Protein AF-A0A2E6ZHX0-F1 (afdb_monomer)

Sequence (742 aa):
MTKSHMSKFYKLSITDRIIELERLGWLSPKDAENIKSGNHIITNEVADKMAENTLGIFGLPLSVAPNFIINDRECIVPLVVEEPSVVAGLSQAAFMARATNGFKACLSESYLTGQIHIINVKNIESTIIDLKKECSNLIFKANKIHPRLNARGGGVRNIDFKILNLQDKTSVISVHILVDTCDAMGANLVNTICEAMAPTLEKISGGKAILKILSNFLDHSICSASVIYNTDSLGKSFISGEEVRDRIILANQIASSDIHRAVTSNKGVMNGIDAVAIATGNDWRAIEASVHAYAARNGRYSTLTKWSLTSNGDLEGEINIPIKPGIVGGSLLLNPAANLGLELCGVETAKQLAEMMASVGLAQNFAALRALVTDGIQKGHMRLHARSVASLVKTPKYFFDDVVKKLVKSDDIKAWKATEILNDLENERVLSLVDSEFSAGKIILLGEHAAVYGKHALAVPVLNAVGAKASLSKNKTKININEWNLIKSIEREDYSGISGIINTIFDSLEINDLNLTINVSTILPRGMGLGSSAAISVAIIRAVSKLIEANISSEKINDIAFSCEKLAHGSPSGIDNTLSCFGRSILFQKNKSPNYEIIELDELPPLLIGFSRRSSHTIQQVGDVNSRYNKNMSQYDAIFNQIDDISCKGAKALKTNDYDALGGLMNICHGLLNAIEVSTPDLENMINIARENGAIGAKLTGSGGGGSIVALCPDSIDKVQQSLHQSGYETLRPFVSRGLKN

Nearest PDB structures (foldseek):
  4i4b-assembly1_A  TM=9.568E-01  e=9.747E-43  Pseudomonas sp. 'mevalonii'
  1qax-assembly1_A  TM=9.384E-01  e=6.803E-43  Pseudomonas sp. 'mevalonii'
  6p7k-assembly1_A  TM=9.796E-01  e=1.169E-39  Burkholderia cenocepacia
  8sz6-assembly1_B  TM=9.740E-01  e=1.592E-39  Pseudomonas sp. 'mevalonii'
  6dio-assembly2_C  TM=8.413E-01  e=3.207E-41  Delftia acidovorans

Radius of gyration: 35.85 Å; Cα contacts (8 Å, |Δi|>4): 1445; chains: 1; bounding box: 83×66×101 Å

Foldseek 3Di:
DQLQDDPPLVVDDPLVNLVSCCVSVLDPPVRSVCVVVVVLFFFQVLVCVVDPPRPGDDDFDWDWQGQAAEPNDGAIFIFGDPAPPLSVLLNVLSNQLVVVRHKYKDWPFFWWKKKWKWFPFPDVVVLQVQCVVCFVVLQVVLCVLCVVQVVVVWGWDGKDWDWDQDPVRGIIIIIITITGNWQALQFVVQLSSQVVSQVVSCVSRVTHTDDTGIDLQQPRGKMKMKTWGDLCVLDDPVGGSLLLQVQLQVLQVVQQVDVVSQVVLQVLLLSQLVRSCVQQVHDSVSQVVNFQVVCCVVVRRGHQKHWDADPVRIIMMMGIGRDFTHNDDDRSVSRSSNPSSSSSRVDPTSRSSVRVSNSRSRSSSSSQSSCCSPVHPCLSSLLVLLLVLLVVLVQDPLCSVVLSVVCSVVVPSHNVSSVVSSVVVVVVVVVVQPPWQFWWWKWWLFQPLLQLVFFKTWMATLGRFKTKAKDFDPDAAWEAESSVRDIDGADLPDLPDVNVLVNLLCVLVVPDPTHMYMYMYGPDDPQQQGLPQLLVSLRVSVNVCVRVVPPDDLVSSLVSSVVSCCSVQVRDSSPSNVCGSPNFIWTAGRPDVVRIDTQDDPWDFFKKKWFFPDRDPLNVLSVLLVVVCVVVVVVVVVLSVLSRVLNVVLSVCRSVVVQLSSQVSQAVSQVSCVVSVQEDPRQVVLQCLQVVQAFSHKHRTGRGPGHMMMTGHRPRSVSSCVSSVVVPIHMDTSDTPPDPPD

Mean predicted aligned error: 15.82 Å

pLDDT: mean 88.64, std 10.72, range [24.34, 98.75]

Secondary structure (DSSP, 8-state):
--SS--TTGGGS-HHHHHHHHHHTTSS-HHHHHHHHHSTTSPPHHHHHHHSTT--------EEEEEEEEETTEEEEEEEE--STTHHHHHHHHHHHHGGGT-EEEEE---EEEEEEEEE--S-HHHHHHHHHHTHHHHHHHHHTTSHHHHHTT-EEEEEEEEEEE-TTS-EEEEEEEEEE-TTB--HHHHHHHHHHHHHHHHHHHSSEEEEEEEES--TT-EEEEEEEE-HHHH-BTTB-HHHHHHHHHHHHHHHHH-HHHHHHHHHHHHHHHHHHHHHTT--HHHHHHHHHHHHTTTSS---SEEEEE-TTS-EEEEEEEE----SB-HHHHH-HHHHHHHHHHT-SSHHHHHHHHHHHHHHHHHHHHHHHHTT-THHHHHHHHHHHHHHHTT--HHHHHHHHHHHHHHS---HHHHHHHHHHHHHHHHHHTTTPEEEEEEEEEE-TTGGGGT-EEEEEEEEEEEEEEEEE-SSS-EEEEGGGTEEEE--TT--SHHHHHHHHHHHHTT--S--EEEEEEESSPTTSSS-HHHHHHHHHHHHHHHHTT----HHHHHHHHHHHHHHHHSS--SHHHHHHHH-S-EEEETTSSSSEEE---SS---EEEEE-SS---HHHHHHHHHHHHHHSHHHHHHHHHHHHHHHHHHHHHHHTT-HHHHHHHHHHHHHHHHHTT---HHHHHHHHHHHHTT-SEEEEESSSSSSEEEEE-TTTHHHHHHHHHHTT-EEE----------

Solvent-accessible surface area (backbone atoms only — not comparable to full-atom values): 38074 Å² total; per-residue (Å²): 132,70,72,30,60,66,86,69,56,88,75,48,53,74,69,55,46,45,52,50,35,34,75,58,66,54,31,53,72,70,54,42,46,26,57,77,73,53,68,34,56,70,51,62,76,52,47,50,76,74,41,84,91,61,87,69,87,87,86,71,51,79,48,71,26,41,28,33,26,49,68,82,37,72,27,38,44,38,30,34,55,82,66,76,60,53,57,59,34,33,25,50,37,25,46,55,17,47,83,57,61,16,26,45,49,46,58,89,51,64,32,45,36,18,32,38,34,32,33,78,47,90,55,59,70,65,37,50,54,53,51,60,73,43,38,70,60,50,40,56,54,52,32,60,75,46,51,70,46,33,73,73,71,36,26,56,78,48,74,48,82,46,84,43,73,44,95,86,66,52,64,31,43,39,37,37,36,34,26,32,46,69,38,27,54,38,61,70,60,36,26,51,46,31,59,69,45,41,66,59,51,23,67,74,45,67,26,46,69,78,45,55,36,56,48,57,62,27,88,51,8,48,24,34,20,36,40,43,38,61,32,86,75,60,37,56,101,87,44,54,17,63,59,45,44,53,46,41,30,49,54,45,54,50,18,48,72,36,55,74,46,8,54,54,49,41,51,39,19,43,64,36,30,40,12,33,23,52,22,35,52,35,68,41,66,50,40,50,55,11,35,59,51,58,26,28,69,84,82,51,57,28,43,52,57,51,54,46,76,43,99,88,67,27,36,32,40,39,33,61,42,29,48,71,47,34,77,50,52,76,72,33,73,68,29,52,45,18,47,52,24,42,55,37,41,69,54,91,45,19,62,54,48,33,29,47,38,41,40,39,16,48,29,22,34,49,32,53,43,54,31,57,71,68,79,38,62,61,68,66,46,45,54,56,50,18,46,53,37,34,53,73,64,64,51,54,79,90,48,36,66,59,40,27,51,52,27,55,72,64,75,53,74,42,52,69,49,42,49,49,50,46,51,49,54,52,47,52,53,55,61,72,47,76,81,37,29,60,9,6,20,38,42,52,69,32,20,70,75,27,26,73,76,50,24,34,22,24,34,40,43,23,60,72,27,19,33,11,40,48,41,87,40,96,59,74,28,33,41,35,32,66,83,72,75,40,77,45,77,51,53,91,85,43,67,58,73,72,33,20,42,53,42,52,48,29,63,77,67,70,57,82,90,77,26,34,39,36,44,36,47,56,78,60,64,82,52,30,51,36,31,49,68,26,9,48,43,32,5,44,51,48,16,45,31,60,67,71,69,51,90,72,52,70,68,58,50,28,53,52,20,43,51,41,40,32,75,77,62,66,74,62,66,60,60,46,21,47,25,7,56,70,50,48,30,31,44,32,27,40,99,45,89,74,40,54,44,80,51,79,66,97,63,64,77,53,45,40,33,38,42,49,99,40,64,24,59,48,69,59,42,53,49,52,42,50,56,52,32,75,76,41,47,73,61,45,50,54,51,36,52,50,36,25,53,45,14,56,51,36,52,52,23,59,66,67,69,36,58,68,62,31,13,50,47,27,40,53,47,34,54,56,42,44,74,64,68,30,62,42,76,66,57,50,49,53,36,49,53,30,41,78,42,51,25,67,11,35,24,72,26,42,55,26,67,37,11,25,33,42,29,36,17,88,90,22,50,69,54,25,50,49,54,42,44,74,74,72,34,52,74,46,68,56,72,59,78,76,70,88,78,128

Structure (mmCIF, N/CA/C/O backbone):
data_AF-A0A2E6ZHX0-F1
#
_entry.id   AF-A0A2E6ZHX0-F1
#
loop_
_atom_site.group_PDB
_atom_site.id
_atom_site.type_symbol
_atom_site.label_atom_id
_atom_site.label_alt_id
_atom_site.label_comp_id
_atom_site.label_asym_id
_atom_site.label_entity_id
_atom_site.label_seq_id
_atom_site.pdbx_PDB_ins_code
_atom_site.Cartn_x
_atom_site.Cartn_y
_atom_site.Cartn_z
_atom_site.occupancy
_atom_site.B_iso_or_equiv
_atom_site.auth_seq_id
_atom_site.auth_comp_id
_atom_site.auth_asym_id
_atom_site.auth_atom_id
_atom_site.pdbx_PDB_model_num
ATOM 1 N N . MET A 1 1 ? 22.844 -4.807 12.453 1.00 46.06 1 MET A N 1
ATOM 2 C CA . MET A 1 1 ? 22.047 -4.063 11.453 1.00 46.06 1 MET A CA 1
ATOM 3 C C . MET A 1 1 ? 20.629 -3.969 11.975 1.00 46.06 1 MET A C 1
ATOM 5 O O . MET A 1 1 ? 20.110 -4.982 12.426 1.00 46.06 1 MET A O 1
ATOM 9 N N . THR A 1 2 ? 20.046 -2.776 11.971 1.00 59.56 2 THR A N 1
ATOM 10 C CA . THR A 1 2 ? 18.645 -2.531 12.336 1.00 59.56 2 THR A CA 1
ATOM 11 C C . THR A 1 2 ? 17.738 -3.153 11.270 1.00 59.56 2 THR A C 1
ATOM 13 O O . THR A 1 2 ? 17.886 -2.848 10.089 1.00 59.56 2 THR A O 1
ATOM 16 N N . LYS A 1 3 ? 16.848 -4.076 11.654 1.00 76.31 3 LYS A N 1
ATOM 17 C CA . LYS A 1 3 ? 15.980 -4.814 10.720 1.00 76.31 3 LYS A CA 1
ATOM 18 C C . LYS A 1 3 ? 14.886 -3.925 10.130 1.00 76.31 3 LYS A C 1
ATOM 20 O O . LYS A 1 3 ? 14.449 -4.165 9.012 1.00 76.31 3 LYS A O 1
ATOM 25 N N . SER A 1 4 ? 14.426 -2.916 10.866 1.00 78.56 4 SER A N 1
ATOM 26 C CA . SER A 1 4 ? 13.327 -2.028 10.441 1.00 78.56 4 SER A CA 1
ATOM 27 C C . SER A 1 4 ? 13.767 -0.837 9.582 1.00 78.56 4 SER A C 1
ATOM 29 O O . SER A 1 4 ? 12.917 -0.188 8.972 1.00 78.56 4 SER A O 1
ATOM 31 N N . HIS A 1 5 ? 15.063 -0.506 9.531 1.00 85.12 5 HIS A N 1
ATOM 32 C CA . HIS A 1 5 ? 15.550 0.641 8.763 1.00 85.12 5 HIS A CA 1
ATOM 33 C C . HIS A 1 5 ? 15.806 0.265 7.302 1.00 85.12 5 HIS A C 1
ATOM 35 O O . HIS A 1 5 ? 16.649 -0.582 7.016 1.00 85.12 5 HIS A O 1
ATOM 41 N N . MET A 1 6 ? 15.123 0.939 6.372 1.00 82.88 6 MET A N 1
ATOM 42 C CA . MET A 1 6 ? 15.233 0.644 4.940 1.00 82.88 6 MET A CA 1
ATOM 43 C C . MET A 1 6 ? 15.540 1.900 4.133 1.00 82.88 6 MET A C 1
ATOM 45 O O . MET A 1 6 ? 14.686 2.765 3.914 1.00 82.88 6 MET A O 1
ATOM 49 N N . SER A 1 7 ? 16.777 1.992 3.651 1.00 78.38 7 SER A N 1
ATOM 50 C CA . SER A 1 7 ? 17.204 3.101 2.803 1.00 78.38 7 SER A CA 1
ATOM 51 C C . SER A 1 7 ? 16.588 2.984 1.409 1.00 78.38 7 SER A C 1
ATOM 53 O O . SER A 1 7 ? 16.683 1.949 0.758 1.00 78.38 7 SER A O 1
ATOM 55 N N . LYS A 1 8 ? 15.968 4.069 0.928 1.00 82.50 8 LYS A N 1
ATOM 56 C CA . LYS A 1 8 ? 15.408 4.187 -0.435 1.00 82.50 8 LYS A CA 1
ATOM 57 C C . LYS A 1 8 ? 14.365 3.111 -0.806 1.00 82.50 8 LYS A C 1
ATOM 59 O O . LYS A 1 8 ? 14.119 2.910 -1.992 1.00 82.50 8 LYS A O 1
ATOM 64 N N . PHE A 1 9 ? 13.680 2.509 0.170 1.00 87.19 9 PHE A N 1
ATOM 65 C CA . PHE A 1 9 ? 12.643 1.484 -0.050 1.00 87.19 9 PHE A CA 1
ATOM 66 C C . PHE A 1 9 ? 11.546 1.913 -1.044 1.00 87.19 9 PHE A C 1
ATOM 68 O O . PHE A 1 9 ? 11.114 1.145 -1.901 1.00 87.19 9 PHE A O 1
ATOM 75 N N . TYR A 1 10 ? 11.152 3.189 -1.009 1.00 83.12 10 TYR A N 1
ATOM 76 C CA . TYR A 1 10 ? 10.157 3.756 -1.926 1.00 83.12 10 TYR A CA 1
ATOM 77 C C . TYR A 1 10 ? 10.585 3.744 -3.407 1.00 83.12 10 TYR A C 1
ATOM 79 O O . TYR A 1 10 ? 9.726 3.843 -4.281 1.00 83.12 10 TYR A O 1
ATOM 87 N N . LYS A 1 11 ? 11.889 3.625 -3.706 1.00 80.06 11 LYS A N 1
ATOM 88 C CA . LYS A 1 11 ? 12.417 3.539 -5.080 1.00 80.06 11 LYS A CA 1
ATOM 89 C C . LYS A 1 11 ? 12.407 2.119 -5.644 1.00 80.06 11 LYS A C 1
ATOM 91 O O . LYS A 1 11 ? 12.537 1.966 -6.853 1.00 80.06 11 LYS A O 1
ATOM 96 N N . LEU A 1 12 ? 12.284 1.108 -4.786 1.00 84.31 12 LEU A N 1
ATOM 97 C CA . LEU A 1 12 ? 12.264 -0.294 -5.189 1.00 84.31 12 LEU A CA 1
ATOM 98 C C . LEU A 1 12 ? 10.961 -0.637 -5.920 1.00 84.31 12 LEU A C 1
ATOM 100 O O . LEU A 1 12 ? 9.910 -0.047 -5.633 1.00 84.31 12 LEU A O 1
ATOM 104 N N . SER A 1 13 ? 11.033 -1.604 -6.839 1.00 84.75 13 SER A N 1
ATOM 105 C CA . SER A 1 13 ? 9.846 -2.221 -7.439 1.00 84.75 13 SER A CA 1
ATOM 106 C C . SER A 1 13 ? 9.058 -3.012 -6.384 1.00 84.75 13 SER A C 1
ATOM 108 O O . SER A 1 13 ? 9.574 -3.299 -5.306 1.00 84.75 13 SER A O 1
ATOM 110 N N . ILE A 1 14 ? 7.805 -3.383 -6.669 1.00 87.88 14 ILE A N 1
ATOM 111 C CA . ILE A 1 14 ? 7.005 -4.203 -5.738 1.00 87.88 14 ILE A CA 1
ATOM 112 C C . ILE A 1 14 ? 7.722 -5.528 -5.435 1.00 87.88 14 ILE A C 1
ATOM 114 O O . ILE A 1 14 ? 7.844 -5.904 -4.273 1.00 87.88 14 ILE A O 1
ATOM 118 N N . THR A 1 15 ? 8.259 -6.193 -6.460 1.00 86.81 15 THR A N 1
ATOM 119 C CA . THR A 1 15 ? 8.997 -7.452 -6.307 1.00 86.81 15 THR A CA 1
ATOM 120 C C . THR A 1 15 ? 10.232 -7.282 -5.424 1.00 86.81 15 THR A C 1
ATOM 122 O O . THR A 1 15 ? 10.427 -8.068 -4.500 1.00 86.81 15 THR A O 1
ATOM 125 N N . ASP A 1 16 ? 11.017 -6.225 -5.643 1.00 89.06 16 ASP A N 1
ATOM 126 C CA . ASP A 1 16 ? 12.223 -5.960 -4.849 1.00 89.06 16 ASP A CA 1
ATOM 127 C C . ASP A 1 16 ? 11.891 -5.604 -3.395 1.00 89.06 16 ASP A C 1
ATOM 129 O O . ASP A 1 16 ? 12.625 -5.980 -2.486 1.00 89.06 16 ASP A O 1
ATOM 133 N N . ARG A 1 17 ? 10.763 -4.920 -3.146 1.00 93.00 17 ARG A N 1
ATOM 134 C CA . ARG A 1 17 ? 10.280 -4.654 -1.780 1.00 93.00 17 ARG A CA 1
ATOM 135 C C . ARG A 1 17 ? 9.958 -5.945 -1.039 1.00 93.00 17 ARG A C 1
ATOM 137 O O . ARG A 1 17 ? 10.339 -6.074 0.118 1.00 93.00 17 ARG A O 1
ATOM 144 N N . ILE A 1 18 ? 9.284 -6.891 -1.696 1.00 92.69 18 ILE A N 1
ATOM 145 C CA . ILE A 1 18 ? 8.949 -8.191 -1.095 1.00 92.69 18 ILE A CA 1
ATOM 146 C C . ILE A 1 18 ? 10.229 -8.973 -0.786 1.00 92.69 18 ILE A C 1
ATOM 148 O O . ILE A 1 18 ? 10.370 -9.483 0.320 1.00 92.69 18 ILE A O 1
ATOM 152 N N . ILE A 1 19 ? 11.178 -9.017 -1.730 1.00 90.06 19 ILE A N 1
ATOM 153 C CA . ILE A 1 19 ? 12.478 -9.680 -1.536 1.00 90.06 19 ILE A CA 1
ATOM 154 C C . ILE A 1 19 ? 13.237 -9.058 -0.360 1.00 90.06 19 ILE A C 1
ATOM 156 O O . ILE A 1 19 ? 13.817 -9.779 0.446 1.00 90.06 19 ILE A O 1
ATOM 160 N N . GLU A 1 20 ? 13.225 -7.732 -0.229 1.00 91.31 20 GLU A N 1
ATOM 161 C CA . GLU A 1 20 ? 13.916 -7.056 0.868 1.00 91.31 20 GLU A CA 1
ATOM 162 C C . GLU A 1 20 ? 13.262 -7.334 2.231 1.00 91.31 20 GLU A C 1
ATOM 164 O O . GLU A 1 20 ? 13.966 -7.578 3.211 1.00 91.31 20 GLU A O 1
ATOM 169 N N . LEU A 1 21 ? 11.926 -7.359 2.300 1.00 92.44 21 LEU A N 1
ATOM 170 C CA . LEU A 1 21 ? 11.192 -7.732 3.516 1.00 92.44 21 LEU A CA 1
ATOM 171 C C . LEU A 1 21 ? 11.458 -9.186 3.928 1.00 92.44 21 LEU A C 1
ATOM 173 O O . LEU A 1 21 ? 11.671 -9.458 5.110 1.00 92.44 21 LEU A O 1
ATOM 177 N N . GLU A 1 22 ? 11.499 -10.098 2.957 1.00 92.25 22 GLU A N 1
ATOM 178 C CA . GLU A 1 22 ? 11.860 -11.506 3.146 1.00 92.25 22 GLU A CA 1
ATOM 179 C C . GLU A 1 22 ? 13.306 -11.635 3.659 1.00 92.25 22 GLU A C 1
ATOM 181 O O . GLU A 1 22 ? 13.558 -12.257 4.690 1.00 92.25 22 GLU A O 1
ATOM 186 N N . ARG A 1 23 ? 14.260 -10.947 3.016 1.00 91.81 23 ARG A N 1
ATOM 187 C CA . ARG A 1 23 ? 15.685 -10.938 3.396 1.00 91.81 23 ARG A CA 1
ATOM 188 C C . ARG A 1 23 ? 15.919 -10.423 4.818 1.00 91.81 23 ARG A C 1
ATOM 190 O O . ARG A 1 23 ? 16.816 -10.902 5.510 1.00 91.81 23 ARG A O 1
ATOM 197 N N . LEU A 1 24 ? 15.148 -9.425 5.247 1.00 89.69 24 LEU A N 1
ATOM 198 C CA . LEU A 1 24 ? 15.232 -8.843 6.590 1.00 89.69 24 LEU A CA 1
ATOM 199 C C . LEU A 1 24 ? 14.479 -9.666 7.653 1.00 89.69 24 LEU A C 1
ATOM 201 O O . LEU A 1 24 ? 14.632 -9.398 8.850 1.00 89.69 24 LEU A O 1
ATOM 205 N N . GLY A 1 25 ? 13.728 -10.688 7.232 1.00 89.44 25 GLY A N 1
ATOM 206 C CA . GLY A 1 25 ? 12.977 -11.592 8.101 1.00 89.44 25 GLY A CA 1
ATOM 207 C C . GLY A 1 25 ? 11.652 -11.020 8.602 1.00 89.44 25 GLY A C 1
ATOM 208 O O . GLY A 1 25 ? 11.178 -11.455 9.645 1.00 89.44 25 GLY A O 1
ATOM 209 N N . TRP A 1 26 ? 11.085 -10.035 7.899 1.00 90.62 26 TRP A N 1
ATOM 210 C CA . TRP A 1 26 ? 9.750 -9.488 8.182 1.00 90.62 26 TRP A CA 1
ATOM 211 C C . TRP A 1 26 ? 8.635 -10.221 7.442 1.00 90.62 26 TRP A C 1
ATOM 213 O O . TRP A 1 26 ? 7.481 -10.137 7.841 1.00 90.62 26 TRP A O 1
ATOM 223 N N . LEU A 1 27 ? 8.978 -10.931 6.370 1.00 91.69 27 LEU A N 1
ATOM 224 C CA . LEU A 1 27 ? 8.088 -11.857 5.680 1.00 91.69 27 LEU A CA 1
ATOM 225 C C . LEU A 1 27 ? 8.693 -13.254 5.725 1.00 91.69 27 LEU A C 1
ATOM 227 O O . LEU A 1 27 ? 9.890 -13.416 5.477 1.00 91.69 27 LEU A O 1
ATOM 231 N N . SER A 1 28 ? 7.866 -14.264 5.994 1.00 91.00 28 SER A N 1
ATOM 232 C CA . SER A 1 28 ? 8.282 -15.647 5.777 1.00 91.00 28 SER A CA 1
ATOM 233 C C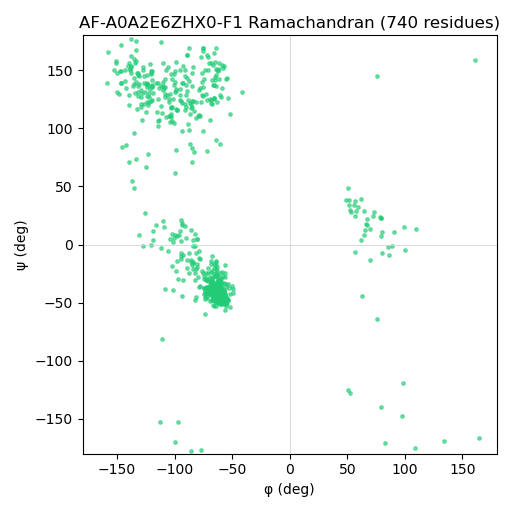 . SER A 1 28 ? 8.387 -15.929 4.266 1.00 91.00 28 SER A C 1
ATOM 235 O O . SER A 1 28 ? 7.703 -15.272 3.473 1.00 91.00 28 SER A O 1
ATOM 237 N N . PRO A 1 29 ? 9.190 -16.918 3.829 1.00 91.25 29 PRO A N 1
ATOM 238 C CA . PRO A 1 29 ? 9.246 -17.306 2.416 1.00 91.25 29 PRO A CA 1
ATOM 239 C C . PRO A 1 29 ? 7.868 -17.673 1.847 1.00 91.25 29 PRO A C 1
ATOM 241 O O . PRO A 1 29 ? 7.544 -17.320 0.714 1.00 91.25 29 PRO A O 1
ATOM 244 N N . LYS A 1 30 ? 7.027 -18.317 2.669 1.00 90.38 30 LYS A N 1
ATOM 245 C CA . LYS A 1 30 ? 5.651 -18.683 2.319 1.00 90.38 30 LYS A CA 1
ATOM 246 C C . LYS A 1 30 ? 4.793 -17.443 2.067 1.00 90.38 30 LYS A C 1
ATOM 248 O O . LYS A 1 30 ? 4.063 -17.388 1.082 1.00 90.38 30 LYS A O 1
ATOM 253 N N . ASP A 1 31 ? 4.899 -16.430 2.918 1.00 90.06 31 ASP A N 1
ATOM 254 C CA . ASP A 1 31 ? 4.100 -15.209 2.782 1.00 90.06 31 ASP A CA 1
ATOM 255 C C . ASP A 1 31 ? 4.591 -14.330 1.639 1.00 90.06 31 ASP A C 1
ATOM 257 O O . ASP A 1 31 ? 3.789 -13.780 0.886 1.00 90.06 31 ASP A O 1
ATOM 261 N N . ALA A 1 32 ? 5.906 -14.265 1.433 1.00 90.81 32 ALA A N 1
ATOM 262 C CA . ALA A 1 32 ? 6.485 -13.623 0.263 1.00 90.81 32 ALA A CA 1
ATOM 263 C C . ALA A 1 32 ? 5.973 -14.267 -1.038 1.00 90.81 32 ALA A C 1
ATOM 265 O O . ALA A 1 32 ? 5.635 -13.554 -1.985 1.00 90.81 32 ALA A O 1
ATOM 266 N N . GLU A 1 33 ? 5.873 -15.597 -1.090 1.00 89.00 33 GLU A N 1
ATOM 267 C CA . GLU A 1 33 ? 5.279 -16.323 -2.215 1.00 89.00 33 GLU A CA 1
ATOM 268 C C . GLU A 1 33 ? 3.772 -16.055 -2.354 1.00 89.00 33 GLU A C 1
ATOM 270 O O . GLU A 1 33 ? 3.305 -15.787 -3.463 1.00 89.00 33 GLU A O 1
ATOM 275 N N . ASN A 1 34 ? 3.014 -16.027 -1.252 1.00 87.12 34 ASN A N 1
ATOM 276 C CA . ASN A 1 34 ? 1.584 -15.690 -1.257 1.00 87.12 34 ASN A CA 1
ATOM 277 C C . ASN A 1 34 ? 1.313 -14.273 -1.790 1.00 87.12 34 ASN A C 1
ATOM 279 O O . ASN A 1 34 ? 0.335 -14.044 -2.509 1.00 87.12 34 ASN A O 1
ATOM 283 N N . ILE A 1 35 ? 2.186 -13.309 -1.483 1.00 89.94 35 ILE A N 1
ATOM 284 C CA . ILE A 1 35 ? 2.094 -11.958 -2.049 1.00 89.94 35 ILE A CA 1
ATOM 285 C C . ILE A 1 35 ? 2.427 -11.985 -3.545 1.00 89.94 35 ILE A C 1
ATOM 287 O O . ILE A 1 35 ? 1.653 -11.461 -4.345 1.00 89.94 35 ILE A O 1
ATOM 291 N N . LYS A 1 36 ? 3.539 -12.626 -3.939 1.00 85.06 36 LYS A N 1
ATOM 292 C CA . LYS A 1 36 ? 3.996 -12.704 -5.343 1.00 85.06 36 LYS A CA 1
ATOM 293 C C . LYS A 1 36 ? 2.979 -13.399 -6.262 1.00 85.06 36 LYS A C 1
ATOM 295 O O . LYS A 1 36 ? 2.854 -13.010 -7.419 1.00 85.06 36 LYS A O 1
ATOM 300 N N . SER A 1 37 ? 2.271 -14.407 -5.755 1.00 84.25 37 SER A N 1
ATOM 301 C CA . SER A 1 37 ? 1.274 -15.200 -6.493 1.00 84.25 37 SER A CA 1
ATOM 302 C C . SER A 1 37 ? -0.150 -14.634 -6.440 1.00 84.25 37 SER A C 1
ATOM 304 O O . SER A 1 37 ? -0.994 -15.064 -7.218 1.00 84.25 37 SER A O 1
ATOM 306 N N . GLY A 1 38 ? -0.431 -13.680 -5.544 1.00 85.19 38 GLY A N 1
ATOM 307 C CA . GLY A 1 38 ? -1.785 -13.158 -5.320 1.00 85.19 38 GLY A CA 1
ATOM 308 C C . GLY A 1 38 ? -2.639 -13.975 -4.339 1.00 85.19 38 GLY A C 1
ATOM 309 O O . GLY A 1 38 ? -3.738 -13.546 -4.004 1.00 85.19 38 GLY A O 1
ATOM 310 N N . ASN A 1 39 ? -2.127 -15.087 -3.802 1.00 84.06 39 ASN A N 1
ATOM 311 C CA . ASN A 1 39 ? -2.845 -15.977 -2.874 1.00 84.06 39 ASN A CA 1
ATOM 312 C C . ASN A 1 39 ? -3.151 -15.362 -1.494 1.00 84.06 39 ASN A C 1
ATOM 314 O O . ASN A 1 39 ? -3.876 -15.952 -0.698 1.00 84.06 39 ASN A O 1
ATOM 318 N N . HIS A 1 40 ? -2.587 -14.195 -1.183 1.00 87.31 40 HIS A N 1
ATOM 319 C CA . HIS A 1 40 ? -2.922 -13.426 0.019 1.00 87.31 40 HIS A CA 1
ATOM 320 C C . HIS A 1 40 ? -4.323 -12.788 -0.043 1.00 87.31 40 HIS A C 1
ATOM 322 O O . HIS A 1 40 ? -4.871 -12.425 0.996 1.00 87.31 40 HIS A O 1
ATOM 328 N N . ILE A 1 41 ? -4.902 -12.631 -1.238 1.00 89.38 41 ILE A N 1
ATOM 329 C CA . ILE A 1 41 ? -6.249 -12.083 -1.425 1.00 89.38 41 ILE A CA 1
ATOM 330 C C . ILE A 1 41 ? -7.273 -13.156 -1.022 1.00 89.38 41 ILE A C 1
ATOM 332 O O . ILE A 1 41 ? -7.130 -14.323 -1.385 1.00 89.38 41 ILE A O 1
ATOM 336 N N . ILE A 1 42 ? -8.309 -12.772 -0.266 1.00 88.94 42 ILE A N 1
ATOM 337 C CA . ILE A 1 42 ? -9.420 -13.678 0.077 1.00 88.94 42 ILE A CA 1
ATOM 338 C C . ILE A 1 42 ? -10.081 -14.234 -1.189 1.00 88.94 42 ILE A C 1
ATOM 340 O O . ILE A 1 42 ? -10.067 -13.584 -2.227 1.00 88.94 42 ILE A O 1
ATOM 344 N N . THR A 1 43 ? -10.695 -15.413 -1.113 1.00 89.06 43 THR A N 1
ATOM 345 C CA . THR A 1 43 ? -11.493 -15.945 -2.228 1.00 89.06 43 THR A CA 1
ATOM 346 C C . THR A 1 43 ? -12.949 -15.490 -2.127 1.00 89.06 43 THR A C 1
ATOM 348 O O . THR A 1 43 ? -13.404 -15.071 -1.058 1.00 89.06 43 THR A O 1
ATOM 351 N N . ASN A 1 44 ? -13.707 -15.596 -3.222 1.00 90.25 44 ASN A N 1
ATOM 352 C CA . ASN A 1 44 ? -15.134 -15.256 -3.219 1.00 90.25 44 ASN A CA 1
ATOM 353 C C . ASN A 1 44 ? -15.929 -16.140 -2.242 1.00 90.25 44 ASN A C 1
ATOM 355 O O . ASN A 1 44 ? -16.830 -15.647 -1.575 1.00 90.25 44 ASN A O 1
ATOM 359 N N . GLU A 1 45 ? -15.563 -17.418 -2.086 1.00 89.44 45 GLU A N 1
ATOM 360 C CA . GLU A 1 45 ? -16.221 -18.338 -1.146 1.00 89.44 45 GLU A CA 1
ATOM 361 C C . GLU A 1 45 ? -15.972 -17.960 0.317 1.00 89.44 45 GLU A C 1
ATOM 363 O O . GLU A 1 45 ? -16.804 -18.229 1.185 1.00 89.44 45 GLU A O 1
ATOM 368 N N . VAL A 1 46 ? -14.806 -17.382 0.614 1.00 87.94 46 VAL A N 1
ATOM 369 C CA . VAL A 1 46 ? -14.511 -16.842 1.944 1.00 87.94 46 VAL A CA 1
ATOM 370 C C . VAL A 1 46 ? -15.283 -15.544 2.155 1.00 87.94 46 VAL A C 1
ATOM 372 O O . VAL A 1 46 ? -15.909 -15.386 3.199 1.00 87.94 46 VAL A O 1
ATOM 375 N N . ALA A 1 47 ? -15.289 -14.649 1.164 1.00 90.56 47 ALA A N 1
ATOM 376 C CA . ALA A 1 47 ? -16.000 -13.376 1.232 1.00 90.56 47 ALA A CA 1
ATOM 377 C C . ALA A 1 47 ? -17.514 -13.564 1.464 1.00 90.56 47 ALA A C 1
ATOM 379 O O . ALA A 1 47 ? -18.076 -12.914 2.342 1.00 90.56 47 ALA A O 1
ATOM 380 N N . ASP A 1 48 ? -18.146 -14.519 0.774 1.00 91.12 48 ASP A N 1
ATOM 381 C CA . ASP A 1 48 ? -19.574 -14.849 0.921 1.00 91.12 48 ASP A CA 1
ATOM 382 C C . ASP A 1 48 ? -19.942 -15.362 2.327 1.00 91.12 48 ASP A C 1
ATOM 384 O O . ASP A 1 48 ? -21.054 -15.173 2.809 1.00 91.12 48 ASP A O 1
ATOM 388 N N . LYS A 1 49 ? -18.979 -15.954 3.046 1.00 89.50 49 LYS A N 1
ATOM 389 C CA . LYS A 1 49 ? -19.153 -16.356 4.454 1.00 89.50 49 LYS A CA 1
ATOM 390 C C . LYS A 1 49 ? -18.911 -15.219 5.444 1.00 89.50 49 LYS A C 1
ATOM 392 O O . LYS A 1 49 ? -19.228 -15.373 6.622 1.00 89.50 49 LYS A O 1
ATOM 397 N N . MET A 1 50 ? -18.289 -14.126 5.005 1.00 87.81 50 MET A N 1
ATOM 398 C CA . MET A 1 50 ? -17.959 -12.978 5.851 1.00 87.81 50 MET A CA 1
ATOM 399 C C . MET A 1 50 ? -19.040 -11.895 5.824 1.00 87.81 50 MET A C 1
ATOM 401 O O . MET A 1 50 ? -19.177 -11.187 6.821 1.00 87.81 50 MET A O 1
ATOM 405 N N . ALA A 1 51 ? -19.770 -11.747 4.714 1.00 89.56 51 ALA A N 1
ATOM 406 C CA . ALA A 1 51 ? -20.800 -10.725 4.544 1.00 89.56 51 ALA A CA 1
ATOM 407 C C . ALA A 1 51 ? -21.954 -11.202 3.649 1.00 89.56 51 ALA A C 1
ATOM 409 O O . ALA A 1 51 ? -21.756 -11.970 2.707 1.00 89.56 51 ALA A O 1
ATOM 410 N N . GLU A 1 52 ? -23.160 -10.699 3.914 1.00 93.50 52 GLU A N 1
ATOM 411 C CA . GLU A 1 52 ? -24.351 -11.003 3.125 1.00 93.50 52 GLU A CA 1
ATOM 412 C C . GLU A 1 52 ? -24.342 -10.286 1.763 1.00 93.50 52 GLU A C 1
ATOM 414 O O . GLU A 1 52 ? -23.848 -9.166 1.631 1.00 93.50 52 GLU A O 1
ATOM 419 N N . ASN A 1 53 ? -24.970 -10.902 0.752 1.00 95.00 53 ASN A N 1
ATOM 420 C CA . ASN A 1 53 ? -25.104 -10.353 -0.608 1.00 95.00 53 ASN A CA 1
ATOM 421 C C . ASN A 1 53 ? -23.756 -10.012 -1.274 1.00 95.00 53 ASN A C 1
ATOM 423 O O . ASN A 1 53 ? -23.632 -9.016 -1.993 1.00 95.00 53 ASN A O 1
ATOM 427 N N . THR A 1 54 ? -22.740 -10.843 -1.037 1.00 94.31 54 THR A N 1
ATOM 428 C CA . THR A 1 54 ? -21.396 -10.645 -1.583 1.00 94.31 54 THR A CA 1
ATOM 429 C C . THR A 1 54 ? -21.372 -10.866 -3.101 1.00 94.31 54 THR A C 1
ATOM 431 O O . THR A 1 54 ? -21.749 -11.924 -3.595 1.00 94.31 54 THR A O 1
ATOM 434 N N . LEU A 1 55 ? -20.891 -9.869 -3.857 1.00 93.88 55 LEU A N 1
ATOM 435 C CA . LEU A 1 55 ? -20.725 -9.945 -5.322 1.00 93.88 55 LEU A CA 1
ATOM 436 C C . LEU A 1 55 ? -19.288 -10.264 -5.759 1.00 93.88 55 LEU A C 1
ATOM 438 O O . LEU A 1 55 ? -19.060 -10.715 -6.879 1.00 93.88 55 LEU A O 1
ATOM 442 N N . GLY A 1 56 ? -18.313 -9.974 -4.901 1.00 92.88 56 GLY A N 1
ATOM 443 C CA . GLY A 1 56 ? -16.894 -10.091 -5.205 1.00 92.88 56 GLY A CA 1
ATOM 444 C C . GLY A 1 56 ? -16.040 -9.346 -4.185 1.00 92.88 56 GLY A C 1
ATOM 445 O O . GLY A 1 56 ? -16.521 -8.944 -3.125 1.00 92.88 56 GLY A O 1
ATOM 446 N N . ILE A 1 57 ? -14.766 -9.153 -4.519 1.00 91.88 57 ILE A N 1
ATOM 447 C CA . ILE A 1 57 ? -13.752 -8.610 -3.609 1.00 91.88 57 ILE A CA 1
ATOM 448 C C . ILE A 1 57 ? -13.344 -7.208 -4.056 1.00 91.88 57 ILE A C 1
ATOM 450 O O . ILE A 1 57 ? -13.031 -6.982 -5.225 1.00 91.88 57 ILE A O 1
ATOM 454 N N . PHE A 1 58 ? -13.302 -6.271 -3.110 1.00 91.44 58 PHE A N 1
ATOM 455 C CA . PHE A 1 58 ? -12.816 -4.912 -3.330 1.00 91.44 58 PHE A CA 1
ATOM 456 C C . PHE A 1 58 ? -11.397 -4.761 -2.766 1.00 91.44 58 PHE A C 1
ATOM 458 O O . PHE A 1 58 ? -11.178 -4.937 -1.568 1.00 91.44 58 PHE A O 1
ATOM 465 N N . GLY A 1 59 ? -10.428 -4.455 -3.631 1.00 90.25 59 GLY A N 1
ATOM 466 C CA . GLY A 1 59 ? -9.020 -4.321 -3.253 1.00 90.25 59 GLY A CA 1
ATOM 467 C C . GLY A 1 59 ? -8.615 -2.881 -2.930 1.00 90.25 59 GLY A C 1
ATOM 468 O O . GLY A 1 59 ? -8.969 -1.954 -3.655 1.00 90.25 59 GLY A O 1
ATOM 469 N N . LEU A 1 60 ? -7.804 -2.713 -1.884 1.00 94.44 60 LEU A N 1
ATOM 470 C CA . LEU A 1 60 ? -7.108 -1.468 -1.542 1.00 94.44 60 LEU A CA 1
ATOM 471 C C . LEU A 1 60 ? -5.586 -1.700 -1.508 1.00 94.44 60 LEU A C 1
ATOM 473 O O . LEU A 1 60 ? -5.152 -2.833 -1.283 1.00 94.44 60 LEU A O 1
ATOM 477 N N . PRO A 1 61 ? -4.751 -0.664 -1.720 1.00 93.19 61 PRO A N 1
ATOM 478 C CA . PRO A 1 61 ? -3.299 -0.827 -1.719 1.00 93.19 61 PRO A CA 1
ATOM 479 C C . PRO A 1 61 ? -2.759 -1.278 -0.354 1.00 93.19 61 PRO A C 1
ATOM 481 O O . PRO A 1 61 ? -2.911 -0.564 0.634 1.00 93.19 61 PRO A O 1
ATOM 484 N N . LEU A 1 62 ? -2.055 -2.414 -0.318 1.00 94.62 62 LEU A N 1
ATOM 485 C CA . LEU A 1 62 ? -1.271 -2.860 0.838 1.00 94.62 62 LEU A CA 1
ATOM 486 C C . LEU A 1 62 ? 0.153 -2.294 0.758 1.00 94.62 62 LEU A C 1
ATOM 488 O O . LEU A 1 62 ? 0.867 -2.489 -0.227 1.00 94.62 62 LEU A O 1
ATOM 492 N N . SER A 1 63 ? 0.571 -1.585 1.801 1.00 95.50 63 SER A N 1
ATOM 493 C CA . SER A 1 63 ? 1.880 -0.943 1.924 1.00 95.50 63 SER A CA 1
ATOM 494 C C . SER A 1 63 ? 2.510 -1.224 3.286 1.00 95.50 63 SER A C 1
ATOM 496 O O . SER A 1 63 ? 1.844 -1.673 4.213 1.00 95.50 63 SER A O 1
ATOM 498 N N . VAL A 1 64 ? 3.800 -0.915 3.424 1.00 95.81 64 VAL A N 1
ATOM 499 C CA . VAL A 1 64 ? 4.509 -0.953 4.709 1.00 95.81 64 VAL A CA 1
ATOM 500 C C . VAL A 1 64 ? 5.204 0.379 4.978 1.00 95.81 64 VAL A C 1
ATOM 502 O O . VAL A 1 64 ? 5.798 0.966 4.070 1.00 95.81 64 VAL A O 1
ATOM 505 N N . ALA A 1 65 ? 5.148 0.848 6.224 1.00 96.06 65 ALA A N 1
ATOM 506 C CA . ALA A 1 65 ? 5.945 1.961 6.723 1.00 96.06 65 ALA A CA 1
ATOM 507 C C . ALA A 1 65 ? 7.092 1.424 7.606 1.00 96.06 65 ALA A C 1
ATOM 509 O O . ALA A 1 65 ? 6.839 0.897 8.695 1.00 96.06 65 ALA A O 1
ATOM 510 N N . PRO A 1 66 ? 8.355 1.519 7.145 1.00 93.88 66 PRO A N 1
ATOM 511 C CA . PRO A 1 66 ? 9.521 1.103 7.920 1.00 93.88 66 PRO A CA 1
ATOM 512 C C . PRO A 1 66 ? 9.895 2.132 9.003 1.00 93.88 66 PRO A C 1
ATOM 514 O O . PRO A 1 66 ? 9.271 3.185 9.135 1.00 93.88 66 PRO A O 1
ATOM 517 N N . ASN A 1 67 ? 10.996 1.857 9.708 1.00 94.50 67 ASN A N 1
ATOM 518 C CA . ASN A 1 67 ? 11.703 2.724 10.662 1.00 94.50 67 ASN A CA 1
ATOM 519 C C . ASN A 1 67 ? 11.129 2.842 12.081 1.00 94.50 67 ASN A C 1
ATOM 521 O O . ASN A 1 67 ? 11.812 3.432 12.921 1.00 94.50 67 ASN A O 1
ATOM 525 N N . PHE A 1 68 ? 9.954 2.285 12.374 1.00 96.56 68 PHE A N 1
ATOM 526 C CA . PHE A 1 68 ? 9.356 2.389 13.705 1.00 96.56 68 PHE A CA 1
ATOM 527 C C . PHE A 1 68 ? 10.196 1.682 14.777 1.00 96.56 68 PHE A C 1
ATOM 529 O O . PHE A 1 68 ? 10.674 0.564 14.587 1.00 96.56 68 PHE A O 1
ATOM 536 N N . ILE A 1 69 ? 10.338 2.354 15.919 1.00 96.94 69 ILE A N 1
ATOM 537 C CA . ILE A 1 69 ? 10.809 1.789 17.185 1.00 96.94 69 ILE A CA 1
ATOM 538 C C . ILE A 1 69 ? 9.741 2.156 18.211 1.00 96.94 69 ILE A C 1
ATOM 540 O O . ILE A 1 69 ? 9.440 3.340 18.351 1.00 96.94 69 ILE A O 1
ATOM 544 N N . ILE A 1 70 ? 9.133 1.171 18.866 1.00 97.81 70 ILE A N 1
ATOM 545 C CA . ILE A 1 70 ? 8.094 1.373 19.882 1.00 97.81 70 ILE A CA 1
ATOM 546 C C . ILE A 1 70 ? 8.495 0.563 21.109 1.00 97.81 70 ILE A C 1
ATOM 548 O O . ILE A 1 70 ? 8.649 -0.652 20.995 1.00 97.81 70 ILE A O 1
ATOM 552 N N . ASN A 1 71 ? 8.670 1.214 22.261 1.00 96.88 71 ASN A N 1
ATOM 553 C CA . ASN A 1 71 ? 9.136 0.568 23.497 1.00 96.88 71 ASN A CA 1
ATOM 554 C C . ASN A 1 71 ? 10.418 -0.256 23.270 1.00 96.88 71 ASN A C 1
ATOM 556 O O . ASN A 1 71 ? 10.475 -1.438 23.599 1.00 96.88 71 ASN A O 1
ATOM 560 N N . ASP A 1 72 ? 11.408 0.356 22.610 1.00 94.31 72 ASP A N 1
ATOM 561 C CA . ASP A 1 72 ? 12.692 -0.253 22.224 1.00 94.31 72 ASP A CA 1
ATOM 562 C C . ASP A 1 72 ? 12.596 -1.449 21.247 1.00 94.31 72 ASP A C 1
ATOM 564 O O . ASP A 1 72 ? 13.613 -2.032 20.863 1.00 94.31 72 ASP A O 1
ATOM 568 N N . ARG A 1 73 ? 11.391 -1.787 20.761 1.00 93.56 73 ARG A N 1
ATOM 569 C CA . ARG A 1 73 ? 11.159 -2.825 19.748 1.00 93.56 73 ARG A CA 1
ATOM 570 C C . ARG A 1 73 ? 11.101 -2.220 18.352 1.00 93.56 73 ARG A C 1
ATOM 572 O O . ARG A 1 73 ? 10.259 -1.372 18.053 1.00 93.56 73 ARG A O 1
ATOM 579 N N . GLU A 1 74 ? 11.957 -2.702 17.459 1.00 92.50 74 GLU A N 1
ATOM 580 C CA . GLU A 1 74 ? 11.855 -2.382 16.036 1.00 92.50 74 GLU A CA 1
ATOM 581 C C . GLU A 1 74 ? 10.593 -2.990 15.424 1.00 92.50 74 GLU A C 1
ATOM 583 O O . GLU A 1 74 ? 10.276 -4.146 15.689 1.00 92.50 74 GLU A O 1
ATOM 588 N N . CYS A 1 75 ? 9.891 -2.222 14.591 1.00 92.12 75 CYS A N 1
ATOM 589 C CA . CYS A 1 75 ? 8.623 -2.631 13.992 1.00 92.12 75 CYS A CA 1
ATOM 590 C C . CYS A 1 75 ? 8.542 -2.229 12.515 1.00 92.12 75 CYS A C 1
ATOM 592 O O . CYS A 1 75 ? 9.104 -1.209 12.098 1.00 92.12 75 CYS A O 1
ATOM 594 N N . ILE A 1 76 ? 7.760 -2.986 11.747 1.00 93.19 76 ILE A N 1
ATOM 595 C CA . ILE A 1 76 ? 7.199 -2.543 10.470 1.00 93.19 76 ILE A CA 1
ATOM 596 C C . ILE A 1 76 ? 5.700 -2.364 10.649 1.00 93.19 76 ILE A C 1
ATOM 598 O O . ILE A 1 76 ? 5.036 -3.188 11.271 1.00 93.19 76 ILE A O 1
ATOM 602 N N . VAL A 1 77 ? 5.173 -1.269 10.107 1.00 97.19 77 VAL A N 1
ATOM 603 C CA . VAL A 1 77 ? 3.747 -0.962 10.184 1.00 97.19 77 VAL A CA 1
ATOM 604 C C . VAL A 1 77 ? 3.100 -1.277 8.832 1.00 97.19 77 VAL A C 1
ATOM 606 O O . VAL A 1 77 ? 3.375 -0.561 7.865 1.00 97.19 77 VAL A O 1
ATOM 609 N N . PRO A 1 78 ? 2.268 -2.327 8.717 1.00 96.94 78 PRO A N 1
ATOM 610 C CA . PRO A 1 78 ? 1.463 -2.572 7.528 1.00 96.94 78 PRO A CA 1
ATOM 611 C C . PRO A 1 78 ? 0.294 -1.583 7.470 1.00 96.94 78 PRO A C 1
ATOM 613 O O . PRO A 1 78 ? -0.287 -1.215 8.490 1.00 96.94 78 PRO A O 1
ATOM 616 N N . LEU A 1 79 ? -0.031 -1.126 6.266 1.00 97.94 79 LEU A N 1
ATOM 617 C CA . LEU A 1 79 ? -1.012 -0.073 6.020 1.00 97.94 79 LEU A CA 1
ATOM 618 C C . LEU A 1 79 ? -1.843 -0.435 4.791 1.00 97.94 79 LEU A C 1
ATOM 620 O O . LEU A 1 79 ? -1.277 -0.696 3.728 1.00 97.94 79 LEU A O 1
ATOM 624 N N . VAL A 1 80 ? -3.167 -0.392 4.921 1.00 97.50 80 VAL A N 1
ATOM 625 C CA . VAL A 1 80 ? -4.099 -0.463 3.791 1.00 97.50 80 VAL A CA 1
ATOM 626 C C . VAL A 1 80 ? -4.811 0.877 3.671 1.00 97.50 80 VAL A C 1
ATOM 628 O O . VAL A 1 80 ? -5.632 1.219 4.515 1.00 97.50 80 VAL A O 1
ATOM 631 N N . VAL A 1 81 ? -4.450 1.660 2.653 1.00 96.12 81 VAL A N 1
ATOM 632 C CA . VAL A 1 81 ? -4.968 3.023 2.452 1.00 96.12 81 VAL A CA 1
ATOM 633 C C . VAL A 1 81 ? -4.810 3.452 0.994 1.00 96.12 81 VAL A C 1
ATOM 635 O O . VAL A 1 81 ? -3.790 3.181 0.358 1.00 96.12 81 VAL A O 1
ATOM 638 N N . GLU A 1 82 ? -5.819 4.122 0.453 1.00 92.31 82 GLU A N 1
ATOM 639 C CA . GLU A 1 82 ? -5.829 4.692 -0.897 1.00 92.31 82 GLU A CA 1
ATOM 640 C C . GLU A 1 82 ? -5.246 6.107 -0.951 1.00 92.31 82 GLU A C 1
ATOM 642 O O . GLU A 1 82 ? -4.764 6.543 -1.999 1.00 92.31 82 GLU A O 1
ATOM 647 N N . GLU A 1 83 ? -5.277 6.826 0.175 1.00 87.94 83 GLU A N 1
ATOM 648 C CA . GLU A 1 83 ? -4.843 8.215 0.252 1.00 87.94 83 GLU A CA 1
ATOM 649 C C . GLU A 1 83 ? -3.321 8.351 0.032 1.00 87.94 83 GLU A C 1
ATOM 651 O O . GLU A 1 83 ? -2.505 7.812 0.797 1.00 87.94 83 GLU A O 1
ATOM 656 N N . PRO A 1 84 ? -2.892 9.118 -0.990 1.00 82.31 84 PRO A N 1
ATOM 657 C CA . PRO A 1 84 ? -1.483 9.369 -1.242 1.00 82.31 84 PRO A CA 1
ATOM 658 C C . PRO A 1 84 ? -0.780 10.038 -0.056 1.00 82.31 84 PRO A C 1
ATOM 660 O O . PRO A 1 84 ? -1.357 10.812 0.699 1.00 82.31 84 PRO A O 1
ATOM 663 N N . SER A 1 85 ? 0.534 9.844 0.041 1.00 86.31 85 SER A N 1
ATOM 664 C CA . SER A 1 85 ? 1.413 10.479 1.042 1.00 86.31 85 SER A CA 1
ATOM 665 C C . SER A 1 85 ? 1.245 10.015 2.492 1.00 86.31 85 SER A C 1
ATOM 667 O O . SER A 1 85 ? 2.163 10.265 3.269 1.00 86.31 85 SER A O 1
ATOM 669 N N . VAL A 1 86 ? 0.181 9.286 2.858 1.00 92.56 86 VAL A N 1
ATOM 670 C CA . VAL A 1 86 ? 0.011 8.726 4.216 1.00 92.56 86 VAL A CA 1
ATOM 671 C C . VAL A 1 86 ? 1.207 7.850 4.602 1.00 92.56 86 VAL A C 1
ATOM 673 O O . VAL A 1 86 ? 1.927 8.154 5.550 1.00 92.56 86 VAL A O 1
ATOM 676 N N . VAL A 1 87 ? 1.502 6.828 3.794 1.00 94.50 87 VAL A N 1
ATOM 677 C CA . VAL A 1 87 ? 2.613 5.888 4.032 1.00 94.50 87 VAL A CA 1
ATOM 678 C C . VAL A 1 87 ? 3.972 6.599 4.048 1.00 94.50 87 VAL A C 1
ATOM 680 O O . VAL A 1 87 ? 4.834 6.303 4.878 1.00 94.50 87 VAL A O 1
ATOM 683 N N . ALA A 1 88 ? 4.179 7.558 3.141 1.00 90.94 88 ALA A N 1
ATOM 684 C CA . ALA A 1 88 ? 5.438 8.295 3.034 1.00 90.94 88 ALA A CA 1
ATOM 685 C C . ALA A 1 88 ? 5.662 9.227 4.237 1.00 90.94 88 ALA A C 1
ATOM 687 O O . ALA A 1 88 ? 6.771 9.277 4.771 1.00 90.94 88 ALA A O 1
ATOM 688 N N . GLY A 1 89 ? 4.608 9.924 4.677 1.00 92.25 89 GLY A N 1
ATOM 689 C CA . GLY A 1 89 ? 4.613 10.774 5.864 1.00 92.25 89 GLY A CA 1
ATOM 690 C C . GLY A 1 89 ? 4.945 9.979 7.122 1.00 92.25 89 GLY A C 1
ATOM 691 O O . GLY A 1 89 ? 5.891 10.339 7.823 1.00 92.25 89 GLY A O 1
ATOM 692 N N . LEU A 1 90 ? 4.260 8.850 7.335 1.00 95.44 90 LEU A N 1
ATOM 693 C CA . LEU A 1 90 ? 4.542 7.916 8.431 1.00 95.44 90 LEU A CA 1
ATOM 694 C C . LEU A 1 90 ? 5.992 7.432 8.423 1.00 95.44 90 LEU A C 1
ATOM 696 O O . LEU A 1 90 ? 6.681 7.521 9.436 1.00 95.44 90 LEU A O 1
ATOM 700 N N . SER A 1 91 ? 6.478 6.963 7.273 1.00 95.25 91 SER A N 1
ATOM 701 C CA . SER A 1 91 ? 7.836 6.416 7.147 1.00 95.25 91 SER A CA 1
ATOM 702 C C . SER A 1 91 ? 8.913 7.449 7.493 1.00 95.25 91 SER A C 1
ATOM 704 O O . SER A 1 91 ? 9.922 7.110 8.114 1.00 95.25 91 SER A O 1
ATOM 706 N N . GLN A 1 92 ? 8.704 8.709 7.095 1.00 93.75 92 GLN A N 1
ATOM 707 C CA . GLN A 1 92 ? 9.612 9.816 7.391 1.00 93.75 92 GLN A CA 1
ATOM 708 C C . GLN A 1 92 ? 9.520 10.251 8.859 1.00 93.75 92 GLN A C 1
ATOM 710 O O . GLN A 1 92 ? 10.553 10.480 9.486 1.00 93.75 92 GLN A O 1
ATOM 715 N N . ALA A 1 93 ? 8.307 10.342 9.411 1.00 96.31 93 ALA A N 1
ATOM 716 C CA . ALA A 1 93 ? 8.078 10.649 10.820 1.00 96.31 93 ALA A CA 1
ATOM 717 C C . ALA A 1 93 ? 8.732 9.603 11.731 1.00 96.31 93 ALA A C 1
ATOM 719 O O . ALA A 1 93 ? 9.426 9.958 12.679 1.00 96.31 93 ALA A O 1
ATOM 720 N N . ALA A 1 94 ? 8.583 8.318 11.411 1.00 96.69 94 ALA A N 1
ATOM 721 C CA . ALA A 1 94 ? 9.232 7.240 12.144 1.00 96.69 94 ALA A CA 1
ATOM 722 C C . ALA A 1 94 ? 10.756 7.288 12.002 1.00 96.69 94 ALA A C 1
ATOM 724 O O . ALA A 1 94 ? 11.463 7.148 12.994 1.00 96.69 94 ALA A O 1
ATOM 725 N N . PHE A 1 95 ? 11.277 7.551 10.797 1.00 95.56 95 PHE A N 1
ATOM 726 C CA . PHE A 1 95 ? 12.718 7.698 10.575 1.00 95.56 95 PHE A CA 1
ATOM 727 C C . PHE A 1 95 ? 13.337 8.805 11.435 1.00 95.56 95 PHE A C 1
ATOM 729 O O . PHE A 1 95 ? 14.372 8.577 12.056 1.00 95.56 95 PHE A O 1
ATOM 736 N N . MET A 1 96 ? 12.694 9.974 11.510 1.00 95.31 96 MET A N 1
ATOM 737 C CA . MET A 1 96 ? 13.169 11.095 12.330 1.00 95.31 96 MET A CA 1
ATOM 738 C C . MET A 1 96 ? 13.149 10.763 13.827 1.00 95.31 96 MET A C 1
ATOM 740 O O . MET A 1 96 ? 14.085 11.114 14.539 1.00 95.31 96 MET A O 1
ATOM 744 N N . ALA A 1 97 ? 12.131 10.030 14.288 1.00 96.69 97 ALA A N 1
ATOM 745 C CA . ALA A 1 97 ? 11.994 9.637 15.690 1.00 96.69 97 ALA A CA 1
ATOM 746 C C . ALA A 1 97 ? 13.101 8.670 16.145 1.00 96.69 97 ALA A C 1
ATOM 748 O O . ALA A 1 97 ? 13.379 8.551 17.331 1.00 96.69 97 ALA A O 1
ATOM 749 N N . ARG A 1 98 ? 13.789 7.980 15.226 1.00 94.62 98 ARG A N 1
ATOM 750 C CA . ARG A 1 98 ? 14.878 7.060 15.599 1.00 94.62 98 ARG A CA 1
ATOM 751 C C . ARG A 1 98 ? 16.042 7.757 16.302 1.00 94.62 98 ARG A C 1
ATOM 753 O O . ARG A 1 98 ? 16.730 7.107 17.080 1.00 94.62 98 ARG A O 1
ATOM 760 N N . ALA A 1 99 ? 16.265 9.047 16.035 1.00 93.31 99 ALA A N 1
ATOM 761 C CA . ALA A 1 99 ? 17.334 9.823 16.667 1.00 93.31 99 ALA A CA 1
ATOM 762 C C . ALA A 1 99 ? 17.154 9.973 18.192 1.00 93.31 99 ALA A C 1
ATOM 764 O O . ALA A 1 99 ? 18.108 10.289 18.895 1.00 93.31 99 ALA A O 1
ATOM 765 N N . THR A 1 100 ? 15.943 9.721 18.688 1.00 94.12 100 THR A N 1
ATOM 766 C CA . THR A 1 100 ? 15.502 9.894 20.078 1.00 94.12 100 THR A CA 1
ATOM 767 C C . THR A 1 100 ? 14.893 8.603 20.643 1.00 94.12 100 THR A C 1
ATOM 769 O O . THR A 1 100 ? 14.069 8.642 21.553 1.00 94.12 100 THR A O 1
ATOM 772 N N . ASN A 1 101 ? 15.312 7.445 20.114 1.00 94.00 101 ASN A N 1
ATOM 773 C CA . ASN A 1 101 ? 14.841 6.096 20.474 1.00 94.00 101 ASN A CA 1
ATOM 774 C C . ASN A 1 101 ? 13.375 5.781 20.113 1.00 94.00 101 ASN A C 1
ATOM 776 O O . ASN A 1 101 ? 12.826 4.778 20.562 1.00 94.00 101 ASN A O 1
ATOM 780 N N . GLY A 1 102 ? 12.755 6.571 19.237 1.00 96.81 102 GLY A N 1
ATOM 781 C CA . GLY A 1 102 ? 11.424 6.297 18.707 1.00 96.81 102 GLY A CA 1
ATOM 782 C C . GLY A 1 102 ? 10.298 6.665 19.666 1.00 96.81 102 GLY A C 1
ATOM 783 O O . GLY A 1 102 ? 10.311 7.721 20.294 1.00 96.81 102 GLY A O 1
ATOM 784 N N . PHE A 1 103 ? 9.284 5.807 19.716 1.00 98.56 103 PHE A N 1
ATOM 785 C CA . PHE A 1 103 ? 8.040 6.031 20.439 1.00 98.56 103 PHE A CA 1
ATOM 786 C C . PHE A 1 103 ? 8.030 5.245 21.748 1.00 98.56 103 PHE A C 1
ATOM 788 O O . PHE A 1 103 ? 8.459 4.089 21.804 1.00 98.56 103 PHE A O 1
ATOM 795 N N . LYS A 1 104 ? 7.472 5.849 22.793 1.00 98.56 104 LYS A N 1
ATOM 796 C CA . LYS A 1 104 ? 7.117 5.161 24.036 1.00 98.56 104 LYS A CA 1
ATOM 797 C C . LYS A 1 104 ? 5.609 5.070 24.102 1.00 98.56 104 LYS A C 1
ATOM 799 O O . LYS A 1 104 ? 4.945 6.081 23.923 1.00 98.56 104 LYS A O 1
ATOM 804 N N . ALA A 1 105 ? 5.066 3.889 24.345 1.00 98.25 105 ALA A N 1
ATOM 805 C CA . ALA A 1 105 ? 3.629 3.676 24.380 1.00 98.25 105 ALA A CA 1
ATOM 806 C C . ALA A 1 105 ? 3.240 2.762 25.539 1.00 98.25 105 ALA A C 1
ATOM 808 O O . ALA A 1 105 ? 4.006 1.890 25.939 1.00 98.25 105 ALA A O 1
ATOM 809 N N . CYS A 1 106 ? 2.058 2.973 26.103 1.00 97.75 106 CYS A N 1
ATOM 810 C CA . CYS A 1 106 ? 1.582 2.178 27.222 1.00 97.75 106 CYS A CA 1
ATOM 811 C C . CYS A 1 106 ? 0.061 2.050 27.192 1.00 97.75 106 CYS A C 1
ATOM 813 O O . CYS A 1 106 ? -0.663 3.044 27.135 1.00 97.75 106 CYS A O 1
ATOM 815 N N . LEU A 1 107 ? -0.415 0.813 27.306 1.00 96.38 107 LEU A N 1
ATOM 816 C CA . LEU A 1 107 ? -1.802 0.496 27.640 1.00 96.38 107 LEU A CA 1
ATOM 817 C C . LEU A 1 107 ? -1.839 -0.202 29.006 1.00 96.38 107 LEU A C 1
ATOM 819 O O . LEU A 1 107 ? -1.421 -1.356 29.130 1.00 96.38 107 LEU A O 1
ATOM 823 N N . SER A 1 108 ? -2.287 0.493 30.052 1.00 84.94 108 SER A N 1
ATOM 824 C CA . SER A 1 108 ? -2.308 -0.052 31.420 1.00 84.94 108 SER A CA 1
ATOM 825 C C . SER A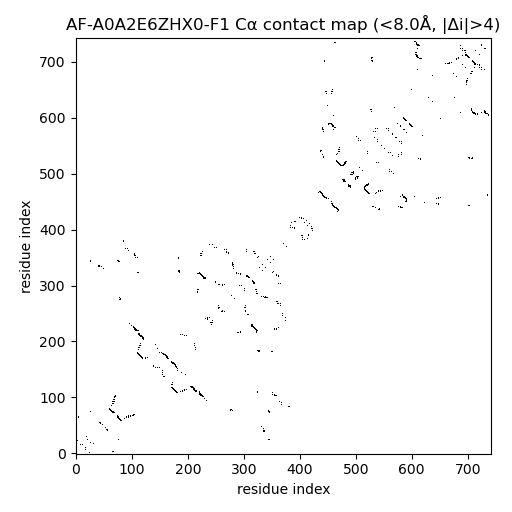 1 108 ? -3.414 -1.087 31.618 1.00 84.94 108 SER A C 1
ATOM 827 O O . SER A 1 108 ? -3.156 -2.170 32.137 1.00 84.94 108 SER A O 1
ATOM 829 N N . GLU A 1 109 ? -4.623 -0.765 31.168 1.00 89.69 109 GLU A N 1
ATOM 830 C CA . GLU A 1 109 ? -5.813 -1.609 31.255 1.00 89.69 109 GLU A CA 1
ATOM 831 C C . GLU A 1 109 ? -6.451 -1.744 29.872 1.00 89.69 109 GLU A C 1
ATOM 833 O O . GLU A 1 109 ? -6.326 -0.851 29.035 1.00 89.69 109 GLU A O 1
ATOM 838 N N . SER A 1 110 ? -7.119 -2.871 29.616 1.00 92.69 110 SER A N 1
ATOM 839 C CA . SER A 1 110 ? -7.797 -3.113 28.340 1.00 92.69 110 SER A CA 1
ATOM 840 C C . SER A 1 110 ? -9.141 -3.802 28.550 1.00 92.69 110 SER A C 1
ATOM 842 O O . SER A 1 110 ? -9.317 -4.984 28.230 1.00 92.69 110 SER A O 1
ATOM 844 N N . TYR A 1 111 ? -10.106 -3.068 29.099 1.00 94.56 111 TYR A N 1
ATOM 845 C CA . TYR A 1 111 ? -11.461 -3.576 29.303 1.00 94.56 111 TYR A CA 1
ATOM 846 C C . TYR A 1 111 ? -12.425 -3.110 28.213 1.00 94.56 111 TYR A C 1
ATOM 848 O O . TYR A 1 111 ? -12.407 -1.954 27.786 1.00 94.56 111 TYR A O 1
ATOM 856 N N . LEU A 1 112 ? -13.293 -4.030 27.791 1.00 95.44 112 LEU A N 1
ATOM 857 C CA . LEU A 1 112 ? -14.474 -3.736 26.990 1.00 95.44 112 LEU A CA 1
ATOM 858 C C . LEU A 1 112 ? -15.696 -3.681 27.911 1.00 95.44 112 LEU A C 1
ATOM 860 O O . LEU A 1 112 ? -15.892 -4.567 28.745 1.00 95.44 112 LEU A O 1
ATOM 864 N N . THR A 1 113 ? -16.523 -2.653 27.752 1.00 96.69 113 THR A N 1
ATOM 865 C CA . THR A 1 113 ? -17.700 -2.441 28.599 1.00 96.69 113 THR A CA 1
ATOM 866 C C . THR A 1 113 ? -18.933 -3.069 27.958 1.00 96.69 113 THR A C 1
ATOM 868 O O . THR A 1 113 ? -19.311 -2.703 26.850 1.00 96.69 113 THR A O 1
ATOM 871 N N . GLY A 1 114 ? -19.592 -3.989 28.657 1.00 97.44 114 GLY A N 1
ATOM 872 C CA . GLY A 1 114 ? -20.945 -4.454 28.353 1.00 97.44 114 GLY A CA 1
ATOM 873 C C . GLY A 1 114 ? -21.992 -3.600 29.057 1.00 97.44 114 GLY A C 1
ATOM 874 O O . GLY A 1 114 ? -21.772 -3.184 30.189 1.00 97.44 114 GLY A O 1
ATOM 875 N N . GLN A 1 115 ? -23.130 -3.341 28.422 1.00 97.44 115 GLN A N 1
ATOM 876 C CA . GLN A 1 115 ? -24.207 -2.533 28.987 1.00 97.44 115 GLN A CA 1
ATOM 877 C C . GLN A 1 115 ? -25.514 -3.318 29.041 1.00 97.44 115 GLN A C 1
ATOM 879 O O . GLN A 1 115 ? -25.957 -3.893 28.043 1.00 97.44 115 GLN A O 1
ATOM 884 N N . ILE A 1 116 ? -26.156 -3.298 30.210 1.00 98.00 116 ILE A N 1
ATOM 885 C CA . ILE A 1 116 ? -27.521 -3.787 30.399 1.00 98.00 116 ILE A CA 1
ATOM 886 C C . ILE A 1 116 ? -28.364 -2.663 30.989 1.00 98.00 116 ILE A C 1
ATOM 888 O O . ILE A 1 116 ? -28.060 -2.149 32.062 1.00 98.00 116 ILE A O 1
ATOM 892 N N . HIS A 1 117 ? -29.439 -2.297 30.298 1.00 97.50 117 HIS A N 1
ATOM 893 C CA . HIS A 1 117 ? -30.355 -1.248 30.745 1.00 97.50 117 HIS A CA 1
ATOM 894 C C . HIS A 1 117 ? -31.638 -1.875 31.277 1.00 97.50 117 HIS A C 1
ATOM 896 O O . HIS A 1 117 ? -32.302 -2.609 30.546 1.00 97.50 117 HIS A O 1
ATOM 902 N N . ILE A 1 118 ? -31.982 -1.593 32.532 1.00 97.00 118 ILE A N 1
ATOM 903 C CA . ILE A 1 118 ? -33.126 -2.182 33.231 1.00 97.00 118 ILE A CA 1
ATOM 904 C C . ILE A 1 118 ? -34.155 -1.096 33.536 1.00 97.00 118 ILE A C 1
ATOM 906 O O . ILE A 1 118 ? -33.845 -0.090 34.178 1.00 97.00 118 ILE A O 1
ATOM 910 N N . ILE A 1 119 ? -35.386 -1.329 33.087 1.00 94.88 119 ILE A N 1
ATOM 911 C CA . ILE A 1 119 ? -36.540 -0.440 33.261 1.00 94.88 119 ILE A CA 1
ATOM 912 C C . ILE A 1 119 ? -37.590 -1.060 34.191 1.00 94.88 119 ILE A C 1
ATOM 914 O O . ILE A 1 119 ? -37.486 -2.228 34.570 1.00 94.88 119 ILE A O 1
ATOM 918 N N . ASN A 1 120 ? -38.634 -0.291 34.515 1.00 92.56 120 ASN A N 1
ATOM 919 C CA . ASN A 1 120 ? -39.773 -0.713 35.344 1.00 92.56 120 ASN A CA 1
ATOM 920 C C . ASN A 1 120 ? -39.376 -1.170 36.760 1.00 92.56 120 ASN A C 1
ATOM 922 O O . ASN A 1 120 ? -40.011 -2.044 37.348 1.00 92.56 120 ASN A O 1
ATOM 926 N N . VAL A 1 121 ? -38.325 -0.566 37.316 1.00 92.19 121 VAL A N 1
ATOM 927 C CA . VAL A 1 121 ? -37.852 -0.837 38.676 1.00 92.19 121 VAL A CA 1
ATOM 928 C C . VAL A 1 121 ? -38.622 0.043 39.661 1.00 92.19 121 VAL A C 1
ATOM 930 O O . VAL A 1 121 ? -38.592 1.265 39.553 1.00 92.19 121 VAL A O 1
ATOM 933 N N . LYS A 1 122 ? -39.306 -0.567 40.639 1.00 87.62 122 LYS A N 1
ATOM 934 C CA . LYS A 1 122 ? -40.163 0.161 41.599 1.00 87.62 122 LYS A CA 1
ATOM 935 C C . LYS A 1 122 ? -39.386 1.121 42.505 1.00 87.62 122 LYS A C 1
ATOM 937 O O . LYS A 1 122 ? -39.840 2.235 42.735 1.00 87.62 122 LYS A O 1
ATOM 942 N N . ASN A 1 123 ? -38.250 0.681 43.050 1.00 90.81 123 ASN A N 1
ATOM 943 C CA . ASN A 1 123 ? -37.399 1.487 43.927 1.00 90.81 123 ASN A CA 1
ATOM 944 C C . ASN A 1 123 ? -35.929 1.311 43.524 1.00 90.81 123 ASN A C 1
ATOM 946 O O . ASN A 1 123 ? -35.265 0.354 43.926 1.00 90.81 123 ASN A O 1
ATOM 950 N N . ILE A 1 124 ? -35.435 2.238 42.705 1.00 92.06 124 ILE A N 1
ATOM 951 C CA . ILE A 1 124 ? -34.106 2.157 42.087 1.00 92.06 124 ILE A CA 1
ATOM 952 C C . ILE A 1 124 ? -32.977 2.238 43.109 1.00 92.06 124 ILE A C 1
ATOM 954 O O . ILE A 1 124 ? -32.019 1.476 43.001 1.00 92.06 124 ILE A O 1
ATOM 958 N N . GLU A 1 125 ? -33.081 3.118 44.103 1.00 90.69 125 GLU A N 1
ATOM 959 C CA . GLU A 1 125 ? -32.015 3.303 45.091 1.00 90.69 125 GLU A CA 1
ATOM 960 C C . GLU A 1 125 ? -31.792 2.030 45.911 1.00 90.69 125 GLU A C 1
ATOM 962 O O . GLU A 1 125 ? -30.665 1.536 45.988 1.00 90.69 125 GLU A O 1
ATOM 967 N N . SER A 1 126 ? -32.871 1.440 46.442 1.00 92.88 126 SER A N 1
ATOM 968 C CA . SER A 1 126 ? -32.790 0.157 47.156 1.00 92.88 126 SER A CA 1
ATOM 969 C C . SER A 1 126 ? -32.276 -0.971 46.256 1.00 92.88 126 SER A C 1
ATOM 971 O O . SER A 1 126 ? -31.392 -1.727 46.653 1.00 92.88 126 SER A O 1
ATOM 973 N N . THR A 1 127 ? -32.730 -1.011 45.001 1.00 94.50 127 THR A N 1
ATOM 974 C CA . THR A 1 127 ? -32.308 -2.024 44.027 1.00 94.50 127 THR A CA 1
ATOM 975 C C . THR A 1 127 ? -30.813 -1.937 43.720 1.00 94.50 127 THR A C 1
ATOM 977 O O . THR A 1 127 ? -30.142 -2.961 43.622 1.00 94.50 127 THR A O 1
ATOM 980 N N . ILE A 1 128 ? -30.254 -0.730 43.590 1.00 94.12 128 ILE A N 1
ATOM 981 C CA . ILE A 1 128 ? -28.811 -0.550 43.380 1.00 94.12 128 ILE A CA 1
ATOM 982 C C . ILE A 1 128 ? -28.014 -1.030 44.590 1.00 94.12 128 ILE A C 1
ATOM 984 O O . ILE A 1 128 ? -26.950 -1.622 44.415 1.00 94.12 128 ILE A O 1
ATOM 988 N N . ILE A 1 129 ? -28.503 -0.794 45.809 1.00 94.12 129 ILE A N 1
ATOM 989 C CA . ILE A 1 129 ? -27.854 -1.301 47.024 1.00 94.12 129 ILE A CA 1
ATOM 990 C C . ILE A 1 129 ? -27.822 -2.834 47.002 1.00 94.12 129 ILE A C 1
ATOM 992 O O . ILE A 1 129 ? -26.774 -3.423 47.270 1.00 94.12 129 ILE A O 1
ATOM 996 N N . ASP A 1 130 ? -28.930 -3.477 46.639 1.00 93.62 130 ASP A N 1
ATOM 997 C CA . ASP A 1 130 ? -29.014 -4.938 46.577 1.00 93.62 130 ASP A CA 1
ATOM 998 C C . ASP A 1 130 ? -28.131 -5.524 45.464 1.00 93.62 130 ASP A C 1
ATOM 1000 O O . ASP A 1 130 ? -27.390 -6.481 45.696 1.00 93.62 130 ASP A O 1
ATOM 1004 N N . LEU A 1 131 ? -28.100 -4.891 44.289 1.00 94.31 131 LEU A N 1
ATOM 1005 C CA . LEU A 1 131 ? -27.190 -5.255 43.198 1.00 94.31 131 LEU A CA 1
ATOM 1006 C C . LEU A 1 131 ? -25.713 -5.111 43.596 1.00 94.31 131 LEU A C 1
ATOM 1008 O O . LEU A 1 131 ? -24.903 -5.983 43.280 1.00 94.31 131 LEU A O 1
ATOM 1012 N N . LYS A 1 132 ? -25.357 -4.048 44.328 1.00 94.81 132 LYS A N 1
ATOM 1013 C CA . LYS A 1 132 ? -23.996 -3.846 44.845 1.00 94.81 132 LYS A CA 1
ATOM 1014 C C . LYS A 1 132 ? -23.604 -4.913 45.869 1.00 94.81 132 LYS A C 1
ATOM 1016 O O . LYS A 1 132 ? -22.471 -5.384 45.822 1.00 94.81 132 LYS A O 1
ATOM 1021 N N . LYS A 1 133 ? -24.520 -5.333 46.752 1.00 94.69 133 LYS A N 1
ATOM 1022 C CA . LYS A 1 133 ? -24.274 -6.435 47.706 1.00 94.69 133 LYS A CA 1
ATOM 1023 C C . LYS A 1 133 ? -24.012 -7.766 46.994 1.00 94.69 133 LYS A C 1
ATOM 1025 O O . LYS A 1 133 ? -23.145 -8.521 47.417 1.00 94.69 133 LYS A O 1
ATOM 1030 N N . GLU A 1 134 ? -24.715 -8.028 45.893 1.00 94.94 134 GLU A N 1
ATOM 1031 C CA . GLU A 1 134 ? -24.548 -9.242 45.082 1.00 94.94 134 GLU A CA 1
ATOM 1032 C C . GLU A 1 134 ? -23.405 -9.154 44.053 1.00 94.94 134 GLU A C 1
ATOM 1034 O O . GLU A 1 134 ? -23.151 -10.129 43.344 1.00 94.94 134 GLU A O 1
ATOM 1039 N N . CYS A 1 135 ? -22.687 -8.028 43.954 1.00 94.50 135 CYS A N 1
ATOM 1040 C CA . CYS A 1 135 ? -21.733 -7.771 42.869 1.00 94.50 135 CYS A CA 1
ATOM 1041 C C . CYS A 1 135 ? -20.660 -8.868 42.731 1.00 94.50 135 CYS A C 1
ATOM 1043 O O . CYS A 1 135 ? -20.461 -9.402 41.640 1.00 94.50 135 CYS A O 1
ATOM 1045 N N . SER A 1 136 ? -20.048 -9.310 43.835 1.00 95.25 136 SER A N 1
ATOM 1046 C CA . SER A 1 136 ? -19.049 -10.393 43.812 1.00 95.25 136 SER A CA 1
ATOM 1047 C C . SER A 1 136 ? -19.618 -11.715 43.279 1.00 95.25 136 SER A C 1
ATOM 1049 O O . SER A 1 136 ? -18.957 -12.429 42.523 1.00 95.25 136 SER A O 1
ATOM 1051 N N . ASN A 1 137 ? -20.867 -12.037 43.628 1.00 95.88 137 ASN A N 1
ATOM 1052 C CA . ASN A 1 137 ? -21.565 -13.227 43.137 1.00 95.88 137 ASN A CA 1
ATOM 1053 C C . ASN A 1 137 ? -21.937 -13.087 41.652 1.00 95.88 137 ASN A C 1
ATOM 1055 O O . ASN A 1 137 ? -21.824 -14.047 40.889 1.00 95.88 137 ASN A O 1
ATOM 1059 N N . LEU A 1 138 ? -22.344 -11.889 41.222 1.00 96.62 138 LEU A N 1
ATOM 1060 C CA . LEU A 1 138 ? -22.621 -11.579 39.819 1.00 96.62 138 LEU A CA 1
ATOM 1061 C C . LEU A 1 138 ? -21.362 -11.726 38.959 1.00 96.62 138 LEU A C 1
ATOM 1063 O O . LEU A 1 138 ? -21.425 -12.387 37.925 1.00 96.62 138 LEU A O 1
ATOM 1067 N N . ILE A 1 139 ? -20.216 -11.206 39.407 1.00 96.94 139 ILE A N 1
ATOM 1068 C CA . ILE A 1 139 ? -18.921 -11.375 38.730 1.00 96.94 139 ILE A CA 1
ATOM 1069 C C . ILE A 1 139 ? -18.550 -12.861 38.643 1.00 96.94 139 ILE A C 1
ATOM 1071 O O . ILE A 1 139 ? -18.189 -13.354 37.572 1.00 96.94 139 ILE A O 1
ATOM 1075 N N . PHE A 1 140 ? -18.692 -13.610 39.742 1.00 95.31 140 PHE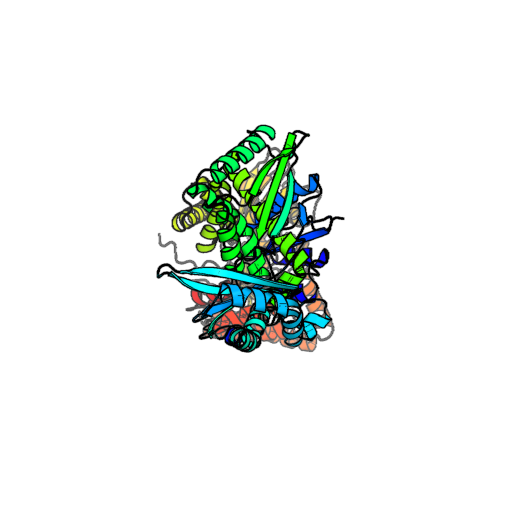 A N 1
ATOM 1076 C CA . PHE A 1 140 ? -18.424 -15.050 39.757 1.00 95.31 140 PHE A CA 1
ATOM 1077 C C . PHE A 1 140 ? -19.305 -15.821 38.764 1.00 95.31 140 PHE A C 1
ATOM 1079 O O . PHE A 1 140 ? -18.807 -16.671 38.024 1.00 95.31 140 PHE A O 1
ATOM 1086 N N . LYS A 1 141 ? -20.607 -15.516 38.708 1.00 94.75 141 LYS A N 1
ATOM 1087 C CA . LYS A 1 141 ? -21.536 -16.112 37.736 1.00 94.75 141 LYS A CA 1
ATOM 1088 C C . LYS A 1 141 ? -21.179 -15.726 36.306 1.00 94.75 141 LYS A C 1
ATOM 1090 O O . LYS A 1 141 ? -21.143 -16.604 35.447 1.00 94.75 141 LYS A O 1
ATOM 1095 N N . ALA A 1 142 ? -20.863 -14.458 36.060 1.00 95.44 142 ALA A N 1
ATOM 1096 C CA . ALA A 1 142 ? -20.512 -13.978 34.732 1.00 95.44 142 ALA A CA 1
ATOM 1097 C C . ALA A 1 142 ? -19.258 -14.681 34.188 1.00 95.44 142 ALA A C 1
ATOM 1099 O O . ALA A 1 142 ? -19.233 -15.133 33.045 1.00 95.44 142 ALA A O 1
ATOM 1100 N N . ASN A 1 143 ? -18.249 -14.893 35.036 1.00 96.44 143 ASN A N 1
ATOM 1101 C CA . ASN A 1 143 ? -17.021 -15.600 34.663 1.00 96.44 143 ASN A CA 1
ATOM 1102 C C . ASN A 1 143 ? -17.206 -17.100 34.380 1.00 96.44 143 ASN A C 1
ATOM 1104 O O . ASN A 1 143 ? -16.337 -17.715 33.759 1.00 96.44 143 ASN A O 1
ATOM 1108 N N . LYS A 1 144 ? -18.345 -17.698 34.757 1.00 95.50 144 LYS A N 1
ATOM 1109 C CA . LYS A 1 144 ? -18.701 -19.070 34.356 1.00 95.50 144 LYS A CA 1
ATOM 1110 C C . LYS A 1 144 ? -19.277 -19.166 32.943 1.00 95.50 144 LYS A C 1
ATOM 1112 O O . LYS A 1 144 ? -19.292 -20.265 32.398 1.00 95.50 144 LYS A O 1
ATOM 1117 N N . ILE A 1 145 ? -19.719 -18.056 32.344 1.00 94.56 145 ILE A N 1
ATOM 1118 C CA . ILE A 1 145 ? -20.288 -18.030 30.983 1.00 94.56 145 ILE A CA 1
ATOM 1119 C C . ILE A 1 145 ? -19.208 -18.381 29.948 1.00 94.56 145 ILE A C 1
ATOM 1121 O O . ILE A 1 145 ? -19.446 -19.158 29.025 1.00 94.56 145 ILE A O 1
ATOM 1125 N N . HIS A 1 146 ? -17.987 -17.870 30.140 1.00 92.06 146 HIS A N 1
ATOM 1126 C CA . HIS A 1 146 ? -16.833 -18.148 29.282 1.00 92.06 146 HIS A CA 1
ATOM 1127 C C . HIS A 1 146 ? -15.655 -18.723 30.087 1.00 92.06 146 HIS A C 1
ATOM 1129 O O . HIS A 1 146 ? -14.671 -18.023 30.342 1.00 92.06 146 HIS A O 1
ATOM 1135 N N . PRO A 1 147 ? -15.684 -20.023 30.442 1.00 90.81 147 PRO A N 1
ATOM 1136 C CA . PRO A 1 147 ? -14.669 -20.622 31.311 1.00 90.81 147 PRO A CA 1
ATOM 1137 C C . PRO A 1 147 ? -13.267 -20.599 30.688 1.00 90.81 147 PRO A C 1
ATOM 1139 O O . PRO A 1 147 ? -12.282 -20.435 31.400 1.00 90.81 147 PRO A O 1
ATOM 1142 N N . ARG A 1 148 ? -13.160 -20.699 29.354 1.00 91.62 148 ARG A N 1
ATOM 1143 C CA . ARG A 1 148 ? -11.874 -20.618 28.638 1.00 91.62 148 ARG A CA 1
ATOM 1144 C C . ARG A 1 148 ? -11.250 -19.221 28.683 1.00 91.62 148 ARG A C 1
ATOM 1146 O O . ARG A 1 148 ? -10.031 -19.125 28.740 1.00 91.62 148 ARG A O 1
ATOM 1153 N N . LEU A 1 149 ? -12.064 -18.162 28.655 1.00 92.44 149 LEU A N 1
ATOM 1154 C CA . LEU A 1 149 ? -11.576 -16.785 28.780 1.00 92.44 149 LEU A CA 1
ATOM 1155 C C . LEU A 1 149 ? -11.026 -16.556 30.191 1.00 92.44 149 LEU A C 1
ATOM 1157 O O . LEU A 1 149 ? -9.898 -16.100 30.345 1.00 92.44 149 LEU A O 1
ATOM 1161 N N . ASN A 1 150 ? -11.783 -16.968 31.211 1.00 91.12 150 ASN A N 1
ATOM 1162 C CA . ASN A 1 150 ? -11.352 -16.870 32.603 1.00 91.12 150 ASN A CA 1
ATOM 1163 C C . ASN A 1 150 ? -10.085 -17.708 32.879 1.00 91.12 150 ASN A C 1
ATOM 1165 O O . ASN A 1 150 ? -9.168 -17.247 33.546 1.00 91.12 150 ASN A O 1
ATOM 1169 N N . ALA A 1 151 ? -9.980 -18.912 32.300 1.00 91.06 151 ALA A N 1
ATOM 1170 C CA . ALA A 1 151 ? -8.795 -19.767 32.430 1.00 91.06 151 ALA A CA 1
ATOM 1171 C C . ALA A 1 151 ? -7.526 -19.168 31.797 1.00 91.06 151 ALA A C 1
ATOM 1173 O O . ALA A 1 151 ? -6.424 -19.464 32.246 1.00 91.06 151 ALA A O 1
ATOM 1174 N N . ARG A 1 152 ? -7.669 -18.313 30.776 1.00 91.50 152 ARG A N 1
ATOM 1175 C CA . ARG A 1 152 ? -6.561 -17.538 30.185 1.00 91.50 152 ARG A CA 1
ATOM 1176 C C . ARG A 1 152 ? -6.217 -16.286 30.989 1.00 91.50 152 ARG A C 1
ATOM 1178 O O . ARG A 1 152 ? -5.379 -15.501 30.567 1.00 91.50 152 ARG A O 1
ATOM 1185 N N . GLY A 1 153 ? -6.871 -16.103 32.132 1.00 91.38 153 GLY A N 1
ATOM 1186 C CA . GLY A 1 153 ? -6.693 -14.944 32.976 1.00 91.38 153 GLY A CA 1
ATOM 1187 C C . GLY A 1 153 ? -7.438 -13.719 32.477 1.00 91.38 153 GLY A C 1
ATOM 1188 O O . GLY A 1 153 ? -7.020 -12.649 32.870 1.00 91.38 153 GLY A O 1
ATOM 1189 N N . GLY A 1 154 ? -8.496 -13.844 31.661 1.00 95.00 154 GLY A N 1
ATOM 1190 C CA . GLY A 1 154 ? -9.430 -12.763 31.303 1.00 95.00 154 GLY A CA 1
ATOM 1191 C C . GLY A 1 154 ? -10.706 -12.771 32.157 1.00 95.00 154 GLY A C 1
ATOM 1192 O O . GLY A 1 154 ? -10.707 -13.279 33.279 1.00 95.00 154 GLY A O 1
ATOM 1193 N N . GLY A 1 155 ? -11.810 -12.252 31.611 1.00 96.25 155 GLY A N 1
ATOM 1194 C CA . GLY A 1 155 ? -13.155 -12.319 32.196 1.00 96.25 155 GLY A CA 1
ATOM 1195 C C . GLY A 1 155 ? -13.690 -10.990 32.740 1.00 96.25 155 GLY A C 1
ATOM 1196 O O . GLY A 1 155 ? -13.081 -9.935 32.593 1.00 96.25 155 GLY A O 1
ATOM 1197 N N . VAL A 1 156 ? -14.865 -11.031 33.366 1.00 97.25 156 VAL A N 1
ATOM 1198 C CA . VAL A 1 156 ? -15.481 -9.891 34.053 1.00 97.25 156 VAL A CA 1
ATOM 1199 C C . VAL A 1 156 ? -14.637 -9.494 35.261 1.00 97.25 156 VAL A C 1
ATOM 1201 O O . VAL A 1 156 ? -14.366 -10.321 36.137 1.00 97.25 156 VAL A O 1
ATOM 1204 N N . ARG A 1 157 ? -14.243 -8.219 35.301 1.00 95.94 157 ARG A N 1
ATOM 1205 C CA . ARG A 1 157 ? -13.424 -7.612 36.360 1.00 95.94 157 ARG A CA 1
ATOM 1206 C C . ARG A 1 157 ? -14.231 -6.796 37.342 1.00 95.94 157 ARG A C 1
ATOM 1208 O O . ARG A 1 157 ? -13.950 -6.833 38.533 1.00 95.94 157 ARG A O 1
ATOM 1215 N N . ASN A 1 158 ? -15.222 -6.075 36.838 1.00 96.25 158 ASN A N 1
ATOM 1216 C CA . ASN A 1 158 ? -16.051 -5.207 37.651 1.00 96.25 158 ASN A CA 1
ATOM 1217 C C . ASN A 1 158 ? -17.456 -5.089 37.052 1.00 96.25 158 ASN A C 1
ATOM 1219 O O . ASN A 1 158 ? -17.652 -5.321 35.856 1.00 96.25 158 ASN A O 1
ATOM 1223 N N . ILE A 1 159 ? -18.425 -4.726 37.891 1.00 97.50 159 ILE A N 1
ATOM 1224 C CA . ILE A 1 159 ? -19.776 -4.362 37.477 1.00 97.50 159 ILE A CA 1
ATOM 1225 C C . ILE A 1 159 ? -20.161 -3.066 38.188 1.00 97.50 159 ILE A C 1
ATOM 1227 O O . ILE A 1 159 ? -20.300 -3.034 39.411 1.00 97.50 159 ILE A O 1
ATOM 1231 N N . ASP A 1 160 ? -20.375 -2.015 37.405 1.00 95.81 160 ASP A N 1
ATOM 1232 C CA . ASP A 1 160 ? -20.797 -0.707 37.884 1.00 95.81 160 ASP A CA 1
ATOM 1233 C C . ASP A 1 160 ? -22.285 -0.480 37.612 1.00 95.81 160 ASP A C 1
ATOM 1235 O O . ASP A 1 160 ? -22.842 -0.917 36.605 1.00 95.81 160 ASP A O 1
ATOM 1239 N N . PHE A 1 161 ? -22.939 0.248 38.515 1.00 95.88 161 PHE A N 1
ATOM 1240 C CA . PHE A 1 161 ? -24.368 0.545 38.441 1.00 95.88 161 PHE A CA 1
ATOM 1241 C C . PHE A 1 161 ? -24.574 2.057 38.432 1.00 95.88 161 PHE A C 1
ATOM 1243 O O . PHE A 1 161 ? -24.149 2.749 39.361 1.00 95.88 161 PHE A O 1
ATOM 1250 N N . LYS A 1 162 ? -25.241 2.568 37.396 1.00 94.12 162 LYS A N 1
ATOM 1251 C CA . LYS A 1 162 ? -25.566 3.988 37.219 1.00 94.12 162 LYS A CA 1
ATOM 1252 C C . LYS A 1 162 ? -27.077 4.177 37.127 1.00 94.12 162 LYS A C 1
ATOM 1254 O O . LYS A 1 162 ? -27.785 3.327 36.592 1.00 94.12 162 LYS A O 1
ATOM 1259 N N . ILE A 1 163 ? -27.561 5.312 37.623 1.00 94.50 163 ILE A N 1
ATOM 1260 C CA . ILE A 1 163 ? -28.942 5.755 37.413 1.00 94.50 163 ILE A CA 1
ATOM 1261 C C . ILE A 1 163 ? -28.936 6.705 36.221 1.00 94.50 163 ILE A C 1
ATOM 1263 O O . ILE A 1 163 ? -28.208 7.696 36.228 1.00 94.50 163 ILE A O 1
ATOM 1267 N N . LEU A 1 164 ? -29.749 6.408 35.213 1.00 93.31 164 LEU A N 1
ATOM 1268 C CA . LEU A 1 164 ? -30.019 7.314 34.104 1.00 93.31 164 LEU A CA 1
ATOM 1269 C C . LEU A 1 164 ? -31.425 7.878 34.270 1.00 93.31 164 LEU A C 1
ATOM 1271 O O . LEU A 1 164 ? -32.380 7.122 34.438 1.00 93.31 164 LEU A O 1
ATOM 1275 N N . ASN A 1 165 ? -31.547 9.199 34.199 1.00 90.81 165 ASN A N 1
ATOM 1276 C CA . ASN A 1 165 ? -32.836 9.878 34.185 1.00 90.81 165 ASN A CA 1
ATOM 1277 C C . ASN A 1 165 ? -33.131 10.308 32.751 1.00 90.81 165 ASN A C 1
ATOM 1279 O O . ASN A 1 165 ? -32.417 11.140 32.190 1.00 90.81 165 ASN A O 1
ATOM 1283 N N . LEU A 1 166 ? -34.150 9.694 32.154 1.00 90.81 166 LEU A N 1
ATOM 1284 C CA . LEU A 1 166 ? -34.592 10.011 30.802 1.00 90.81 166 LEU A CA 1
ATOM 1285 C C . LEU A 1 166 ? -35.375 11.334 30.783 1.00 90.81 166 LEU A C 1
ATOM 1287 O O . LEU A 1 166 ? -35.769 11.866 31.823 1.00 90.81 166 LEU A O 1
ATOM 1291 N N . GLN A 1 167 ? -35.597 11.881 29.585 1.00 89.38 167 GLN A N 1
ATOM 1292 C CA . GLN A 1 167 ? -36.264 13.180 29.402 1.00 89.38 167 GLN A CA 1
ATOM 1293 C C . GLN A 1 167 ? -37.695 13.208 29.960 1.00 89.38 167 GLN A C 1
ATOM 1295 O O . GLN A 1 167 ? -38.144 14.232 30.470 1.00 89.38 167 GLN A O 1
ATOM 1300 N N . ASP A 1 168 ? -38.393 12.076 29.913 1.00 87.88 168 ASP A N 1
ATOM 1301 C CA . ASP A 1 168 ? -39.738 11.873 30.461 1.00 87.88 168 ASP A CA 1
ATOM 1302 C C . ASP A 1 168 ? -39.740 11.582 31.976 1.00 87.88 168 ASP A C 1
ATOM 1304 O O . ASP A 1 168 ? -40.780 11.251 32.542 1.00 87.88 168 ASP A O 1
ATOM 1308 N N . LYS A 1 169 ? -38.585 11.725 32.643 1.00 79.94 169 LYS A N 1
ATOM 1309 C CA . LYS A 1 169 ? -38.339 11.379 34.053 1.00 79.94 169 LYS A CA 1
ATOM 1310 C C . LYS A 1 169 ? -38.439 9.883 34.363 1.00 79.94 169 LYS A C 1
ATOM 1312 O O . LYS A 1 169 ? -38.428 9.515 35.537 1.00 79.94 169 LYS A O 1
ATOM 1317 N N . THR A 1 170 ? -38.479 9.016 33.352 1.00 86.31 170 THR A N 1
ATOM 1318 C CA . THR A 1 170 ? -38.302 7.581 33.565 1.00 86.31 170 THR A CA 1
ATOM 1319 C C . THR A 1 170 ? -36.875 7.330 34.041 1.00 86.31 170 THR A C 1
ATOM 1321 O O . THR A 1 170 ? -35.904 7.741 33.401 1.00 86.31 170 THR A O 1
ATOM 1324 N N . SER A 1 171 ? -36.733 6.651 35.175 1.00 88.94 171 SER A N 1
ATOM 1325 C CA . SER A 1 171 ? -35.426 6.280 35.705 1.00 88.94 171 SER A CA 1
ATOM 1326 C C . SER A 1 171 ? -35.056 4.858 35.275 1.00 88.94 171 SER A C 1
ATOM 1328 O O . SER A 1 171 ? -35.861 3.929 35.354 1.00 88.94 171 SER A O 1
ATOM 1330 N N . VAL A 1 172 ? -33.818 4.693 34.817 1.00 94.69 172 VAL A N 1
ATOM 1331 C CA . VAL A 1 172 ? -33.273 3.446 34.268 1.00 94.69 172 VAL A CA 1
ATOM 1332 C C . VAL A 1 172 ? -32.018 3.075 35.045 1.00 94.69 172 VAL A C 1
ATOM 1334 O O . VAL A 1 172 ? -31.162 3.926 35.289 1.00 94.69 172 VAL A O 1
ATOM 1337 N N . ILE A 1 173 ? -31.878 1.800 35.407 1.00 96.44 173 ILE A N 1
ATOM 1338 C CA . ILE A 1 173 ? -30.611 1.283 35.933 1.00 96.44 173 ILE A CA 1
ATOM 1339 C C . ILE A 1 173 ? -29.751 0.872 34.742 1.00 96.44 173 ILE A C 1
ATOM 1341 O O . ILE A 1 173 ? -30.119 -0.030 33.992 1.00 96.44 173 ILE A O 1
ATOM 1345 N N . SER A 1 174 ? -28.607 1.527 34.574 1.00 96.94 174 SER A N 1
ATOM 1346 C CA . SER A 1 174 ? -27.582 1.131 33.613 1.00 96.94 174 SER A CA 1
ATOM 1347 C C . SER A 1 174 ? -26.498 0.331 34.328 1.00 96.94 174 SER A C 1
ATOM 1349 O O . SER A 1 174 ? -25.828 0.831 35.234 1.00 96.94 174 SER A O 1
ATOM 1351 N N . VAL A 1 175 ? -26.370 -0.936 33.949 1.00 97.81 175 VAL A N 1
ATOM 1352 C CA . VAL A 1 175 ? -25.371 -1.874 34.458 1.00 97.81 175 VAL A CA 1
ATOM 1353 C C . VAL A 1 175 ? -24.226 -1.932 33.457 1.00 97.81 175 VAL A C 1
ATOM 1355 O O . VAL A 1 175 ? -24.423 -2.352 32.319 1.00 97.81 175 VAL A O 1
ATOM 1358 N N . HIS A 1 176 ? -23.038 -1.515 33.877 1.00 97.69 176 HIS A N 1
ATOM 1359 C CA . HIS A 1 176 ? -21.814 -1.557 33.086 1.00 97.69 176 HIS A CA 1
ATOM 1360 C C . HIS A 1 176 ? -20.953 -2.728 33.563 1.00 97.69 176 HIS A C 1
ATOM 1362 O O . HIS A 1 176 ? -20.535 -2.761 34.712 1.00 97.69 176 HIS A O 1
ATOM 1368 N N . ILE A 1 177 ? -20.684 -3.695 32.693 1.00 97.50 177 ILE A N 1
ATOM 1369 C CA . ILE A 1 177 ? -19.886 -4.888 32.987 1.00 97.50 177 ILE A CA 1
ATOM 1370 C C . ILE A 1 177 ? -18.518 -4.705 32.330 1.00 97.50 177 ILE A C 1
ATOM 1372 O O . ILE A 1 177 ? -18.427 -4.724 31.105 1.00 97.50 177 ILE A O 1
ATOM 1376 N N . LEU A 1 178 ? -17.458 -4.529 33.118 1.00 97.00 178 LEU A N 1
ATOM 1377 C CA . LEU A 1 178 ? -16.096 -4.375 32.602 1.00 97.00 178 LEU A CA 1
ATOM 1378 C C . LEU A 1 178 ? -15.481 -5.754 32.359 1.00 97.00 178 LEU A C 1
ATOM 1380 O O . LEU A 1 178 ? -15.324 -6.541 33.297 1.00 97.00 178 LEU A O 1
ATOM 1384 N N . VAL A 1 179 ? -15.141 -6.052 31.104 1.00 97.12 179 VAL A N 1
ATOM 1385 C CA . VAL A 1 179 ? -14.659 -7.371 30.678 1.00 97.12 179 VAL A CA 1
ATOM 1386 C C . VAL A 1 179 ? -13.257 -7.276 30.091 1.00 97.12 179 VAL A C 1
ATOM 1388 O O . VAL A 1 179 ? -13.017 -6.567 29.116 1.00 97.12 179 VAL A O 1
ATOM 1391 N N . ASP A 1 180 ? -12.339 -8.054 30.650 1.00 96.25 180 ASP A N 1
ATOM 1392 C CA . ASP A 1 180 ? -11.035 -8.339 30.067 1.00 96.25 180 ASP A CA 1
ATOM 1393 C C . ASP A 1 180 ? -11.174 -9.453 29.023 1.00 96.25 180 ASP A C 1
ATOM 1395 O O . ASP A 1 180 ? -11.439 -10.617 29.340 1.00 96.25 180 ASP A O 1
ATOM 1399 N N . THR A 1 181 ? -11.039 -9.084 27.755 1.00 94.56 181 THR A N 1
ATOM 1400 C CA . THR A 1 181 ? -11.181 -10.000 26.615 1.00 94.56 181 THR A CA 1
ATOM 1401 C C . THR A 1 181 ? -9.836 -10.539 26.122 1.00 94.56 181 THR A C 1
ATOM 1403 O O . THR A 1 181 ? -9.797 -11.201 25.080 1.00 94.56 181 THR A O 1
ATOM 1406 N N . CYS A 1 182 ? -8.748 -10.275 26.857 1.00 94.38 182 CYS A N 1
ATOM 1407 C CA . CYS A 1 182 ? -7.376 -10.588 26.466 1.00 94.38 182 CYS A CA 1
ATOM 1408 C C . CYS A 1 182 ? -7.082 -10.073 25.041 1.00 94.38 182 CYS A C 1
ATOM 1410 O O . CYS A 1 182 ? -7.319 -8.903 24.740 1.00 94.38 182 CYS A O 1
ATOM 1412 N N . ASP A 1 183 ? -6.623 -10.955 24.152 1.00 94.25 183 ASP A N 1
ATOM 1413 C CA . ASP A 1 183 ? -6.207 -10.636 22.784 1.00 94.25 183 ASP A CA 1
ATOM 1414 C C . ASP A 1 183 ? -7.342 -10.542 21.753 1.00 94.25 183 ASP A C 1
ATOM 1416 O O . ASP A 1 183 ? -7.095 -10.296 20.570 1.00 94.25 183 ASP A O 1
ATOM 1420 N N . ALA A 1 184 ? -8.591 -10.769 22.163 1.00 93.00 184 ALA A N 1
ATOM 1421 C CA . ALA A 1 184 ? -9.749 -10.605 21.292 1.00 93.00 184 ALA A CA 1
ATOM 1422 C C . ALA A 1 184 ? -10.302 -9.179 21.394 1.00 93.00 184 ALA A C 1
ATOM 1424 O O . ALA A 1 184 ? -10.396 -8.632 22.494 1.00 93.00 184 ALA A O 1
ATOM 1425 N N . MET A 1 185 ? -10.812 -8.634 20.283 1.00 89.94 185 MET A N 1
ATOM 1426 C CA . MET A 1 185 ? -11.613 -7.398 20.314 1.00 89.94 185 MET A CA 1
ATOM 1427 C C . MET A 1 185 ? -12.814 -7.566 21.263 1.00 89.94 185 MET A C 1
ATOM 1429 O O . MET A 1 185 ? -13.059 -6.733 22.128 1.00 89.94 185 MET A O 1
ATOM 1433 N N . GLY A 1 186 ? -13.507 -8.708 21.158 1.00 91.31 186 GLY A N 1
ATOM 1434 C CA . GLY A 1 186 ? -14.385 -9.219 22.213 1.00 91.31 186 GLY A CA 1
ATOM 1435 C C . GLY A 1 186 ? -15.853 -8.791 22.176 1.00 91.31 186 GLY A C 1
ATOM 1436 O O . GLY A 1 186 ? -16.576 -9.113 23.114 1.00 91.31 186 GLY A O 1
ATOM 1437 N N . ALA A 1 187 ? -16.330 -8.163 21.096 1.00 91.06 187 ALA A N 1
ATOM 1438 C CA . ALA A 1 187 ? -17.734 -7.756 20.950 1.00 91.06 187 ALA A CA 1
ATOM 1439 C C . ALA A 1 187 ? -18.730 -8.908 21.215 1.00 91.06 187 ALA A C 1
ATOM 1441 O O . ALA A 1 187 ? -19.580 -8.809 22.098 1.00 91.06 187 ALA A O 1
ATOM 1442 N N . ASN A 1 188 ? -18.568 -10.046 20.529 1.00 90.88 188 ASN A N 1
ATOM 1443 C CA . ASN A 1 188 ? -19.447 -11.213 20.703 1.00 90.88 188 ASN A CA 1
ATOM 1444 C C . ASN A 1 188 ? -19.349 -11.834 22.107 1.00 90.88 188 ASN A C 1
ATOM 1446 O O . ASN A 1 188 ? -20.354 -12.299 22.643 1.00 90.88 188 ASN A O 1
ATOM 1450 N N . LEU A 1 189 ? -18.155 -11.825 22.713 1.00 93.19 189 LEU A N 1
ATOM 1451 C CA . LEU A 1 189 ? -17.941 -12.325 24.077 1.00 93.19 189 LEU A CA 1
ATOM 1452 C C . LEU A 1 189 ? -18.727 -11.481 25.085 1.00 93.19 189 LEU A C 1
ATOM 1454 O O . LEU A 1 189 ? -19.460 -12.015 25.913 1.00 93.19 189 LEU A O 1
ATOM 1458 N N . VAL A 1 190 ? -18.612 -10.156 24.990 1.00 95.44 190 VAL A N 1
ATOM 1459 C CA . VAL A 1 190 ? -19.301 -9.231 25.895 1.00 95.44 190 VAL A CA 1
ATOM 1460 C C . VAL A 1 190 ? -20.813 -9.273 25.693 1.00 95.44 190 VAL A C 1
ATOM 1462 O O . VAL A 1 190 ? -21.540 -9.349 26.680 1.00 95.44 190 VAL A O 1
ATOM 1465 N N . ASN A 1 191 ? -21.298 -9.326 24.449 1.00 96.38 191 ASN A N 1
ATOM 1466 C CA . ASN A 1 191 ? -22.732 -9.463 24.174 1.00 96.38 191 ASN A CA 1
ATOM 1467 C C . ASN A 1 191 ? -23.303 -10.756 24.771 1.00 96.38 191 ASN A C 1
ATOM 1469 O O . ASN A 1 191 ? -24.333 -10.716 25.438 1.00 96.38 191 ASN A O 1
ATOM 1473 N N . THR A 1 192 ? -22.588 -11.876 24.629 1.00 96.56 192 THR A N 1
ATOM 1474 C CA . THR A 1 192 ? -22.988 -13.160 25.230 1.00 96.56 192 THR A CA 1
ATOM 1475 C C . THR A 1 192 ? -23.053 -13.068 26.758 1.00 96.56 192 THR A C 1
ATOM 1477 O O . THR A 1 192 ? -24.007 -13.552 27.369 1.00 96.56 192 THR A O 1
ATOM 1480 N N . ILE A 1 193 ? -22.074 -12.405 27.392 1.00 96.88 193 ILE A N 1
ATOM 1481 C CA . ILE A 1 193 ? -22.099 -12.144 28.839 1.00 96.88 193 ILE A CA 1
ATOM 1482 C C . ILE A 1 193 ? -23.325 -11.305 29.210 1.00 96.88 193 ILE A C 1
ATOM 1484 O O . ILE A 1 193 ? -24.036 -11.653 30.153 1.00 96.88 193 ILE A O 1
ATOM 1488 N N . CYS A 1 194 ? -23.606 -10.228 28.472 1.00 97.69 194 CYS A N 1
ATOM 1489 C CA . CYS A 1 194 ? -24.756 -9.368 28.733 1.00 97.69 194 CYS A CA 1
ATOM 1490 C C . CYS A 1 194 ? -26.085 -10.128 28.615 1.00 97.69 194 CYS A C 1
ATOM 1492 O O . CYS A 1 194 ? -26.958 -9.994 29.475 1.00 97.69 194 CYS A O 1
ATOM 1494 N N . GLU A 1 195 ? -26.231 -10.956 27.582 1.00 97.44 195 GLU A N 1
ATOM 1495 C CA . GLU A 1 195 ? -27.423 -11.771 27.357 1.00 97.44 195 GLU A CA 1
ATOM 1496 C C . GLU A 1 195 ? -27.657 -12.793 28.465 1.00 97.44 195 GLU A C 1
ATOM 1498 O O . GLU A 1 195 ? -28.770 -12.891 28.982 1.00 97.44 195 GLU A O 1
ATOM 1503 N N . ALA A 1 196 ? -26.611 -13.508 28.874 1.00 97.25 196 ALA A N 1
ATOM 1504 C CA . ALA A 1 196 ? -26.711 -14.523 29.915 1.00 97.25 196 ALA A CA 1
ATOM 1505 C C . ALA A 1 196 ? -26.853 -13.929 31.331 1.00 97.25 196 ALA A C 1
ATOM 1507 O O . ALA A 1 196 ? -27.463 -14.554 32.201 1.00 97.25 196 ALA A O 1
ATOM 1508 N N . MET A 1 197 ? -26.340 -12.718 31.579 1.00 97.12 197 MET A N 1
ATOM 1509 C CA . MET A 1 197 ? -26.488 -12.036 32.872 1.00 97.12 197 MET A CA 1
ATOM 1510 C C . MET A 1 197 ? -27.855 -11.371 33.056 1.00 97.12 197 MET A C 1
ATOM 1512 O O . MET A 1 197 ? -28.322 -11.260 34.195 1.00 97.12 197 MET A O 1
ATOM 1516 N N . ALA A 1 198 ? -28.518 -10.962 31.970 1.00 97.25 198 ALA A N 1
ATOM 1517 C CA . ALA A 1 198 ? -29.773 -10.215 32.031 1.00 97.25 198 ALA A CA 1
ATOM 1518 C C . ALA A 1 198 ? -30.870 -10.888 32.888 1.00 97.25 198 ALA A C 1
ATOM 1520 O O . ALA A 1 198 ? -31.372 -10.211 33.785 1.00 97.25 198 ALA A O 1
ATOM 1521 N N . PRO A 1 199 ? -31.180 -12.199 32.760 1.00 97.44 199 PRO A N 1
ATOM 1522 C CA . PRO A 1 199 ? -32.217 -12.836 33.581 1.00 97.44 199 PRO A CA 1
ATOM 1523 C C . PRO A 1 199 ? -31.929 -12.787 35.089 1.00 97.44 199 PRO A C 1
ATOM 1525 O O . PRO A 1 199 ? -32.840 -12.679 35.910 1.00 97.44 199 PRO A O 1
ATOM 1528 N N . THR A 1 200 ? -30.651 -12.854 35.479 1.00 96.12 200 THR A N 1
ATOM 1529 C CA . THR A 1 200 ? -30.256 -12.764 36.894 1.00 96.12 200 THR A CA 1
ATOM 1530 C C . THR A 1 200 ? -30.473 -11.349 37.426 1.00 96.12 200 THR A C 1
ATOM 1532 O O . THR A 1 200 ? -30.975 -11.180 38.536 1.00 96.12 200 THR A O 1
ATOM 1535 N N . LEU A 1 201 ? -30.131 -10.334 36.631 1.00 96.56 201 LEU A N 1
ATOM 1536 C CA . LEU A 1 201 ? -30.304 -8.930 37.001 1.00 96.56 201 LEU A CA 1
ATOM 1537 C C . LEU A 1 201 ? -31.783 -8.519 37.035 1.00 96.56 201 LEU A C 1
ATOM 1539 O O . LEU A 1 201 ? -32.190 -7.800 37.946 1.00 96.56 201 LEU A O 1
ATOM 1543 N N . GLU A 1 202 ? -32.604 -9.010 36.106 1.00 96.56 202 GLU A N 1
ATOM 1544 C CA . GLU A 1 202 ? -34.066 -8.838 36.126 1.00 96.56 202 GLU A CA 1
ATOM 1545 C C . GLU A 1 202 ? -34.674 -9.434 37.399 1.00 96.56 202 GLU A C 1
ATOM 1547 O O . GLU A 1 202 ? -35.466 -8.780 38.074 1.00 96.56 202 GLU A O 1
ATOM 1552 N N . LYS A 1 203 ? -34.239 -10.638 37.796 1.00 95.75 203 LYS A N 1
ATOM 1553 C CA . LYS A 1 203 ? -34.715 -11.287 39.023 1.00 95.75 203 LYS A CA 1
ATOM 1554 C C . LYS A 1 203 ? -34.387 -10.488 40.288 1.00 95.75 203 LYS A C 1
ATOM 1556 O O . LYS A 1 203 ? -35.229 -10.417 41.177 1.00 95.75 203 LYS A O 1
ATOM 1561 N N . ILE A 1 204 ? -33.182 -9.922 40.386 1.00 94.00 204 ILE A N 1
ATOM 1562 C CA . ILE A 1 204 ? -32.767 -9.123 41.555 1.00 94.00 204 ILE A CA 1
ATOM 1563 C C . ILE A 1 204 ? -33.494 -7.774 41.572 1.00 94.00 204 ILE A C 1
ATOM 1565 O O . ILE A 1 204 ? -33.945 -7.330 42.621 1.00 94.00 204 ILE A O 1
ATOM 1569 N N . SER A 1 205 ? -33.625 -7.130 40.412 1.00 94.50 205 SER A N 1
ATOM 1570 C CA . SER A 1 205 ? -34.208 -5.787 40.308 1.00 94.50 205 SER A CA 1
ATOM 1571 C C . SER A 1 205 ? -35.736 -5.748 40.291 1.00 94.50 205 SER A C 1
ATOM 1573 O O . SER A 1 205 ? -36.326 -4.694 40.524 1.00 94.50 205 SER A O 1
ATOM 1575 N N . GLY A 1 206 ? -36.389 -6.861 39.947 1.00 94.50 206 GLY A N 1
ATOM 1576 C CA . GLY A 1 206 ? -37.820 -6.895 39.637 1.00 94.50 206 GLY A CA 1
ATOM 1577 C C . GLY A 1 206 ? -38.201 -6.095 38.383 1.00 94.50 206 GLY A C 1
ATOM 1578 O O . GLY A 1 206 ? -39.390 -5.895 38.137 1.00 94.50 206 GLY A O 1
ATOM 1579 N N . GLY A 1 207 ? -37.211 -5.613 37.622 1.00 95.06 207 GLY A N 1
ATOM 1580 C CA . GLY A 1 207 ? -37.381 -4.860 36.384 1.00 95.06 207 GLY A CA 1
ATOM 1581 C C . GLY A 1 207 ? -37.193 -5.724 35.136 1.00 95.06 207 GLY A C 1
ATOM 1582 O O . GLY A 1 207 ? -37.096 -6.948 35.210 1.00 95.06 207 GLY A O 1
ATOM 1583 N N . LYS A 1 208 ? -37.125 -5.070 33.973 1.00 96.75 208 LYS A N 1
ATOM 1584 C CA . LYS A 1 208 ? -36.937 -5.724 32.669 1.00 96.75 208 LYS A CA 1
ATOM 1585 C C . LYS A 1 208 ? -35.748 -5.132 31.919 1.00 96.75 208 LYS A C 1
ATOM 1587 O O . LYS A 1 208 ? -35.654 -3.912 31.789 1.00 96.75 208 LYS A O 1
ATOM 1592 N N . ALA A 1 209 ? -34.864 -5.982 31.410 1.00 97.06 209 ALA A N 1
ATOM 1593 C CA . ALA A 1 209 ? -33.740 -5.589 30.578 1.00 97.06 209 ALA A CA 1
ATOM 1594 C C . ALA A 1 209 ? -34.222 -5.254 29.156 1.00 97.06 209 ALA A C 1
ATOM 1596 O O . ALA A 1 209 ? -34.921 -6.049 28.526 1.00 97.06 209 ALA A O 1
ATOM 1597 N N . ILE A 1 210 ? -33.840 -4.083 28.640 1.00 95.81 210 ILE A N 1
ATOM 1598 C CA . ILE A 1 210 ? -34.249 -3.608 27.306 1.00 95.81 210 ILE A CA 1
ATOM 1599 C C . ILE A 1 210 ? -33.109 -3.635 26.283 1.00 95.81 210 ILE A C 1
ATOM 1601 O O . ILE A 1 210 ? -33.321 -4.021 25.138 1.00 95.81 210 ILE A O 1
ATOM 1605 N N . LEU A 1 211 ? -31.891 -3.291 26.701 1.00 95.81 211 LEU A N 1
ATOM 1606 C CA . LEU A 1 211 ? -30.685 -3.332 25.873 1.00 95.81 211 LEU A CA 1
ATOM 1607 C C . LEU A 1 211 ? -29.637 -4.201 26.562 1.00 95.81 211 LEU A C 1
ATOM 1609 O O . LEU A 1 211 ? -29.496 -4.118 27.781 1.00 95.81 211 LEU A O 1
ATOM 1613 N N . LYS A 1 212 ? -28.936 -5.026 25.777 1.00 97.31 212 LYS A N 1
ATOM 1614 C CA . LYS A 1 212 ? -27.892 -5.969 26.210 1.00 97.31 212 LYS A CA 1
ATOM 1615 C C . LYS A 1 212 ? -26.804 -5.967 25.140 1.00 97.31 212 LYS A C 1
ATOM 1617 O O . LYS A 1 212 ? -26.887 -6.722 24.178 1.00 97.31 212 LYS A O 1
ATOM 1622 N N . ILE A 1 213 ? -25.871 -5.032 25.233 1.00 97.50 213 ILE A N 1
ATOM 1623 C CA . ILE A 1 213 ? -24.955 -4.736 24.127 1.00 97.50 213 ILE A CA 1
ATOM 1624 C C . ILE A 1 213 ? -23.644 -4.172 24.661 1.00 97.50 213 ILE A C 1
ATOM 1626 O O . ILE A 1 213 ? -23.633 -3.523 25.705 1.00 97.50 213 ILE A O 1
ATOM 1630 N N . LEU A 1 214 ? -22.536 -4.401 23.961 1.00 96.44 214 LEU A N 1
ATOM 1631 C CA . LEU A 1 214 ? -21.290 -3.696 24.245 1.00 96.44 214 LEU A CA 1
ATOM 1632 C C . LEU A 1 214 ? -21.416 -2.172 24.053 1.00 96.44 214 LEU A C 1
ATOM 1634 O O . LEU A 1 214 ? -22.223 -1.679 23.265 1.00 96.44 214 LEU A O 1
ATOM 1638 N N . SER A 1 215 ? -20.545 -1.435 24.733 1.00 96.00 215 SER A N 1
ATOM 1639 C CA . SER A 1 215 ? -20.224 -0.040 24.453 1.00 96.00 215 SER A CA 1
ATOM 1640 C C . SER A 1 215 ? -18.982 0.023 23.574 1.00 96.00 215 SER A C 1
ATOM 1642 O O . SER A 1 215 ? -17.946 -0.537 23.931 1.00 96.00 215 SER A O 1
ATOM 1644 N N . ASN A 1 216 ? -19.057 0.765 22.469 1.00 95.94 216 ASN A N 1
ATOM 1645 C CA . ASN A 1 216 ? -17.870 1.107 21.681 1.00 95.94 216 ASN A CA 1
ATOM 1646 C C . ASN A 1 216 ? -17.051 2.239 22.310 1.00 95.94 216 ASN A C 1
ATOM 1648 O O . ASN A 1 216 ? -15.929 2.462 21.888 1.00 95.94 216 ASN A O 1
ATOM 1652 N N . PHE A 1 217 ? -17.572 2.960 23.306 1.00 95.81 217 PHE A N 1
ATOM 1653 C CA . PHE A 1 217 ? -16.773 3.939 24.038 1.00 95.81 217 PHE A CA 1
ATOM 1654 C C . PHE A 1 217 ? -15.880 3.216 25.054 1.00 95.81 217 PHE A C 1
ATOM 1656 O O . PHE A 1 217 ? -16.395 2.634 26.011 1.00 95.81 217 PHE A O 1
ATOM 1663 N N . LEU A 1 218 ? -14.563 3.224 24.810 1.00 92.56 218 LEU A N 1
ATOM 1664 C CA . LEU A 1 218 ? -13.559 2.453 25.558 1.00 92.56 218 LEU A CA 1
ATOM 1665 C C . LEU A 1 218 ? -12.823 3.309 26.605 1.00 92.56 218 LEU A C 1
ATOM 1667 O O . LEU A 1 218 ? -11.602 3.468 26.563 1.00 92.56 218 LEU A O 1
ATOM 1671 N N . ASP A 1 219 ? -13.557 3.853 27.570 1.00 88.25 219 ASP A N 1
ATOM 1672 C CA . ASP A 1 219 ? -13.016 4.678 28.663 1.00 88.25 219 ASP A CA 1
ATOM 1673 C C . ASP A 1 219 ? -12.065 3.934 29.623 1.00 88.25 219 ASP A C 1
ATOM 1675 O O . ASP A 1 219 ? -11.286 4.575 30.325 1.00 88.25 219 ASP A O 1
ATOM 1679 N N . HIS A 1 220 ? -12.054 2.598 29.580 1.00 92.38 220 HIS A N 1
ATOM 1680 C CA . HIS A 1 220 ? -11.145 1.718 30.329 1.00 92.38 220 HIS A CA 1
ATOM 1681 C C . HIS A 1 220 ? -10.099 0.998 29.449 1.00 92.38 220 HIS A C 1
ATOM 1683 O O . HIS A 1 220 ? -9.559 -0.040 29.835 1.00 92.38 220 HIS A O 1
ATOM 1689 N N . SER A 1 221 ? -9.832 1.510 28.241 1.00 95.25 221 SER A N 1
ATOM 1690 C CA . SER A 1 221 ? -8.755 1.028 27.356 1.00 95.25 221 SER A CA 1
ATOM 1691 C C . SER A 1 221 ? -8.005 2.196 26.710 1.00 95.25 221 SER A C 1
ATOM 1693 O O . SER A 1 221 ? -7.934 2.307 25.487 1.00 95.25 221 SER A O 1
ATOM 1695 N N . ILE A 1 222 ? -7.488 3.116 27.527 1.00 96.88 222 ILE A N 1
ATOM 1696 C CA . ILE A 1 222 ? -6.778 4.303 27.036 1.00 96.88 222 ILE A CA 1
ATOM 1697 C C . ILE A 1 222 ? -5.305 3.953 26.817 1.00 96.88 222 ILE A C 1
ATOM 1699 O O . ILE A 1 222 ? -4.566 3.718 27.772 1.00 96.88 222 ILE A O 1
ATOM 1703 N N . CYS A 1 223 ? -4.879 3.947 25.557 1.00 98.19 223 CYS A N 1
ATOM 1704 C CA . CYS A 1 223 ? -3.477 3.825 25.188 1.00 98.19 223 CYS A CA 1
ATOM 1705 C C . CYS A 1 223 ? -2.847 5.216 25.098 1.00 98.19 223 CYS A C 1
ATOM 1707 O O . CYS A 1 223 ? -3.357 6.091 24.388 1.00 98.19 223 CYS A O 1
ATOM 1709 N N . SER A 1 224 ? -1.720 5.403 25.780 1.00 98.19 224 SER A N 1
ATOM 1710 C CA . SER A 1 224 ? -0.879 6.587 25.640 1.00 98.19 224 SER A CA 1
ATOM 1711 C C . SER A 1 224 ? 0.318 6.292 24.739 1.00 98.19 224 SER A C 1
ATOM 1713 O O . SER A 1 224 ? 0.825 5.169 24.725 1.00 98.19 224 SER A O 1
ATOM 1715 N N . ALA A 1 225 ? 0.769 7.285 23.973 1.00 98.69 225 ALA A N 1
ATOM 1716 C CA . ALA A 1 225 ? 2.063 7.237 23.298 1.00 98.69 225 ALA A CA 1
ATOM 1717 C C . ALA A 1 225 ? 2.735 8.614 23.282 1.00 98.69 225 ALA A C 1
ATOM 1719 O O . ALA A 1 225 ? 2.052 9.639 23.246 1.00 98.69 225 ALA A O 1
ATOM 1720 N N . SER A 1 226 ? 4.065 8.635 23.291 1.00 98.69 226 SER A N 1
ATOM 1721 C CA . SER A 1 226 ? 4.877 9.843 23.204 1.00 98.69 226 SER A CA 1
ATOM 1722 C C . SER A 1 226 ? 6.100 9.666 22.307 1.00 98.69 226 SER A C 1
ATOM 1724 O O . SER A 1 226 ? 6.565 8.549 22.058 1.00 98.69 226 SER A O 1
ATOM 1726 N N . VAL A 1 227 ? 6.603 10.784 21.786 1.00 98.56 227 VAL A N 1
ATOM 1727 C CA . VAL A 1 227 ? 7.782 10.854 20.914 1.00 98.56 227 VAL A CA 1
ATOM 1728 C C . VAL A 1 227 ? 8.493 12.188 21.097 1.00 98.56 227 VAL A C 1
ATOM 1730 O O . VAL A 1 227 ? 7.847 13.212 21.318 1.00 98.56 227 VAL A O 1
ATOM 1733 N N . ILE A 1 228 ? 9.816 12.184 20.954 1.00 98.31 228 ILE A N 1
ATOM 1734 C CA . ILE A 1 228 ? 10.632 13.402 20.921 1.00 98.31 228 ILE A CA 1
ATOM 1735 C C . ILE A 1 228 ? 11.248 13.528 19.528 1.00 98.31 228 ILE A C 1
ATOM 1737 O O . ILE A 1 228 ? 11.695 12.535 18.962 1.00 98.31 228 ILE A O 1
ATOM 1741 N N . TYR A 1 229 ? 11.300 14.728 18.962 1.00 97.62 229 TYR A N 1
ATOM 1742 C CA . TYR A 1 229 ? 12.001 15.010 17.712 1.00 97.62 229 TYR A CA 1
ATOM 1743 C C . TYR A 1 229 ? 13.075 16.069 17.930 1.00 97.62 229 TYR A C 1
ATOM 1745 O O . TYR A 1 229 ? 12.759 17.189 18.334 1.00 97.62 229 TYR A O 1
ATOM 1753 N N . ASN A 1 230 ? 14.323 15.728 17.588 1.00 95.38 230 ASN A N 1
ATOM 1754 C CA . ASN A 1 230 ? 15.444 16.664 17.651 1.00 95.38 230 ASN A CA 1
ATOM 1755 C C . ASN A 1 230 ? 15.193 17.862 16.743 1.00 95.38 230 ASN A C 1
ATOM 1757 O O . ASN A 1 230 ? 14.940 17.695 15.541 1.00 95.38 230 ASN A O 1
ATOM 1761 N N . THR A 1 231 ? 15.340 19.053 17.306 1.00 92.94 231 THR A N 1
ATOM 1762 C CA . THR A 1 231 ? 15.064 20.326 16.636 1.00 92.94 231 THR A CA 1
ATOM 1763 C C . THR A 1 231 ? 15.864 20.475 15.341 1.00 92.94 231 THR A C 1
ATOM 1765 O O . THR A 1 231 ? 15.287 20.785 14.297 1.00 92.94 231 THR A O 1
ATOM 1768 N N . ASP A 1 232 ? 17.146 20.105 15.353 1.00 87.88 232 ASP A N 1
ATOM 1769 C CA . ASP A 1 232 ? 18.050 20.161 14.192 1.00 87.88 232 ASP A CA 1
ATOM 1770 C C . ASP A 1 232 ? 17.540 19.377 12.971 1.00 87.88 232 ASP A C 1
ATOM 1772 O O . ASP A 1 232 ? 17.832 19.714 11.824 1.00 87.88 232 ASP A O 1
ATOM 1776 N N . SER A 1 233 ? 16.748 18.325 13.199 1.00 88.94 233 SER A N 1
ATOM 1777 C CA . SER A 1 233 ? 16.206 17.473 12.134 1.00 88.94 233 SER A CA 1
ATOM 1778 C C . SER A 1 233 ? 14.895 17.996 11.533 1.00 88.94 233 SER A C 1
ATOM 1780 O O . SER A 1 233 ? 14.447 17.513 10.487 1.00 88.94 233 SER A O 1
ATOM 1782 N N . LEU A 1 234 ? 14.253 18.972 12.185 1.00 90.56 234 LEU A N 1
ATOM 1783 C CA . LEU A 1 234 ? 12.942 19.483 11.786 1.00 90.56 234 LEU A CA 1
ATOM 1784 C C . LEU A 1 234 ? 13.028 20.451 10.604 1.00 90.56 234 LEU A C 1
ATOM 1786 O O . LEU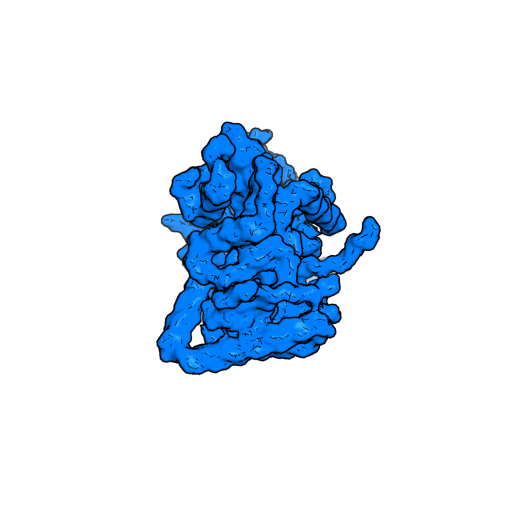 A 1 234 ? 12.134 20.426 9.745 1.00 90.56 234 LEU A O 1
ATOM 1790 N N . GLY A 1 235 ? 14.088 21.263 10.571 1.00 84.94 235 GLY A N 1
ATOM 1791 C CA . GLY A 1 235 ? 14.268 22.385 9.654 1.00 84.94 235 GLY A CA 1
ATOM 1792 C C . GLY A 1 235 ? 14.364 22.001 8.175 1.00 84.94 235 GLY A C 1
ATOM 1793 O O . GLY A 1 235 ? 14.483 20.833 7.791 1.00 84.94 235 GLY A O 1
ATOM 1794 N N . LYS A 1 236 ? 14.295 23.023 7.321 1.00 82.88 236 LYS A N 1
ATOM 1795 C CA . LYS A 1 236 ? 14.560 22.946 5.875 1.00 82.88 236 LYS A CA 1
ATOM 1796 C C . LYS A 1 236 ? 15.470 24.100 5.469 1.00 82.88 236 LYS A C 1
ATOM 1798 O O . LYS A 1 236 ? 15.751 24.984 6.265 1.00 82.88 236 LYS A O 1
ATOM 1803 N N . SER A 1 237 ? 15.896 24.135 4.207 1.00 79.88 237 SER A N 1
ATOM 1804 C CA . SER A 1 237 ? 16.808 25.171 3.697 1.00 79.88 237 SER A CA 1
ATOM 1805 C C . SER A 1 237 ? 16.316 26.616 3.877 1.00 79.88 237 SER A C 1
ATOM 1807 O O . SER A 1 237 ? 17.118 27.533 3.764 1.00 79.88 237 SER A O 1
ATOM 1809 N N . PHE A 1 238 ? 15.018 26.827 4.116 1.00 84.94 238 PHE A N 1
ATOM 1810 C CA . PHE A 1 238 ? 14.380 28.143 4.223 1.00 84.94 238 PHE A CA 1
ATOM 1811 C C . PHE A 1 238 ? 13.695 28.409 5.579 1.00 84.94 238 PHE A C 1
ATOM 1813 O O . PHE A 1 238 ? 13.095 29.466 5.739 1.00 84.94 238 PHE A O 1
ATOM 1820 N N . ILE A 1 239 ? 13.725 27.463 6.528 1.00 89.44 239 ILE A N 1
ATOM 1821 C CA . ILE A 1 239 ? 13.078 27.595 7.846 1.00 89.44 239 ILE A CA 1
ATOM 1822 C C . ILE A 1 239 ? 13.849 26.787 8.899 1.00 89.44 239 ILE A C 1
ATOM 1824 O O . ILE A 1 239 ? 14.174 25.619 8.659 1.00 89.44 239 ILE A O 1
ATOM 1828 N N . SER A 1 240 ? 14.150 27.400 10.049 1.00 93.75 240 SER A N 1
ATOM 1829 C CA . SER A 1 240 ? 14.941 26.753 11.107 1.00 93.75 240 SER A CA 1
ATOM 1830 C C . SER A 1 240 ? 14.157 25.643 11.815 1.00 93.75 240 SER A C 1
ATOM 1832 O O . SER A 1 240 ? 12.928 25.574 11.736 1.00 93.75 240 SER A O 1
ATOM 1834 N N . GLY A 1 241 ? 14.865 24.748 12.506 1.00 94.75 241 GLY A N 1
ATOM 1835 C CA . GLY A 1 241 ? 14.237 23.670 13.268 1.00 94.75 241 GLY A CA 1
ATOM 1836 C C . GLY A 1 241 ? 13.354 24.181 14.407 1.00 94.75 241 GLY A C 1
ATOM 1837 O O . GLY A 1 241 ? 12.240 23.689 14.593 1.00 94.75 241 GLY A O 1
ATOM 1838 N N . GLU A 1 242 ? 13.825 25.203 15.120 1.00 95.88 242 GLU A N 1
ATOM 1839 C CA . GLU A 1 242 ? 13.129 25.875 16.220 1.00 95.88 242 GLU A CA 1
ATOM 1840 C C . GLU A 1 242 ? 11.835 26.511 15.724 1.00 95.88 242 GLU A C 1
ATOM 1842 O O . GLU A 1 242 ? 10.778 26.337 16.327 1.00 95.88 242 GLU A O 1
ATOM 1847 N N . GLU A 1 243 ? 11.896 27.189 14.576 1.00 95.44 243 GLU A N 1
ATOM 1848 C CA . GLU A 1 243 ? 10.719 27.814 13.990 1.00 95.44 243 GLU A CA 1
ATOM 1849 C C . GLU A 1 243 ? 9.685 26.762 13.556 1.00 95.44 243 GLU A C 1
ATOM 1851 O O . GLU A 1 243 ? 8.487 26.935 13.784 1.00 95.44 243 GLU A O 1
ATOM 1856 N N . VAL A 1 244 ? 10.119 25.630 12.984 1.00 96.31 244 VAL A N 1
ATOM 1857 C CA . VAL A 1 244 ? 9.215 24.510 12.663 1.00 96.31 244 VAL A CA 1
ATOM 1858 C C . VAL A 1 244 ? 8.574 23.935 13.928 1.00 96.31 244 VAL A C 1
ATOM 1860 O O . VAL A 1 244 ? 7.359 23.726 13.939 1.00 96.31 244 VAL A O 1
ATOM 1863 N N . ARG A 1 245 ? 9.354 23.698 14.989 1.00 97.19 245 ARG A N 1
ATOM 1864 C CA . ARG A 1 245 ? 8.864 23.222 16.294 1.00 97.19 245 ARG A CA 1
ATOM 1865 C C . ARG A 1 245 ? 7.789 24.153 16.849 1.00 97.19 245 ARG A C 1
ATOM 1867 O O . ARG A 1 245 ? 6.687 23.696 17.151 1.00 97.19 245 ARG A O 1
ATOM 1874 N N . ASP A 1 246 ? 8.082 25.446 16.938 1.00 97.50 246 ASP A N 1
ATOM 1875 C CA . ASP A 1 246 ? 7.180 26.428 17.545 1.00 97.50 246 ASP A CA 1
ATOM 1876 C C . ASP A 1 246 ? 5.892 26.581 16.729 1.00 97.50 246 ASP A C 1
ATOM 1878 O O . ASP A 1 246 ? 4.794 26.646 17.290 1.00 97.50 246 ASP A O 1
ATOM 1882 N N . ARG A 1 247 ? 5.990 26.525 15.394 1.00 97.38 247 ARG A N 1
ATOM 1883 C CA . ARG A 1 247 ? 4.813 26.497 14.517 1.00 97.38 247 ARG A CA 1
ATOM 1884 C C . ARG A 1 247 ? 3.977 25.226 14.691 1.00 97.38 247 ARG A C 1
ATOM 1886 O O . ARG A 1 247 ? 2.755 25.320 14.615 1.00 97.38 247 ARG A O 1
ATOM 1893 N N . ILE A 1 248 ? 4.582 24.055 14.921 1.00 98.00 248 ILE A N 1
ATOM 1894 C CA . ILE A 1 248 ? 3.840 22.810 15.207 1.00 98.00 248 ILE A CA 1
ATOM 1895 C C . ILE A 1 248 ? 3.062 22.940 16.520 1.00 98.00 248 ILE A C 1
ATOM 1897 O O . ILE A 1 248 ? 1.868 22.630 16.549 1.00 98.00 248 ILE A O 1
ATOM 1901 N N . ILE A 1 249 ? 3.711 23.436 17.579 1.00 98.44 249 ILE A N 1
ATOM 1902 C CA . ILE A 1 249 ? 3.079 23.665 18.887 1.00 98.44 249 ILE A CA 1
ATOM 1903 C C . ILE A 1 249 ? 1.895 24.627 18.731 1.00 98.44 249 ILE A C 1
ATOM 1905 O O . ILE A 1 249 ? 0.775 24.306 19.135 1.00 98.44 249 ILE A O 1
ATOM 1909 N N . LEU A 1 250 ? 2.107 25.766 18.067 1.00 98.00 250 LEU A N 1
ATOM 1910 C CA . LEU A 1 250 ? 1.056 26.751 17.820 1.00 98.00 250 LEU A CA 1
ATOM 1911 C C . LEU A 1 250 ? -0.090 26.173 16.975 1.00 98.00 250 LEU A C 1
ATOM 1913 O O . LEU A 1 250 ? -1.260 26.363 17.304 1.00 98.00 250 LEU A O 1
ATOM 1917 N N . ALA A 1 251 ? 0.213 25.420 15.915 1.00 97.19 251 ALA A N 1
ATOM 1918 C CA . ALA A 1 251 ? -0.802 24.789 15.074 1.00 97.19 251 ALA A CA 1
ATOM 1919 C C . ALA A 1 251 ? -1.669 23.783 15.857 1.00 97.19 251 ALA A C 1
ATOM 1921 O O . ALA A 1 251 ? -2.878 23.705 15.624 1.00 97.19 251 ALA A O 1
ATOM 1922 N N . ASN A 1 252 ? -1.086 23.042 16.805 1.00 97.81 252 ASN A N 1
ATOM 1923 C CA . ASN A 1 252 ? -1.830 22.151 17.698 1.00 97.81 252 ASN A CA 1
ATOM 1924 C C . ASN A 1 252 ? -2.685 22.917 18.727 1.00 97.81 252 ASN A C 1
ATOM 1926 O O . ASN A 1 252 ? -3.816 22.511 18.999 1.00 97.81 252 ASN A O 1
ATOM 1930 N N . GLN A 1 253 ? -2.204 24.051 19.245 1.00 97.44 253 GLN A N 1
ATOM 1931 C CA . GLN A 1 253 ? -2.983 24.923 20.135 1.00 97.44 253 GLN A CA 1
ATOM 1932 C C . GLN A 1 253 ? -4.184 25.561 19.420 1.00 97.44 253 GLN A C 1
ATOM 1934 O O . GLN A 1 253 ? -5.292 25.585 19.967 1.00 97.44 253 GLN A O 1
ATOM 1939 N N . ILE A 1 254 ? -3.994 26.012 18.175 1.00 97.12 254 ILE A N 1
ATOM 1940 C CA . ILE A 1 254 ? -5.082 26.485 17.306 1.00 97.12 254 ILE A CA 1
ATOM 1941 C C . ILE A 1 254 ? -6.095 25.356 17.102 1.00 97.12 254 ILE A C 1
ATOM 1943 O O . ILE A 1 254 ? -7.290 25.552 17.317 1.00 97.12 254 ILE A O 1
ATOM 1947 N N . ALA A 1 255 ? -5.622 24.152 16.766 1.00 96.75 255 ALA A N 1
ATOM 1948 C CA . ALA A 1 255 ? -6.482 22.989 16.578 1.00 96.75 255 ALA A CA 1
ATOM 1949 C C . ALA A 1 255 ? -7.257 22.599 17.845 1.00 96.75 255 ALA A C 1
ATOM 1951 O O . ALA A 1 255 ? -8.410 22.209 17.745 1.00 96.75 255 ALA A O 1
ATOM 1952 N N . SER A 1 256 ? -6.665 22.732 19.032 1.00 95.75 256 SER A N 1
ATOM 1953 C CA . SER A 1 256 ? -7.354 22.489 20.311 1.00 95.75 256 SER A CA 1
ATOM 1954 C C . SER A 1 256 ? -8.457 23.516 20.604 1.00 95.75 256 SER A C 1
ATOM 1956 O O . SER A 1 256 ? -9.363 23.261 21.402 1.00 95.75 256 SER A O 1
ATOM 1958 N N . SER A 1 257 ? -8.365 24.701 19.995 1.00 95.44 257 SER A N 1
ATOM 1959 C CA . SER A 1 257 ? -9.249 25.840 20.259 1.00 95.44 257 SER A CA 1
ATOM 1960 C C . SER A 1 257 ? -10.398 25.965 19.258 1.00 95.44 257 SER A C 1
ATOM 1962 O O . SER A 1 257 ? -11.471 26.432 19.639 1.00 95.44 257 SER A O 1
ATOM 1964 N N . ASP A 1 258 ? -10.188 25.520 18.019 1.00 96.88 258 ASP A N 1
ATOM 1965 C CA . ASP A 1 258 ? -11.156 25.553 16.921 1.00 96.88 258 ASP A CA 1
ATOM 1966 C C . ASP A 1 258 ? -11.611 24.138 16.534 1.00 96.88 258 ASP A C 1
ATOM 1968 O O . ASP A 1 258 ? -10.818 23.316 16.070 1.00 96.88 258 ASP A O 1
ATOM 1972 N N . ILE A 1 259 ? -12.916 23.875 16.659 1.00 97.06 259 ILE A N 1
ATOM 1973 C CA . ILE A 1 259 ? -13.522 22.580 16.332 1.00 97.06 259 ILE A CA 1
ATOM 1974 C C . ILE A 1 259 ? -13.302 22.175 14.869 1.00 97.06 259 ILE A C 1
ATOM 1976 O O . ILE A 1 259 ? -13.053 20.999 14.600 1.00 97.06 259 ILE A O 1
ATOM 1980 N N . HIS A 1 260 ? -13.321 23.119 13.921 1.00 96.88 260 HIS A N 1
ATOM 1981 C CA . HIS A 1 260 ? -13.110 22.807 12.504 1.00 96.88 260 HIS A CA 1
ATOM 1982 C C . HIS A 1 260 ? -11.698 22.263 12.273 1.00 96.88 260 HIS A C 1
ATOM 1984 O O . HIS A 1 260 ? -11.489 21.265 11.565 1.00 96.88 260 HIS A O 1
ATOM 1990 N N . ARG A 1 261 ? -10.710 22.876 12.931 1.00 96.94 261 ARG A N 1
ATOM 1991 C CA . ARG A 1 261 ? -9.331 22.407 12.872 1.00 96.94 261 ARG A CA 1
ATOM 1992 C C . ARG A 1 261 ? -9.113 21.138 13.698 1.00 96.94 261 ARG A C 1
ATOM 1994 O O . ARG A 1 261 ? -8.394 20.261 13.218 1.00 96.94 261 ARG A O 1
ATOM 2001 N N . ALA A 1 262 ? -9.750 20.990 14.862 1.00 97.81 262 ALA A N 1
ATOM 2002 C CA . ALA A 1 262 ? -9.704 19.771 15.675 1.00 97.81 262 ALA A CA 1
ATOM 2003 C C . ALA A 1 262 ? -10.155 18.542 14.875 1.00 97.81 262 ALA A C 1
ATOM 2005 O O . ALA A 1 262 ? -9.462 17.524 14.861 1.00 97.81 262 ALA A O 1
ATOM 2006 N N . VAL A 1 263 ? -11.289 18.643 14.168 1.00 98.00 263 VAL A N 1
ATOM 2007 C CA . VAL A 1 263 ? -11.826 17.556 13.331 1.00 98.00 263 VAL A CA 1
ATOM 2008 C C . VAL A 1 263 ? -10.805 17.149 12.273 1.00 98.00 263 VAL A C 1
ATOM 2010 O O . VAL A 1 263 ? -10.459 15.976 12.169 1.00 98.00 263 VAL A O 1
ATOM 2013 N N . THR A 1 264 ? -10.232 18.122 11.563 1.00 96.81 264 THR A N 1
ATOM 2014 C CA . THR A 1 264 ? -9.220 17.858 10.527 1.00 96.81 264 THR A CA 1
ATOM 2015 C C . THR A 1 264 ? -7.923 17.279 11.111 1.00 96.81 264 THR A C 1
ATOM 2017 O O . THR A 1 264 ? -7.288 16.420 10.500 1.00 96.81 264 THR A O 1
ATOM 2020 N N . SER A 1 265 ? -7.513 17.736 12.298 1.00 97.31 265 SER A N 1
ATOM 2021 C CA . SER A 1 265 ? -6.334 17.222 13.005 1.00 97.31 265 SER A CA 1
ATOM 2022 C C . SER A 1 265 ? -6.514 15.757 13.401 1.00 97.31 265 SER A C 1
ATOM 2024 O O . SER A 1 265 ? -5.609 14.950 13.185 1.00 97.31 265 SER A O 1
ATOM 2026 N N . ASN A 1 266 ? -7.685 15.407 13.938 1.00 98.31 266 ASN A N 1
ATOM 2027 C CA . ASN A 1 266 ? -7.994 14.043 14.353 1.00 98.31 266 ASN A CA 1
ATOM 2028 C C . ASN A 1 266 ? -8.209 13.129 13.140 1.00 98.31 266 ASN A C 1
ATOM 2030 O O . ASN A 1 266 ? -7.678 12.031 13.148 1.00 98.31 266 ASN A O 1
ATOM 2034 N N . LYS A 1 267 ? -8.816 13.604 12.041 1.00 97.94 267 LYS A N 1
ATOM 2035 C CA . LYS A 1 267 ? -8.826 12.873 10.755 1.00 97.94 267 LYS A CA 1
ATOM 2036 C C . LYS A 1 267 ? -7.410 12.473 10.334 1.00 97.94 267 LYS A C 1
ATOM 2038 O O . LYS A 1 267 ? -7.169 11.345 9.921 1.00 97.94 267 LYS A O 1
ATOM 2043 N N . GLY A 1 268 ? -6.446 13.384 10.488 1.00 96.44 268 GLY A N 1
ATOM 2044 C CA . GLY A 1 268 ? -5.032 13.093 10.249 1.00 96.44 268 GLY A CA 1
ATOM 2045 C C . GLY A 1 268 ? -4.482 11.965 11.128 1.00 96.44 268 GLY A C 1
ATOM 2046 O O . GLY A 1 268 ? -3.755 11.125 10.620 1.00 96.44 268 GLY A O 1
ATOM 2047 N N . VAL A 1 269 ? -4.845 11.905 12.413 1.00 98.50 269 VAL A N 1
ATOM 2048 C CA . VAL A 1 269 ? -4.491 10.781 13.306 1.00 98.50 269 VAL A CA 1
ATOM 2049 C C . VAL A 1 269 ? -5.088 9.472 12.770 1.00 98.50 269 VAL A C 1
ATOM 2051 O O . VAL A 1 269 ? -4.375 8.474 12.632 1.00 98.50 269 VAL A O 1
ATOM 2054 N N . MET A 1 270 ? -6.369 9.500 12.402 1.00 98.56 270 MET A N 1
ATOM 2055 C CA . MET A 1 270 ? -7.119 8.318 11.970 1.00 98.56 270 MET A CA 1
ATOM 2056 C C . MET A 1 270 ? -6.665 7.764 10.620 1.00 98.56 270 MET A C 1
ATOM 2058 O O . MET A 1 270 ? -6.614 6.552 10.471 1.00 98.56 270 MET A O 1
ATOM 2062 N N . ASN A 1 271 ? -6.159 8.598 9.700 1.00 97.56 271 ASN A N 1
ATOM 2063 C CA . ASN A 1 271 ? -5.503 8.127 8.468 1.00 97.56 271 ASN A CA 1
ATOM 2064 C C . ASN A 1 271 ? -4.428 7.055 8.725 1.00 97.56 271 ASN A C 1
ATOM 2066 O O . ASN A 1 271 ? -4.219 6.176 7.895 1.00 97.56 271 ASN A O 1
ATOM 2070 N N . GLY A 1 272 ? -3.690 7.170 9.834 1.00 97.81 272 GLY A N 1
ATOM 2071 C CA . GLY A 1 272 ? -2.694 6.177 10.222 1.00 97.81 272 GLY A CA 1
ATOM 2072 C C . GLY A 1 272 ? -3.320 4.983 10.943 1.00 97.81 272 GLY A C 1
ATOM 2073 O O . GLY A 1 272 ? -3.025 3.841 10.601 1.00 97.81 272 GLY A O 1
ATOM 2074 N N . ILE A 1 273 ? -4.179 5.247 11.931 1.00 98.56 273 ILE A N 1
ATOM 2075 C CA . ILE A 1 273 ? -4.787 4.208 12.778 1.00 98.56 273 ILE A CA 1
ATOM 2076 C C . ILE A 1 273 ? -5.669 3.267 11.958 1.00 98.56 273 ILE A C 1
ATOM 2078 O O . ILE A 1 273 ? -5.496 2.051 12.037 1.00 98.56 273 ILE A O 1
ATOM 2082 N N . ASP A 1 274 ? -6.554 3.814 11.130 1.00 98.69 274 ASP A N 1
ATOM 2083 C CA . ASP A 1 274 ? -7.486 3.035 10.318 1.00 98.69 274 ASP A CA 1
ATOM 2084 C C . ASP A 1 274 ? -6.750 2.193 9.285 1.00 98.69 274 ASP A C 1
ATOM 2086 O O . ASP A 1 274 ? -7.089 1.030 9.080 1.00 98.69 274 ASP A O 1
ATOM 2090 N N . ALA A 1 275 ? -5.678 2.730 8.700 1.00 98.38 275 ALA A N 1
ATOM 2091 C CA . ALA A 1 275 ? -4.858 1.988 7.754 1.00 98.38 275 ALA A CA 1
ATOM 2092 C C . ALA A 1 275 ? -4.229 0.735 8.390 1.00 98.38 275 ALA A C 1
ATOM 2094 O O . ALA A 1 275 ? -4.151 -0.307 7.735 1.00 98.38 275 ALA A O 1
ATOM 2095 N N . VAL A 1 276 ? -3.818 0.810 9.663 1.00 98.25 276 VAL A N 1
ATOM 2096 C CA . VAL A 1 276 ? -3.345 -0.355 10.432 1.00 98.25 276 VAL A CA 1
ATOM 2097 C C . VAL A 1 276 ? -4.513 -1.260 10.821 1.00 98.25 276 VAL A C 1
ATOM 2099 O O . VAL A 1 276 ? -4.392 -2.483 10.742 1.00 98.25 276 VAL A O 1
ATOM 2102 N N . ALA A 1 277 ? -5.654 -0.694 11.220 1.00 97.44 277 ALA A N 1
ATOM 2103 C CA . ALA A 1 277 ? -6.835 -1.469 11.588 1.00 97.44 277 ALA A CA 1
ATOM 2104 C C . ALA A 1 277 ? -7.318 -2.332 10.415 1.00 97.44 277 ALA A C 1
ATOM 2106 O O . ALA A 1 277 ? -7.491 -3.535 10.581 1.00 97.44 277 ALA A O 1
ATOM 2107 N N . ILE A 1 278 ? -7.422 -1.761 9.214 1.00 96.75 278 ILE A N 1
ATOM 2108 C CA . ILE A 1 278 ? -7.789 -2.487 7.993 1.00 96.75 278 ILE A CA 1
ATOM 2109 C C . ILE A 1 278 ? -6.735 -3.549 7.662 1.00 96.75 278 ILE A C 1
ATOM 2111 O O . ILE A 1 278 ? -7.090 -4.705 7.433 1.00 96.75 278 ILE A O 1
ATOM 2115 N N . ALA A 1 279 ? -5.445 -3.189 7.687 1.00 96.00 279 ALA A N 1
ATOM 2116 C CA . ALA A 1 279 ? -4.353 -4.120 7.386 1.00 96.00 279 ALA A CA 1
ATOM 2117 C C . ALA A 1 279 ? -4.322 -5.334 8.325 1.00 96.00 279 ALA A C 1
ATOM 2119 O O . ALA A 1 279 ? -3.904 -6.414 7.923 1.00 96.00 279 ALA A O 1
ATOM 2120 N N . THR A 1 280 ? -4.784 -5.162 9.562 1.00 95.31 280 THR A N 1
ATOM 2121 C CA . THR A 1 280 ? -4.830 -6.210 10.589 1.00 95.31 280 THR A CA 1
ATOM 2122 C C . THR A 1 280 ? -6.225 -6.801 10.780 1.00 95.31 280 THR A C 1
ATOM 2124 O O . THR A 1 280 ? -6.421 -7.551 11.725 1.00 95.31 280 THR A O 1
ATOM 2127 N N . GLY A 1 281 ? -7.202 -6.472 9.923 1.00 93.75 281 GLY A N 1
ATOM 2128 C CA . GLY A 1 281 ? -8.574 -6.998 9.970 1.00 93.75 281 GLY A CA 1
ATOM 2129 C C . GLY A 1 281 ? -9.409 -6.577 11.189 1.00 93.75 281 GLY A C 1
ATOM 2130 O O . GLY A 1 281 ? -10.380 -7.250 11.537 1.00 93.75 281 GLY A O 1
ATOM 2131 N N . ASN A 1 282 ? -9.040 -5.479 11.845 1.00 95.31 282 ASN A N 1
ATOM 2132 C CA . ASN A 1 282 ? -9.754 -4.894 12.975 1.00 95.31 282 ASN A CA 1
ATOM 2133 C C . ASN A 1 282 ? -10.910 -3.981 12.526 1.00 95.31 282 ASN A C 1
ATOM 2135 O O . ASN A 1 282 ? -10.884 -3.385 11.448 1.00 95.31 282 ASN A O 1
ATOM 2139 N N . ASP A 1 283 ? -11.935 -3.845 13.375 1.00 95.06 283 ASP A N 1
ATOM 2140 C CA . ASP A 1 283 ? -13.073 -2.962 13.105 1.00 95.06 283 ASP A CA 1
ATOM 2141 C C . ASP A 1 283 ? -12.689 -1.492 13.324 1.00 95.06 283 ASP A C 1
ATOM 2143 O O . ASP A 1 283 ? -12.715 -0.978 14.446 1.00 95.06 283 ASP A O 1
ATOM 2147 N N . TRP A 1 284 ? -12.352 -0.802 12.234 1.00 96.88 284 TRP A N 1
ATOM 2148 C CA . TRP A 1 284 ? -11.989 0.614 12.287 1.00 96.88 284 TRP A CA 1
ATOM 2149 C C . TRP A 1 284 ? -13.156 1.520 12.709 1.00 96.88 284 TRP A C 1
ATOM 2151 O O . TRP A 1 284 ? -12.922 2.555 13.318 1.00 96.88 284 TRP A O 1
ATOM 2161 N N . ARG A 1 285 ? -14.424 1.126 12.492 1.00 97.88 285 ARG A N 1
ATOM 2162 C CA . ARG A 1 285 ? -15.588 1.946 12.883 1.00 97.88 285 ARG A CA 1
ATOM 2163 C C . ARG A 1 285 ? -15.733 1.993 14.398 1.00 97.88 285 ARG A C 1
ATOM 2165 O O . ARG A 1 285 ? -16.057 3.042 14.951 1.00 97.88 285 ARG A O 1
ATOM 2172 N N . ALA A 1 286 ? -15.497 0.866 15.071 1.00 95.62 286 ALA A N 1
ATOM 2173 C CA . ALA A 1 286 ? -15.504 0.807 16.530 1.00 95.62 286 ALA A CA 1
ATOM 2174 C C . ALA A 1 286 ? -14.397 1.688 17.133 1.00 95.62 286 ALA A C 1
ATOM 2176 O O . ALA A 1 286 ? -14.642 2.411 18.101 1.00 95.62 286 ALA A O 1
ATOM 2177 N N . ILE A 1 287 ? -13.204 1.666 16.526 1.00 97.19 287 ILE A N 1
ATOM 2178 C CA . ILE A 1 287 ? -12.071 2.508 16.926 1.00 97.19 287 ILE A CA 1
ATOM 2179 C C . ILE A 1 287 ? -12.413 3.990 16.719 1.00 97.19 287 ILE A C 1
ATOM 2181 O O . ILE A 1 287 ? -12.353 4.761 17.676 1.00 97.19 287 ILE A O 1
ATOM 2185 N N . GLU A 1 288 ? -12.848 4.373 15.516 1.00 98.31 288 GLU A N 1
ATOM 2186 C CA . GLU A 1 288 ? -13.234 5.744 15.160 1.00 98.31 288 GLU A CA 1
ATOM 2187 C C . GLU A 1 288 ? -14.291 6.321 16.108 1.00 98.31 288 GLU A C 1
ATOM 2189 O O . GLU A 1 288 ? -14.112 7.399 16.684 1.00 98.31 288 GLU A O 1
ATOM 2194 N N . ALA A 1 289 ? -15.375 5.575 16.346 1.00 98.00 289 ALA A N 1
ATOM 2195 C CA . ALA A 1 289 ? -16.455 6.006 17.230 1.00 98.00 289 ALA A CA 1
ATOM 2196 C C . ALA A 1 289 ? -15.955 6.290 18.657 1.00 98.00 289 ALA A C 1
ATOM 2198 O O . ALA A 1 289 ? -16.311 7.311 19.251 1.00 98.00 289 ALA A O 1
ATOM 2199 N N . SER A 1 290 ? -15.107 5.409 19.197 1.00 96.94 290 SER A N 1
ATOM 2200 C CA . SER A 1 290 ? -14.513 5.565 20.527 1.00 96.94 290 SER A CA 1
ATOM 2201 C C . SER A 1 290 ? -13.600 6.788 20.601 1.00 96.94 290 SER A C 1
ATOM 2203 O O . SER A 1 290 ? -13.722 7.627 21.498 1.00 96.94 290 SER A O 1
ATOM 2205 N N . VAL A 1 291 ? -12.691 6.904 19.631 1.00 97.81 291 VAL A N 1
ATOM 2206 C CA . VAL A 1 291 ? -11.663 7.943 19.581 1.00 97.81 291 VAL A CA 1
ATOM 2207 C C . VAL A 1 291 ? -12.294 9.326 19.425 1.00 97.81 291 VAL A C 1
ATOM 2209 O O . VAL A 1 291 ? -11.969 10.246 20.182 1.00 97.81 291 VAL A O 1
ATOM 2212 N N . HIS A 1 292 ? -13.259 9.476 18.518 1.00 98.06 292 HIS A N 1
ATOM 2213 C CA . HIS A 1 292 ? -13.969 10.737 18.326 1.00 98.06 292 HIS A CA 1
ATOM 2214 C C . HIS A 1 292 ? -14.885 11.102 19.503 1.00 98.06 292 HIS A C 1
ATOM 2216 O O . HIS A 1 292 ? -14.960 12.279 19.863 1.00 98.06 292 HIS A O 1
ATOM 2222 N N . ALA A 1 293 ? -15.524 10.130 20.165 1.00 97.62 293 ALA A N 1
ATOM 2223 C CA . ALA A 1 293 ? -16.260 10.394 21.404 1.00 97.62 293 ALA A CA 1
ATOM 2224 C C . ALA A 1 293 ? -15.320 10.889 22.520 1.00 97.62 293 ALA A C 1
ATOM 2226 O O . ALA A 1 293 ? -15.624 11.852 23.228 1.00 97.62 293 ALA A O 1
ATOM 2227 N N . TYR A 1 294 ? -14.130 10.298 22.636 1.00 97.31 294 TYR A N 1
ATOM 2228 C CA . TYR A 1 294 ? -13.126 10.699 23.624 1.00 97.31 294 TYR A CA 1
ATOM 2229 C C . TYR A 1 294 ? -12.525 12.077 23.358 1.00 97.31 294 TYR A C 1
ATOM 2231 O O . TYR A 1 294 ? -12.233 12.813 24.307 1.00 97.31 294 TYR A O 1
ATOM 2239 N N . ALA A 1 295 ? -12.407 12.477 22.091 1.00 97.25 295 ALA A N 1
ATOM 2240 C CA . ALA A 1 295 ? -12.036 13.837 21.711 1.00 97.25 295 ALA A CA 1
ATOM 2241 C C . ALA A 1 295 ? -13.020 14.897 22.250 1.00 97.25 295 ALA A C 1
ATOM 2243 O O . ALA A 1 295 ? -12.618 16.043 22.446 1.00 97.25 295 ALA A O 1
ATOM 2244 N N . ALA A 1 296 ? -14.275 14.526 22.536 1.00 96.94 296 ALA A N 1
ATOM 2245 C CA . ALA A 1 296 ? -15.316 15.406 23.075 1.00 96.94 296 ALA A CA 1
ATOM 2246 C C . ALA A 1 296 ? -15.619 15.213 24.575 1.00 96.94 296 ALA A C 1
ATOM 2248 O O . ALA A 1 296 ? -16.510 15.877 25.107 1.00 96.94 296 ALA A O 1
ATOM 2249 N N . ARG A 1 297 ? -14.874 14.354 25.287 1.00 94.19 297 ARG A N 1
ATOM 2250 C CA . ARG A 1 297 ? -15.170 13.952 26.682 1.00 94.19 297 ARG A CA 1
ATOM 2251 C C . ARG A 1 297 ? -15.277 15.101 27.694 1.00 94.19 297 ARG A C 1
ATOM 2253 O O . ARG A 1 297 ? -15.951 14.962 28.704 1.00 94.19 297 ARG A O 1
ATOM 2260 N N . ASN A 1 298 ? -14.634 16.235 27.416 1.00 92.00 298 ASN A N 1
ATOM 2261 C CA . ASN A 1 298 ? -14.629 17.417 28.285 1.00 92.00 298 ASN A CA 1
ATOM 2262 C C . ASN A 1 298 ? -15.728 18.437 27.917 1.00 92.00 298 ASN A C 1
ATOM 2264 O O . ASN A 1 298 ? -15.620 19.611 28.257 1.00 92.00 298 ASN A O 1
ATOM 2268 N N . GLY A 1 299 ? -16.755 18.023 27.168 1.00 92.94 299 GLY A N 1
ATOM 2269 C CA . GLY A 1 299 ? -17.873 18.879 26.749 1.00 92.94 299 GLY A CA 1
ATOM 2270 C C . GLY A 1 299 ? -17.628 19.682 25.467 1.00 92.94 299 GLY A C 1
ATOM 2271 O O . GLY A 1 299 ? -18.569 20.248 24.917 1.00 92.94 299 GLY A O 1
ATOM 2272 N N . ARG A 1 300 ? -16.396 19.699 24.942 1.00 94.00 300 ARG A N 1
ATOM 2273 C CA . ARG A 1 300 ? -16.055 20.254 23.624 1.00 94.00 300 ARG A CA 1
ATOM 2274 C C . ARG A 1 300 ? -15.111 19.313 22.890 1.00 94.00 300 ARG A C 1
ATOM 2276 O O . ARG A 1 300 ? -14.151 18.823 23.477 1.00 94.00 300 ARG A O 1
ATOM 2283 N N . TYR A 1 301 ? -15.370 19.107 21.603 1.00 98.00 301 TYR A N 1
ATOM 2284 C CA . TYR A 1 301 ? -14.492 18.347 20.721 1.00 98.00 301 TYR A CA 1
ATOM 2285 C C . TYR A 1 301 ? -13.141 19.067 20.536 1.00 98.00 301 TYR A C 1
ATOM 2287 O O . TYR A 1 301 ? -13.115 20.242 20.167 1.00 98.00 301 TYR A O 1
ATOM 2295 N N . SER A 1 302 ? -12.033 18.370 20.796 1.00 97.31 302 SER A N 1
ATOM 2296 C CA . SER A 1 302 ? -10.658 18.898 20.766 1.00 97.31 302 SER A CA 1
ATOM 2297 C C . SER A 1 302 ? -9.684 17.916 20.096 1.00 97.31 302 SER A C 1
ATOM 2299 O O . SER A 1 302 ? -10.060 16.812 19.697 1.00 97.31 302 SER A O 1
ATOM 2301 N N . THR A 1 303 ? -8.417 18.302 19.945 1.00 97.69 303 THR A N 1
ATOM 2302 C CA . THR A 1 303 ? -7.356 17.406 19.464 1.00 97.69 303 THR A CA 1
ATOM 2303 C C . THR A 1 303 ? -7.123 16.223 20.407 1.00 97.69 303 THR A C 1
ATOM 2305 O O . THR A 1 303 ? -7.278 16.325 21.624 1.00 97.69 303 THR A O 1
ATOM 2308 N N . LEU A 1 304 ? -6.704 15.097 19.830 1.00 97.69 304 LEU A N 1
ATOM 2309 C CA . LEU A 1 304 ? -6.243 13.912 20.570 1.00 97.69 304 LEU A CA 1
ATOM 2310 C C . LEU A 1 304 ? -4.769 14.004 20.980 1.00 97.69 304 LEU A C 1
ATOM 2312 O O . LEU A 1 304 ? -4.329 13.295 21.885 1.00 97.69 304 LEU A O 1
ATOM 2316 N N . THR A 1 305 ? -4.014 14.857 20.287 1.00 98.44 305 THR A N 1
ATOM 2317 C CA . THR A 1 305 ? -2.579 15.049 20.474 1.00 98.44 305 THR A CA 1
ATOM 2318 C C . THR A 1 305 ? -2.272 16.370 21.157 1.00 98.44 305 THR A C 1
ATOM 2320 O O . THR A 1 305 ? -2.979 17.368 20.960 1.00 98.44 305 THR A O 1
ATOM 2323 N N . LYS A 1 306 ? -1.169 16.378 21.902 1.00 98.31 306 LYS A N 1
ATOM 2324 C CA . LYS A 1 306 ? -0.552 17.562 22.494 1.00 98.31 306 LYS A CA 1
ATOM 2325 C C . LYS A 1 306 ? 0.894 17.650 22.020 1.00 98.31 306 LYS A C 1
ATOM 2327 O O . LYS A 1 306 ? 1.586 16.637 21.992 1.00 98.31 306 LYS A O 1
ATOM 2332 N N . TRP A 1 307 ? 1.331 18.851 21.660 1.00 98.50 307 TRP A N 1
ATOM 2333 C CA . TRP A 1 307 ? 2.718 19.134 21.290 1.00 98.50 307 TRP A CA 1
ATOM 2334 C C . TRP A 1 307 ? 3.298 20.206 22.211 1.00 98.50 307 TRP A C 1
ATOM 2336 O O . TRP A 1 307 ? 2.646 21.222 22.465 1.00 98.50 307 TRP A O 1
ATOM 2346 N N . SER A 1 308 ? 4.510 19.985 22.715 1.00 98.00 308 SER A N 1
ATOM 2347 C CA . SER A 1 308 ? 5.183 20.863 23.677 1.00 98.00 308 SER A CA 1
ATOM 2348 C C . SER A 1 308 ? 6.699 20.900 23.484 1.00 98.00 308 SER A C 1
ATOM 2350 O O . SER A 1 308 ? 7.269 20.162 22.684 1.00 98.00 308 SER A O 1
ATOM 2352 N N . LEU A 1 309 ? 7.343 21.813 24.211 1.00 96.88 309 LEU A N 1
ATOM 2353 C CA . LEU A 1 309 ? 8.792 21.946 24.294 1.00 96.88 309 LEU A CA 1
ATOM 2354 C C . LEU A 1 309 ? 9.327 21.073 25.439 1.00 96.88 309 LEU A C 1
ATOM 2356 O O . LEU A 1 309 ? 8.820 21.161 26.558 1.00 96.88 309 LEU A O 1
ATOM 2360 N N . THR A 1 310 ? 10.369 20.287 25.180 1.00 96.00 310 THR A N 1
ATOM 2361 C CA . THR A 1 310 ? 11.139 19.605 26.235 1.00 96.00 310 THR A CA 1
ATOM 2362 C C . THR A 1 310 ? 12.065 20.579 26.971 1.00 96.00 310 THR A C 1
ATOM 2364 O O . THR A 1 310 ? 12.334 21.686 26.499 1.00 96.00 310 THR A O 1
ATOM 2367 N N . SER A 1 311 ? 12.645 20.147 28.096 1.00 91.31 311 SER A N 1
ATOM 2368 C CA . SER A 1 311 ? 13.661 20.923 28.828 1.00 91.31 311 SER A CA 1
ATOM 2369 C C . SER A 1 311 ? 14.891 21.280 27.986 1.00 91.31 311 SER A C 1
ATOM 2371 O O . SER A 1 311 ? 15.541 22.284 28.258 1.00 91.31 311 SER A O 1
ATOM 2373 N N . ASN A 1 312 ? 15.203 20.473 26.968 1.00 90.62 312 ASN A N 1
ATOM 2374 C CA . ASN A 1 312 ? 16.369 20.655 26.103 1.00 90.62 312 ASN A CA 1
ATOM 2375 C C . ASN A 1 312 ? 16.038 21.443 24.824 1.00 90.62 312 ASN A C 1
ATOM 2377 O O . ASN A 1 312 ? 16.903 21.623 23.976 1.00 90.62 312 ASN A O 1
ATOM 2381 N N . GLY A 1 313 ? 14.795 21.916 24.679 1.00 93.44 313 GLY A N 1
ATOM 2382 C CA . GLY A 1 313 ? 14.346 22.677 23.515 1.00 93.44 313 GLY A CA 1
ATOM 2383 C C . GLY A 1 313 ? 13.800 21.831 22.362 1.00 93.44 313 GLY A C 1
ATOM 2384 O O . GLY A 1 313 ? 13.339 22.400 21.379 1.00 93.44 313 GLY A O 1
ATOM 2385 N N . ASP A 1 314 ? 13.790 20.503 22.468 1.00 97.00 314 ASP A N 1
ATOM 2386 C CA . ASP A 1 314 ? 13.236 19.616 21.438 1.00 97.00 314 ASP A CA 1
ATOM 2387 C C . ASP A 1 314 ? 11.709 19.555 21.441 1.00 97.00 314 ASP A C 1
ATOM 2389 O O . ASP A 1 314 ? 11.058 19.919 22.424 1.00 97.00 314 ASP A O 1
ATOM 2393 N N . LEU A 1 315 ? 11.137 19.088 20.328 1.00 98.31 315 LEU A N 1
ATOM 2394 C CA . LEU A 1 315 ? 9.697 18.916 20.167 1.00 98.31 315 LEU A CA 1
ATOM 2395 C C . LEU A 1 315 ? 9.246 17.600 20.807 1.00 98.31 315 LEU A C 1
ATOM 2397 O O . LEU A 1 315 ? 9.679 16.535 20.376 1.00 98.31 315 LEU A O 1
ATOM 2401 N N . GLU A 1 316 ? 8.321 17.662 21.755 1.00 98.38 316 GLU A N 1
ATOM 2402 C CA . GLU A 1 316 ? 7.664 16.495 22.346 1.00 98.38 316 GLU A CA 1
ATOM 2403 C C . GLU A 1 316 ? 6.208 16.415 21.897 1.00 98.38 316 GLU A C 1
ATOM 2405 O O . GLU A 1 316 ? 5.491 17.418 21.891 1.00 98.38 316 GLU A O 1
ATOM 2410 N N . GLY A 1 317 ? 5.782 15.217 21.507 1.00 98.50 317 GLY A N 1
ATOM 2411 C CA . GLY A 1 317 ? 4.402 14.907 21.162 1.00 98.50 317 GLY A CA 1
ATOM 2412 C C . GLY A 1 317 ? 3.841 13.827 22.066 1.00 98.50 317 GLY A C 1
ATOM 2413 O O . GLY A 1 317 ? 4.529 12.855 22.366 1.00 98.50 317 GLY A O 1
ATOM 2414 N N . GLU A 1 318 ? 2.573 13.967 22.432 1.00 98.69 318 GLU A N 1
ATOM 2415 C CA . GLU A 1 318 ? 1.817 12.994 23.217 1.00 98.69 318 GLU A CA 1
ATOM 2416 C C . GLU A 1 318 ? 0.450 12.738 22.577 1.00 98.69 318 GLU A C 1
ATOM 2418 O O . GLU A 1 318 ? -0.167 13.644 22.009 1.00 98.69 318 GLU A O 1
ATOM 2423 N N . ILE A 1 319 ? -0.055 11.514 22.709 1.00 98.56 319 ILE A N 1
ATOM 2424 C CA . ILE A 1 319 ? -1.417 11.122 22.341 1.00 98.56 319 ILE A CA 1
ATOM 2425 C C . ILE A 1 319 ? -2.025 10.251 23.440 1.00 98.56 319 ILE A C 1
ATOM 2427 O O . ILE A 1 319 ? -1.337 9.420 24.029 1.00 98.56 319 ILE A O 1
ATOM 2431 N N . ASN A 1 320 ? -3.325 10.419 23.688 1.00 97.44 320 ASN A N 1
ATOM 2432 C CA . ASN A 1 320 ? -4.122 9.502 24.501 1.00 97.44 320 ASN A CA 1
ATOM 2433 C C . ASN A 1 320 ? -5.378 9.134 23.719 1.00 97.44 320 ASN A C 1
ATOM 2435 O O . ASN A 1 320 ? -6.177 10.017 23.395 1.00 97.44 320 ASN A O 1
ATOM 2439 N N . ILE A 1 321 ? -5.548 7.850 23.411 1.00 97.00 321 ILE A N 1
ATOM 2440 C CA . ILE A 1 321 ? -6.686 7.361 22.629 1.00 97.00 321 ILE A CA 1
ATOM 2441 C C . ILE A 1 321 ? -7.298 6.100 23.244 1.00 97.00 321 ILE A C 1
ATOM 2443 O O . ILE A 1 321 ? -6.567 5.207 23.670 1.00 97.00 321 ILE A O 1
ATOM 2447 N N . PRO A 1 322 ? -8.635 5.992 23.275 1.00 97.00 322 PRO A N 1
ATOM 2448 C CA . PRO A 1 322 ? -9.316 4.775 23.691 1.00 97.00 322 PRO A CA 1
ATOM 2449 C C . PRO A 1 322 ? -9.311 3.754 22.546 1.00 97.00 322 PRO A C 1
ATOM 2451 O O . PRO A 1 322 ? -9.964 3.951 21.521 1.00 97.00 322 PRO A O 1
ATOM 2454 N N . ILE A 1 323 ? -8.575 2.656 22.694 1.00 96.12 323 ILE A N 1
ATOM 2455 C CA . ILE A 1 323 ? -8.400 1.685 21.613 1.00 96.12 323 ILE A CA 1
ATOM 2456 C C . ILE A 1 323 ? -8.273 0.261 22.147 1.00 96.12 323 ILE A C 1
ATOM 2458 O O . ILE A 1 323 ? -7.609 -0.000 23.149 1.00 96.12 323 ILE A O 1
ATOM 2462 N N . LYS A 1 324 ? -8.924 -0.677 21.458 1.00 94.19 324 LYS A N 1
ATOM 2463 C CA . LYS A 1 324 ? -8.896 -2.098 21.799 1.00 94.19 324 LYS A CA 1
ATOM 2464 C C . LYS A 1 324 ? -8.949 -2.951 20.530 1.00 94.19 324 LYS A C 1
ATOM 2466 O O . LYS A 1 324 ? -10.034 -3.364 20.116 1.00 94.19 324 LYS A O 1
ATOM 2471 N N . PRO A 1 325 ? -7.797 -3.184 19.883 1.00 95.31 325 PRO A N 1
ATOM 2472 C CA . PRO A 1 325 ? -7.729 -4.099 18.760 1.00 95.31 325 PRO A CA 1
ATOM 2473 C C . PRO A 1 325 ? -7.772 -5.551 19.257 1.00 95.31 325 PRO A C 1
ATOM 2475 O O . PRO A 1 325 ? -7.642 -5.830 20.450 1.00 95.31 325 PRO A O 1
ATOM 2478 N N . GLY A 1 326 ? -7.941 -6.483 18.329 1.00 94.19 326 GLY A N 1
ATOM 2479 C CA . GLY A 1 326 ? -7.735 -7.905 18.539 1.00 94.19 326 GLY A CA 1
ATOM 2480 C C . GLY A 1 326 ? -6.670 -8.451 17.595 1.00 94.19 326 GLY A C 1
ATOM 2481 O O . GLY A 1 326 ? -6.515 -7.974 16.472 1.00 94.19 326 GLY A O 1
ATOM 2482 N N . ILE A 1 327 ? -5.963 -9.479 18.057 1.00 94.56 327 ILE A N 1
ATOM 2483 C CA . ILE A 1 327 ? -5.071 -10.310 17.230 1.00 94.56 327 ILE A CA 1
ATOM 2484 C C . ILE A 1 327 ? -5.621 -11.736 17.062 1.00 94.56 327 ILE A C 1
ATOM 2486 O O . ILE A 1 327 ? -5.052 -12.551 16.344 1.00 94.56 327 ILE A O 1
ATOM 2490 N N . VAL A 1 328 ? -6.752 -12.040 17.713 1.00 90.38 328 VAL A N 1
ATOM 2491 C CA . VAL A 1 328 ? -7.503 -13.290 17.550 1.00 90.38 328 VAL A CA 1
ATOM 2492 C C . VAL A 1 328 ? -8.992 -13.011 17.340 1.00 90.38 328 VAL A C 1
ATOM 2494 O O . VAL A 1 328 ? -9.561 -12.083 17.919 1.00 90.38 328 VAL A O 1
ATOM 2497 N N . GLY A 1 329 ? -9.654 -13.840 16.532 1.00 80.75 329 GLY A N 1
ATOM 2498 C CA . GLY A 1 329 ? -11.085 -13.720 16.248 1.00 80.75 329 GLY A CA 1
ATOM 2499 C C . GLY A 1 329 ? -11.495 -14.470 14.981 1.00 80.75 329 GLY A C 1
ATOM 2500 O O . GLY A 1 329 ? -10.660 -14.751 14.128 1.00 80.75 329 GLY A O 1
ATOM 2501 N N . GLY A 1 330 ? -12.784 -14.805 14.860 1.00 67.56 330 GLY A N 1
ATOM 2502 C CA . GLY A 1 330 ? -13.294 -15.609 13.740 1.00 67.56 330 GLY A CA 1
ATOM 2503 C C . GLY A 1 330 ? -13.092 -14.950 12.372 1.00 67.56 330 GLY A C 1
ATOM 2504 O O . GLY A 1 330 ? -12.584 -15.590 11.462 1.00 67.56 330 GLY A O 1
ATOM 2505 N N . SER A 1 331 ? -13.414 -13.660 12.244 1.00 68.38 331 SER A N 1
ATOM 2506 C CA . SER A 1 331 ? -13.227 -12.897 11.000 1.00 68.38 331 SER A CA 1
ATOM 2507 C C . SER A 1 331 ? -11.753 -12.663 10.648 1.00 68.38 331 SER A C 1
ATOM 2509 O O . SER A 1 331 ? -11.409 -12.672 9.470 1.00 68.38 331 SER A O 1
ATOM 2511 N N . LEU A 1 332 ? -10.884 -12.505 11.655 1.00 76.00 332 LEU A N 1
ATOM 2512 C CA . LEU A 1 332 ? -9.434 -12.350 11.482 1.00 76.00 332 LEU A CA 1
ATOM 2513 C C . LEU A 1 332 ? -8.809 -13.608 10.871 1.00 76.00 332 LEU A C 1
ATOM 2515 O O . LEU A 1 332 ? -8.098 -13.527 9.876 1.00 76.00 332 LEU A O 1
ATOM 2519 N N . LEU A 1 333 ? -9.153 -14.782 11.410 1.00 73.62 333 LEU A N 1
ATOM 2520 C CA . LEU A 1 333 ? -8.619 -16.065 10.945 1.00 73.62 333 LEU A CA 1
ATOM 2521 C C . LEU A 1 333 ? -9.070 -16.434 9.526 1.00 73.62 333 LEU A C 1
ATOM 2523 O O . LEU A 1 333 ? -8.357 -17.159 8.837 1.00 73.62 333 LEU A O 1
ATOM 2527 N N . LEU A 1 334 ? -10.239 -15.952 9.095 1.00 81.62 334 LEU A N 1
ATOM 2528 C CA . LEU A 1 334 ? -10.778 -16.229 7.763 1.00 81.62 334 LEU A CA 1
ATOM 2529 C C . LEU A 1 334 ? -10.093 -15.418 6.657 1.00 81.62 334 LEU A C 1
ATOM 2531 O O . LEU A 1 334 ? -10.127 -15.851 5.511 1.00 81.62 334 LEU A O 1
ATOM 2535 N N . ASN A 1 335 ? -9.471 -14.278 6.973 1.00 87.81 335 ASN A N 1
ATOM 2536 C CA . ASN A 1 335 ? -8.860 -13.390 5.986 1.00 87.81 335 ASN A CA 1
ATOM 2537 C C . ASN A 1 335 ? -7.322 -13.549 5.960 1.00 87.81 335 ASN A C 1
ATOM 2539 O O . ASN A 1 335 ? -6.645 -13.026 6.849 1.00 87.81 335 ASN A O 1
ATOM 2543 N N . PRO A 1 336 ? -6.734 -14.201 4.933 1.00 88.12 336 PRO A N 1
ATOM 2544 C CA . PRO A 1 336 ? -5.285 -14.378 4.835 1.00 88.12 336 PRO A CA 1
ATOM 2545 C C . PRO A 1 336 ? -4.512 -13.054 4.798 1.00 88.12 336 PRO A C 1
ATOM 2547 O O . PRO A 1 336 ? -3.424 -12.979 5.361 1.00 88.12 336 PRO A O 1
ATOM 2550 N N . ALA A 1 337 ? -5.078 -11.997 4.204 1.00 90.06 337 ALA A N 1
ATOM 2551 C CA . ALA A 1 337 ? -4.445 -10.680 4.166 1.00 90.06 337 ALA A CA 1
ATOM 2552 C C . ALA A 1 337 ? -4.367 -10.031 5.558 1.00 90.06 337 ALA A C 1
ATOM 2554 O O . ALA A 1 337 ? -3.373 -9.380 5.869 1.00 90.06 337 ALA A O 1
ATOM 2555 N N . ALA A 1 338 ? -5.380 -10.234 6.409 1.00 90.62 338 ALA A N 1
ATOM 2556 C CA . ALA A 1 338 ? -5.363 -9.733 7.784 1.00 90.62 338 ALA A CA 1
ATOM 2557 C C . ALA A 1 338 ? -4.323 -10.472 8.641 1.00 90.62 338 ALA A C 1
ATOM 2559 O O . ALA A 1 338 ? -3.591 -9.838 9.400 1.00 90.62 338 ALA A O 1
ATOM 2560 N N . ASN A 1 339 ? -4.215 -11.798 8.478 1.00 89.75 339 ASN A N 1
ATOM 2561 C CA . ASN A 1 339 ? -3.180 -12.597 9.141 1.00 89.75 339 ASN A CA 1
ATOM 2562 C C . ASN A 1 339 ? -1.775 -12.151 8.715 1.00 89.75 339 ASN A C 1
ATOM 2564 O O . ASN A 1 339 ? -0.927 -11.912 9.569 1.00 89.75 339 ASN A O 1
ATOM 2568 N N . LEU A 1 340 ? -1.564 -11.941 7.413 1.00 91.56 340 LEU A N 1
ATOM 2569 C CA . LEU A 1 340 ? -0.320 -11.391 6.875 1.00 91.56 340 LEU A CA 1
ATOM 2570 C C . LEU A 1 340 ? 0.023 -10.024 7.491 1.00 91.56 340 LEU A C 1
ATOM 2572 O O . LEU A 1 340 ? 1.177 -9.760 7.825 1.00 91.56 340 LEU A O 1
ATOM 2576 N N . GLY A 1 341 ? -0.969 -9.142 7.653 1.00 93.00 341 GLY A N 1
ATOM 2577 C CA . GLY A 1 341 ? -0.781 -7.860 8.330 1.00 93.00 341 GLY A CA 1
ATOM 2578 C C . GLY A 1 341 ? -0.346 -8.028 9.788 1.00 93.00 341 GLY A C 1
ATOM 2579 O O . GLY A 1 341 ? 0.613 -7.394 10.220 1.00 93.00 341 GLY A O 1
ATOM 2580 N N . LEU A 1 342 ? -0.991 -8.917 10.543 1.00 92.00 342 LEU A N 1
ATOM 2581 C CA . LEU A 1 342 ? -0.603 -9.207 11.928 1.00 92.00 342 LEU A CA 1
ATOM 2582 C C . LEU A 1 342 ? 0.824 -9.771 12.032 1.00 92.00 342 LEU A C 1
ATOM 2584 O O . LEU A 1 342 ? 1.583 -9.350 12.907 1.00 92.00 342 LEU A O 1
ATOM 2588 N N . GLU A 1 343 ? 1.214 -10.661 11.118 1.00 90.38 343 GLU A N 1
ATOM 2589 C CA . GLU A 1 343 ? 2.576 -11.202 11.045 1.00 90.38 343 GLU A CA 1
ATOM 2590 C C . GLU A 1 343 ? 3.608 -10.108 10.736 1.00 90.38 343 GLU A C 1
ATOM 2592 O O . GLU A 1 343 ? 4.630 -10.016 11.418 1.00 90.38 343 GLU A O 1
ATOM 2597 N N . LEU A 1 344 ? 3.311 -9.208 9.789 1.00 91.81 344 LEU A N 1
ATOM 2598 C CA . LEU A 1 344 ? 4.161 -8.056 9.457 1.00 91.81 344 LEU A CA 1
ATOM 2599 C C . LEU A 1 344 ? 4.361 -7.095 10.640 1.00 91.81 344 LEU A C 1
ATOM 2601 O O . LEU A 1 344 ? 5.448 -6.535 10.797 1.00 91.81 344 LEU A O 1
ATOM 2605 N N . CYS A 1 345 ? 3.338 -6.903 11.481 1.00 90.75 345 CYS A N 1
ATOM 2606 C CA . CYS A 1 345 ? 3.444 -6.106 12.708 1.00 90.75 345 CYS A CA 1
ATOM 2607 C C . CYS A 1 345 ? 4.421 -6.718 13.734 1.00 90.75 345 CYS A C 1
ATOM 2609 O O . CYS A 1 345 ? 4.951 -6.001 14.598 1.00 90.75 345 CYS A O 1
ATOM 2611 N N . GLY A 1 346 ? 4.609 -8.042 13.699 1.00 88.75 346 GLY A N 1
ATOM 2612 C CA . GLY A 1 346 ? 5.414 -8.796 14.662 1.00 88.75 346 GLY A CA 1
ATOM 2613 C C . GLY A 1 346 ? 4.950 -8.634 16.114 1.00 88.75 346 GLY A C 1
ATOM 2614 O O . GLY A 1 346 ? 5.786 -8.622 17.016 1.00 88.75 346 GLY A O 1
ATOM 2615 N N . VAL A 1 347 ? 3.654 -8.386 16.335 1.00 92.94 347 VAL A N 1
ATOM 2616 C CA . VAL A 1 347 ? 3.053 -8.204 17.667 1.00 92.94 347 VAL A CA 1
ATOM 2617 C C . VAL A 1 347 ? 2.629 -9.550 18.250 1.00 92.94 347 VAL A C 1
ATOM 2619 O O . VAL A 1 347 ? 2.093 -10.397 17.545 1.00 92.94 347 VAL A O 1
ATOM 2622 N N . GLU A 1 348 ? 2.829 -9.729 19.550 1.00 93.62 348 GLU A N 1
ATOM 2623 C CA . GLU A 1 348 ? 2.476 -10.954 20.280 1.00 93.62 348 GLU A CA 1
ATOM 2624 C C . GLU A 1 348 ? 1.181 -10.809 21.087 1.00 93.62 348 GLU A C 1
ATOM 2626 O O . GLU A 1 348 ? 0.577 -11.805 21.472 1.00 93.62 348 GLU A O 1
ATOM 2631 N N . THR A 1 349 ? 0.752 -9.571 21.356 1.00 94.94 349 THR A N 1
ATOM 2632 C CA . THR A 1 349 ? -0.454 -9.272 22.144 1.00 94.94 349 THR A CA 1
ATOM 2633 C C . THR A 1 349 ? -1.262 -8.139 21.518 1.00 94.94 349 THR A C 1
ATOM 2635 O O . THR A 1 349 ? -0.711 -7.240 20.873 1.00 94.94 349 THR A O 1
ATOM 2638 N N . ALA A 1 350 ? -2.572 -8.113 21.774 1.00 95.38 350 ALA A N 1
ATOM 2639 C CA . ALA A 1 350 ? -3.437 -6.998 21.376 1.00 95.38 350 ALA A CA 1
ATOM 2640 C C . ALA A 1 350 ? -2.995 -5.660 21.992 1.00 95.38 350 ALA A C 1
ATOM 2642 O O . ALA A 1 350 ? -3.157 -4.604 21.380 1.00 95.38 350 ALA A O 1
ATOM 2643 N N . LYS A 1 351 ? -2.369 -5.701 23.174 1.00 96.38 351 LYS A N 1
ATOM 2644 C CA . LYS A 1 351 ? -1.759 -4.532 23.815 1.00 96.38 351 LYS A CA 1
ATOM 2645 C C . LYS A 1 351 ? -0.642 -3.924 22.961 1.00 96.38 351 LYS A C 1
ATOM 2647 O O . LYS A 1 351 ? -0.652 -2.720 22.727 1.00 96.38 351 LYS A O 1
ATOM 2652 N N . GLN A 1 352 ? 0.274 -4.740 22.442 1.00 97.06 352 GLN A N 1
ATOM 2653 C CA . GLN A 1 352 ? 1.340 -4.244 21.564 1.00 97.06 352 GLN A CA 1
ATOM 2654 C C . GLN A 1 352 ? 0.788 -3.665 20.253 1.00 97.06 352 GLN A C 1
ATOM 2656 O O . GLN A 1 352 ? 1.342 -2.701 19.722 1.00 97.06 352 GLN A O 1
ATOM 2661 N N . LEU A 1 353 ? -0.314 -4.219 19.733 1.00 97.62 353 LEU A N 1
ATOM 2662 C CA . LEU A 1 353 ? -0.988 -3.659 18.560 1.00 97.62 353 LEU A CA 1
ATOM 2663 C C . LEU A 1 353 ? -1.643 -2.301 18.866 1.00 97.62 353 LEU A C 1
ATOM 2665 O O . LEU A 1 353 ? -1.524 -1.377 18.065 1.00 97.62 353 LEU A O 1
ATOM 2669 N N . ALA A 1 354 ? -2.270 -2.144 20.035 1.00 98.06 354 ALA A N 1
ATOM 2670 C CA . ALA A 1 354 ? -2.816 -0.863 20.494 1.00 98.06 354 ALA A CA 1
ATOM 2671 C C . ALA A 1 354 ? -1.724 0.212 20.632 1.00 98.06 354 ALA A C 1
ATOM 2673 O O . ALA A 1 354 ? -1.879 1.327 20.135 1.00 98.06 354 ALA A O 1
ATOM 2674 N N . GLU A 1 355 ? -0.596 -0.149 21.247 1.00 98.56 355 GLU A N 1
ATOM 2675 C CA . GLU A 1 355 ? 0.589 0.704 21.396 1.00 98.56 355 GLU A CA 1
ATOM 2676 C C . GLU A 1 355 ? 1.162 1.133 20.035 1.00 98.56 355 GLU A C 1
ATOM 2678 O O . GLU A 1 355 ? 1.525 2.300 19.842 1.00 98.56 355 GLU A O 1
ATOM 2683 N N . MET A 1 356 ? 1.179 0.218 19.058 1.00 98.50 356 MET A N 1
ATOM 2684 C CA . MET A 1 356 ? 1.545 0.528 17.676 1.00 98.50 356 MET A CA 1
ATOM 2685 C C . MET A 1 356 ? 0.564 1.502 17.030 1.00 98.50 356 MET A C 1
ATOM 2687 O O . MET A 1 356 ? 1.004 2.509 16.480 1.00 98.50 356 MET A O 1
ATOM 2691 N N . MET A 1 357 ? -0.743 1.251 17.114 1.00 98.62 357 MET A N 1
ATOM 2692 C CA . MET A 1 357 ? -1.762 2.132 16.537 1.00 98.62 357 MET A CA 1
ATOM 2693 C C . MET A 1 357 ? -1.688 3.548 17.132 1.00 98.62 357 MET A C 1
ATOM 2695 O O . MET A 1 357 ? -1.690 4.521 16.380 1.00 98.62 357 MET A O 1
ATOM 2699 N N . ALA A 1 358 ? -1.521 3.687 18.453 1.00 98.56 358 ALA A N 1
ATOM 2700 C CA . ALA A 1 358 ? -1.334 4.991 19.095 1.00 98.56 358 ALA A CA 1
ATOM 2701 C C . ALA A 1 358 ? -0.070 5.711 18.595 1.00 98.56 358 ALA A C 1
ATOM 2703 O O . ALA A 1 358 ? -0.125 6.886 18.224 1.00 98.56 358 ALA A O 1
ATOM 2704 N N . SER A 1 359 ? 1.053 4.993 18.502 1.00 98.75 359 SER A N 1
ATOM 2705 C CA . SER A 1 359 ? 2.318 5.533 17.982 1.00 98.75 359 SER A CA 1
ATOM 2706 C C . SER A 1 359 ? 2.200 5.974 16.517 1.00 98.75 359 SER A C 1
ATOM 2708 O O . SER A 1 359 ? 2.688 7.040 16.142 1.00 98.75 359 SER A O 1
ATOM 2710 N N . VAL A 1 360 ? 1.507 5.190 15.687 1.00 98.62 360 VAL A N 1
ATOM 2711 C CA . VAL A 1 360 ? 1.227 5.502 14.277 1.00 98.62 360 VAL A CA 1
ATOM 2712 C C . VAL A 1 360 ? 0.338 6.738 14.154 1.00 98.62 360 VAL A C 1
ATOM 2714 O O . VAL A 1 360 ? 0.644 7.626 13.360 1.00 98.62 360 VAL A O 1
ATOM 2717 N N . GLY A 1 361 ? -0.717 6.844 14.965 1.00 98.56 361 GLY A N 1
ATOM 2718 C CA . GLY A 1 361 ? -1.584 8.022 15.002 1.00 98.56 361 GLY A CA 1
ATOM 2719 C C . GLY A 1 361 ? -0.824 9.304 15.366 1.00 98.56 361 GLY A C 1
ATOM 2720 O O . GLY A 1 361 ? -0.994 10.339 14.714 1.00 98.56 361 GLY A O 1
ATOM 2721 N N . LEU A 1 362 ? 0.077 9.228 16.352 1.00 98.75 362 LEU A N 1
ATOM 2722 C CA . LEU A 1 362 ? 0.945 10.344 16.743 1.00 98.75 362 LEU A CA 1
ATOM 2723 C C . LEU A 1 362 ? 1.940 10.721 15.633 1.00 98.75 362 LEU A C 1
ATOM 2725 O O . LEU A 1 362 ? 2.067 11.899 15.291 1.00 98.75 362 LEU A O 1
ATOM 2729 N N . ALA A 1 363 ? 2.594 9.728 15.022 1.00 98.56 363 ALA A N 1
ATOM 2730 C CA . ALA A 1 363 ? 3.509 9.927 13.898 1.00 98.56 363 ALA A CA 1
ATOM 2731 C C . ALA A 1 363 ? 2.808 10.579 12.696 1.00 98.56 363 ALA A C 1
ATOM 2733 O O . ALA A 1 363 ? 3.367 11.464 12.044 1.00 98.56 363 ALA A O 1
ATOM 2734 N N . GLN A 1 364 ? 1.566 10.177 12.418 1.00 98.00 364 GLN A N 1
ATOM 2735 C CA . GLN A 1 364 ? 0.795 10.727 11.311 1.00 98.00 364 GLN A CA 1
ATOM 2736 C C . GLN A 1 364 ? 0.367 12.170 11.569 1.00 98.00 364 GLN A C 1
ATOM 2738 O O . GLN A 1 364 ? 0.438 13.014 10.671 1.00 98.00 364 GLN A O 1
ATOM 2743 N N . ASN A 1 365 ? -0.014 12.484 12.810 1.00 98.31 365 ASN A N 1
ATOM 2744 C CA . ASN A 1 365 ? -0.297 13.856 13.212 1.00 98.31 365 ASN A CA 1
ATOM 2745 C C . ASN A 1 365 ? 0.938 14.754 13.056 1.00 98.31 365 ASN A C 1
ATOM 2747 O O . ASN A 1 365 ? 0.830 15.837 12.480 1.00 98.31 365 ASN A O 1
ATOM 2751 N N . PHE A 1 366 ? 2.115 14.280 13.480 1.00 98.00 366 PHE A N 1
ATOM 2752 C CA . PHE A 1 366 ? 3.382 14.982 13.268 1.00 98.00 366 PHE A CA 1
ATOM 2753 C C . PHE A 1 366 ? 3.660 15.233 11.784 1.00 98.00 366 PHE A C 1
ATOM 2755 O O . PHE A 1 366 ? 3.941 16.366 11.391 1.00 98.00 366 PHE A O 1
ATOM 2762 N N . ALA A 1 367 ? 3.551 14.196 10.945 1.00 95.88 367 ALA A N 1
ATOM 2763 C CA . ALA A 1 367 ? 3.799 14.306 9.511 1.00 95.88 367 ALA A CA 1
ATOM 2764 C C . ALA A 1 367 ? 2.897 15.369 8.859 1.00 95.88 367 ALA A C 1
ATOM 2766 O O . ALA A 1 367 ? 3.379 16.205 8.088 1.00 95.88 367 ALA A O 1
ATOM 2767 N N . ALA A 1 368 ? 1.608 15.380 9.214 1.00 94.38 368 ALA A N 1
ATOM 2768 C CA . ALA A 1 368 ? 0.642 16.355 8.721 1.00 94.38 368 ALA A CA 1
ATOM 2769 C C . ALA A 1 368 ? 0.954 17.783 9.203 1.00 94.38 368 ALA A C 1
ATOM 2771 O O . ALA A 1 368 ? 0.988 18.709 8.390 1.00 94.38 368 ALA A O 1
ATOM 2772 N N . LEU A 1 369 ? 1.217 17.974 10.502 1.00 95.25 369 LEU A N 1
ATOM 2773 C CA . LEU A 1 369 ? 1.548 19.288 11.063 1.00 95.25 369 LEU A CA 1
ATOM 2774 C C . LEU A 1 369 ? 2.841 19.841 10.462 1.00 95.25 369 LEU A C 1
ATOM 2776 O O . LEU A 1 369 ? 2.857 20.977 9.990 1.00 95.25 369 LEU A O 1
ATOM 2780 N N . ARG A 1 370 ? 3.899 19.026 10.379 1.00 93.88 370 ARG A N 1
ATOM 2781 C CA . ARG A 1 370 ? 5.175 19.431 9.780 1.00 93.88 370 ARG A CA 1
ATOM 2782 C C . ARG A 1 370 ? 5.017 19.822 8.311 1.00 93.88 370 ARG A C 1
ATOM 2784 O O . ARG A 1 370 ? 5.618 20.804 7.875 1.00 93.88 370 ARG A O 1
ATOM 2791 N N . ALA A 1 371 ? 4.216 19.088 7.538 1.00 90.56 371 ALA A N 1
ATOM 2792 C CA . ALA A 1 371 ? 3.938 19.441 6.148 1.00 90.56 371 ALA A CA 1
ATOM 2793 C C . ALA A 1 371 ? 3.199 20.787 6.030 1.00 90.56 371 ALA A C 1
ATOM 2795 O O . ALA A 1 371 ? 3.558 21.601 5.180 1.00 90.56 371 ALA A O 1
ATOM 2796 N N . LEU A 1 372 ? 2.219 21.047 6.904 1.00 89.88 372 LEU A N 1
ATOM 2797 C CA . LEU A 1 372 ? 1.442 22.293 6.921 1.00 89.88 372 LEU A CA 1
ATOM 2798 C C . LEU A 1 372 ? 2.285 23.525 7.255 1.00 89.88 372 LEU A C 1
ATOM 2800 O O . LEU A 1 372 ? 2.097 24.564 6.632 1.00 89.88 372 LEU A O 1
ATOM 2804 N N . VAL A 1 373 ? 3.216 23.415 8.205 1.00 91.12 373 VAL A N 1
ATOM 2805 C CA . VAL A 1 373 ? 4.002 24.573 8.668 1.00 91.12 373 VAL A CA 1
ATOM 2806 C C . VAL A 1 373 ? 5.270 24.838 7.848 1.00 91.12 373 VAL A C 1
ATOM 2808 O O . VAL A 1 373 ? 5.924 25.860 8.071 1.00 91.12 373 VAL A O 1
ATOM 2811 N N . THR A 1 374 ? 5.622 23.932 6.921 1.00 87.19 374 THR A N 1
ATOM 2812 C CA . THR A 1 374 ? 6.815 24.044 6.059 1.00 87.19 374 THR A CA 1
ATOM 2813 C C . THR A 1 374 ? 6.483 24.295 4.585 1.00 87.19 374 THR A C 1
ATOM 2815 O O . THR A 1 374 ? 6.556 25.432 4.136 1.00 87.19 374 THR A O 1
ATOM 2818 N N . ASP A 1 375 ? 6.141 23.255 3.816 1.00 69.19 375 ASP A N 1
ATOM 2819 C CA . ASP A 1 375 ? 5.999 23.336 2.350 1.00 69.19 375 ASP A CA 1
ATOM 2820 C C . ASP A 1 375 ? 4.545 23.515 1.877 1.00 69.19 375 ASP A C 1
ATOM 2822 O O . ASP A 1 375 ? 4.319 23.798 0.696 1.00 69.19 375 ASP A O 1
ATOM 2826 N N . GLY A 1 376 ? 3.571 23.291 2.768 1.00 62.41 376 GLY A N 1
ATOM 2827 C CA . GLY A 1 376 ? 2.171 23.049 2.419 1.00 62.41 376 GLY A CA 1
ATOM 2828 C C . GLY A 1 376 ? 1.943 21.624 1.883 1.00 62.41 376 GLY A C 1
ATOM 2829 O O . GLY A 1 376 ? 2.783 21.056 1.186 1.00 62.41 376 GLY A O 1
ATOM 2830 N N . ILE A 1 377 ? 0.783 21.023 2.186 1.00 58.22 377 ILE A N 1
ATOM 2831 C CA . ILE A 1 377 ? 0.466 19.614 1.843 1.00 58.22 377 ILE A CA 1
ATOM 2832 C C . ILE A 1 377 ? 0.459 19.361 0.318 1.00 58.22 377 ILE A C 1
ATOM 2834 O O . ILE A 1 377 ? 0.787 18.265 -0.142 1.00 58.22 377 ILE A O 1
ATOM 2838 N N . GLN A 1 378 ? 0.127 20.378 -0.481 1.00 57.12 378 GLN A N 1
ATOM 2839 C CA . GLN A 1 378 ? -0.143 20.232 -1.914 1.00 57.12 378 GLN A CA 1
ATOM 2840 C C . GLN A 1 378 ? 1.062 19.722 -2.723 1.00 57.12 378 GLN A C 1
ATOM 2842 O O . GLN A 1 378 ? 0.898 18.842 -3.563 1.00 57.12 378 GLN A O 1
ATOM 2847 N N . LYS A 1 379 ? 2.296 20.165 -2.435 1.00 61.59 379 LYS A N 1
ATOM 2848 C CA . LYS A 1 379 ? 3.477 19.806 -3.252 1.00 61.59 379 LYS A CA 1
ATOM 2849 C C . LYS A 1 379 ? 3.788 18.301 -3.270 1.00 61.59 379 LYS A C 1
ATOM 2851 O O . LYS A 1 379 ? 4.181 17.767 -4.306 1.00 61.59 379 LYS A O 1
ATOM 2856 N N . GLY A 1 380 ? 3.609 17.604 -2.144 1.00 56.94 380 GLY A N 1
ATOM 2857 C CA . GLY A 1 380 ? 3.817 16.151 -2.054 1.00 56.94 380 GLY A CA 1
ATOM 2858 C C . GLY A 1 380 ? 2.698 15.352 -2.728 1.00 56.94 380 GLY A C 1
ATOM 2859 O O . GLY A 1 380 ? 2.966 14.415 -3.484 1.00 56.94 380 GLY A O 1
ATOM 2860 N N . HIS A 1 381 ? 1.450 15.780 -2.518 1.00 65.56 381 HIS A N 1
ATOM 2861 C CA . HIS A 1 381 ? 0.256 15.163 -3.095 1.00 65.56 381 HIS A CA 1
ATOM 2862 C C . HIS A 1 381 ? 0.223 15.289 -4.627 1.00 65.56 381 HIS A C 1
ATOM 2864 O O . HIS A 1 381 ? -0.073 14.320 -5.328 1.00 65.56 381 HIS A O 1
ATOM 2870 N N . MET A 1 382 ? 0.633 16.445 -5.161 1.00 69.25 382 MET A N 1
ATOM 2871 C CA . MET A 1 382 ? 0.692 16.713 -6.601 1.00 69.25 382 MET A CA 1
ATOM 2872 C C . MET A 1 382 ? 1.567 15.711 -7.355 1.00 69.25 382 MET A C 1
ATOM 2874 O O . MET A 1 382 ? 1.187 15.254 -8.428 1.00 69.25 382 MET A O 1
ATOM 2878 N N . ARG A 1 383 ? 2.710 15.289 -6.800 1.00 75.00 383 ARG A N 1
ATOM 2879 C CA . ARG A 1 383 ? 3.586 14.335 -7.497 1.00 75.00 383 ARG A CA 1
ATOM 2880 C C . ARG A 1 383 ? 2.960 12.945 -7.625 1.00 75.00 383 ARG A C 1
ATOM 2882 O O . ARG A 1 383 ? 3.089 12.320 -8.674 1.00 75.00 383 ARG A O 1
ATOM 2889 N N . LEU A 1 384 ? 2.292 12.446 -6.585 1.00 70.62 384 LEU A N 1
ATOM 2890 C CA . LEU A 1 384 ? 1.595 11.153 -6.642 1.00 70.62 384 LEU A CA 1
ATOM 2891 C C . LEU A 1 384 ? 0.329 11.226 -7.502 1.00 70.62 384 LEU A C 1
ATOM 2893 O O . LEU A 1 384 ? 0.061 10.302 -8.274 1.00 70.62 384 LEU A O 1
ATOM 2897 N N . HIS A 1 385 ? -0.396 12.342 -7.439 1.00 77.19 385 HIS A N 1
ATOM 2898 C CA . HIS A 1 385 ? -1.520 12.597 -8.330 1.00 77.19 385 HIS A CA 1
ATOM 2899 C C . HIS A 1 385 ? -1.068 12.616 -9.799 1.00 77.19 385 HIS A C 1
ATOM 2901 O O . HIS A 1 385 ? -1.649 11.916 -10.624 1.00 77.19 385 HIS A O 1
ATOM 2907 N N . ALA A 1 386 ? 0.050 13.281 -10.109 1.00 83.38 386 ALA A N 1
ATOM 2908 C CA . ALA A 1 386 ? 0.637 13.292 -11.448 1.00 83.38 386 ALA A CA 1
ATOM 2909 C C . ALA A 1 386 ? 1.048 11.898 -11.932 1.00 83.38 386 ALA A C 1
ATOM 2911 O O . ALA A 1 386 ? 0.805 11.563 -13.086 1.00 83.38 386 ALA A O 1
ATOM 2912 N N . ARG A 1 387 ? 1.598 11.047 -11.055 1.00 84.12 387 ARG A N 1
ATOM 2913 C CA . ARG A 1 387 ? 1.879 9.635 -11.385 1.00 84.12 387 ARG A CA 1
ATOM 2914 C C . ARG A 1 387 ? 0.609 8.847 -11.693 1.00 84.12 387 ARG A C 1
ATOM 2916 O O . ARG A 1 387 ? 0.607 8.044 -12.622 1.00 84.12 387 ARG A O 1
ATOM 2923 N N . SER A 1 388 ? -0.461 9.080 -10.939 1.00 80.00 388 SER A N 1
ATOM 2924 C CA . SER A 1 388 ? -1.754 8.423 -11.167 1.00 80.00 388 SER A CA 1
ATOM 2925 C C . SER A 1 388 ? -2.342 8.845 -12.515 1.00 80.00 388 SER A C 1
ATOM 2927 O O . SER A 1 388 ? -2.717 7.997 -13.319 1.00 80.00 388 SER A O 1
ATOM 2929 N N . VAL A 1 389 ? -2.317 10.146 -12.815 1.00 83.94 389 VAL A N 1
ATOM 2930 C CA . VAL A 1 389 ? -2.786 10.700 -14.092 1.00 83.94 389 VAL A CA 1
ATOM 2931 C C . VAL A 1 389 ? -1.940 10.226 -15.279 1.00 83.94 389 VAL A C 1
ATOM 2933 O O . VAL A 1 389 ? -2.504 9.822 -16.292 1.00 83.94 389 VAL A O 1
ATOM 2936 N N . ALA A 1 390 ? -0.611 10.179 -15.149 1.00 84.88 390 ALA A N 1
ATOM 2937 C CA . ALA A 1 390 ? 0.272 9.614 -16.175 1.00 84.88 390 ALA A CA 1
ATOM 2938 C C . ALA A 1 390 ? -0.004 8.115 -16.422 1.00 84.88 390 ALA A C 1
ATOM 2940 O O . ALA A 1 390 ? 0.041 7.637 -17.552 1.00 84.88 390 ALA A O 1
ATOM 2941 N N . SER A 1 391 ? -0.359 7.364 -15.374 1.00 78.25 391 SER A N 1
ATOM 2942 C CA . SER A 1 391 ? -0.718 5.944 -15.511 1.00 78.25 391 SER A CA 1
ATOM 2943 C C . SER A 1 391 ? -2.035 5.746 -16.267 1.00 78.25 391 SER A C 1
ATOM 2945 O O . SER A 1 391 ? -2.145 4.812 -17.059 1.00 78.25 391 SER A O 1
ATOM 2947 N N . LEU A 1 392 ? -3.017 6.636 -16.072 1.00 79.38 392 LEU A N 1
ATOM 2948 C CA . LEU A 1 392 ? -4.312 6.573 -16.765 1.00 79.38 392 LEU A CA 1
ATOM 2949 C C . LEU A 1 392 ? -4.176 6.713 -18.285 1.00 79.38 392 LEU A C 1
ATOM 2951 O O . LEU A 1 392 ? -4.895 6.045 -19.025 1.00 79.38 392 LEU A O 1
ATOM 2955 N N . VAL A 1 393 ? -3.234 7.534 -18.755 1.00 81.00 393 VAL A N 1
ATOM 2956 C CA . VAL A 1 393 ? -2.971 7.718 -20.193 1.00 81.00 393 VAL A CA 1
ATOM 2957 C C . VAL A 1 393 ? -2.009 6.673 -20.770 1.00 81.00 393 VAL A C 1
ATOM 2959 O O . VAL A 1 393 ? -1.539 6.830 -21.892 1.00 81.00 393 VAL A O 1
ATOM 2962 N N . LYS A 1 394 ? -1.724 5.593 -20.021 1.00 75.56 394 LYS A N 1
ATOM 2963 C CA . LYS A 1 394 ? -0.845 4.482 -20.425 1.00 75.56 394 LYS A CA 1
ATOM 2964 C C . LYS A 1 394 ? 0.526 4.954 -20.922 1.00 75.56 394 LYS A C 1
ATOM 2966 O O . LYS A 1 394 ? 1.068 4.385 -21.867 1.00 75.56 394 LYS A O 1
ATOM 2971 N N . THR A 1 395 ? 1.087 5.986 -20.285 1.00 73.38 395 THR A N 1
ATOM 2972 C CA . THR A 1 395 ? 2.398 6.521 -20.662 1.00 73.38 395 THR A CA 1
ATOM 2973 C C . THR A 1 395 ? 3.450 5.402 -20.678 1.00 73.38 395 THR A C 1
ATOM 2975 O O . THR A 1 395 ? 3.616 4.721 -19.658 1.00 73.38 395 THR A O 1
ATOM 2978 N N . PRO A 1 396 ? 4.191 5.215 -21.788 1.00 63.69 396 PRO A N 1
ATOM 2979 C CA . PRO A 1 396 ? 5.284 4.252 -21.847 1.00 63.69 396 PRO A CA 1
ATOM 2980 C C . PRO A 1 396 ? 6.310 4.496 -20.735 1.00 63.69 396 PRO A C 1
ATOM 2982 O O . PRO A 1 396 ? 6.621 5.643 -20.414 1.00 63.69 396 PRO A O 1
ATOM 2985 N N . LYS A 1 397 ? 6.880 3.428 -20.157 1.00 61.41 397 LYS A N 1
ATOM 2986 C CA . LYS A 1 397 ? 7.803 3.518 -19.004 1.00 61.41 397 LYS A CA 1
ATOM 2987 C C . LYS A 1 397 ? 8.927 4.538 -19.191 1.00 61.41 397 LYS A C 1
ATOM 2989 O O . LYS A 1 397 ? 9.282 5.221 -18.237 1.00 61.41 397 LYS A O 1
ATOM 2994 N N . TYR A 1 398 ? 9.468 4.638 -20.402 1.00 62.97 398 TYR A N 1
ATOM 2995 C CA . TYR A 1 398 ? 10.581 5.531 -20.719 1.00 62.97 398 TYR A CA 1
ATOM 2996 C C . TYR A 1 398 ? 10.184 7.015 -20.758 1.00 62.97 398 TYR A C 1
ATOM 2998 O O . TYR A 1 398 ? 11.029 7.857 -20.488 1.00 62.97 398 TYR A O 1
ATOM 3006 N N . PHE A 1 399 ? 8.913 7.342 -21.011 1.00 72.75 399 PHE A N 1
ATOM 3007 C CA . PHE A 1 399 ? 8.395 8.710 -20.891 1.00 72.75 399 PHE A CA 1
ATOM 3008 C C . PHE A 1 399 ? 7.746 8.991 -19.536 1.00 72.75 399 PHE A C 1
ATOM 3010 O O . PHE A 1 399 ? 7.476 10.144 -19.216 1.00 72.75 399 PHE A O 1
ATOM 3017 N N . PHE A 1 400 ? 7.486 7.964 -18.725 1.00 76.12 400 PHE A N 1
ATOM 3018 C CA . PHE A 1 400 ? 6.654 8.082 -17.530 1.00 76.12 400 PHE A CA 1
ATOM 3019 C C . PHE A 1 400 ? 7.151 9.148 -16.549 1.00 76.12 400 PHE A C 1
ATOM 3021 O O . PHE A 1 400 ? 6.384 10.017 -16.135 1.00 76.12 400 PHE A O 1
ATOM 3028 N N . ASP A 1 401 ? 8.434 9.121 -16.188 1.00 77.06 401 ASP A N 1
ATOM 3029 C CA . ASP A 1 401 ? 8.976 10.087 -15.228 1.00 77.06 401 ASP A CA 1
ATOM 3030 C C . ASP A 1 401 ? 9.083 11.505 -15.817 1.00 77.06 401 ASP A C 1
ATOM 3032 O O . ASP A 1 401 ? 8.878 12.478 -15.085 1.00 77.06 401 ASP A O 1
ATOM 3036 N N . ASP A 1 402 ? 9.316 11.638 -17.126 1.00 79.56 402 ASP A N 1
ATOM 3037 C CA . ASP A 1 402 ? 9.340 12.933 -17.815 1.00 79.56 402 ASP A CA 1
ATOM 3038 C C . ASP A 1 402 ? 7.944 13.544 -17.938 1.00 79.56 402 ASP A C 1
ATOM 3040 O O . ASP A 1 402 ? 7.773 14.732 -17.653 1.00 79.56 402 ASP A O 1
ATOM 3044 N N . VAL A 1 403 ? 6.929 12.734 -18.255 1.00 84.69 403 VAL A N 1
ATOM 3045 C CA . VAL A 1 403 ? 5.518 13.143 -18.247 1.00 84.69 403 VAL A CA 1
ATOM 3046 C C . VAL A 1 403 ? 5.114 13.584 -16.846 1.00 84.69 403 VAL A C 1
ATOM 3048 O O . VAL A 1 403 ? 4.580 14.676 -16.685 1.00 84.69 403 VAL A O 1
ATOM 3051 N N . VAL A 1 404 ? 5.439 12.811 -15.805 1.00 84.12 404 VAL A N 1
ATOM 3052 C CA . VAL A 1 404 ? 5.154 13.186 -14.408 1.00 84.12 404 VAL A CA 1
ATOM 3053 C C . VAL A 1 404 ? 5.842 14.497 -14.032 1.00 84.12 404 VAL A C 1
ATOM 3055 O O . VAL A 1 404 ? 5.235 15.357 -13.396 1.00 84.12 404 VAL A O 1
ATOM 3058 N N . LYS A 1 405 ? 7.106 14.678 -14.422 1.00 83.19 405 LYS A N 1
ATOM 3059 C CA . LYS A 1 405 ? 7.869 15.895 -14.131 1.00 83.19 405 LYS A CA 1
ATOM 3060 C C . LYS A 1 405 ? 7.296 17.114 -14.856 1.00 83.19 405 LYS A C 1
ATOM 3062 O O . LYS A 1 405 ? 7.136 18.158 -14.223 1.00 83.19 405 LYS A O 1
ATOM 3067 N N . LYS A 1 406 ? 6.982 16.994 -16.152 1.00 86.94 406 LYS A N 1
ATOM 3068 C CA . LYS A 1 406 ? 6.360 18.063 -16.951 1.00 86.94 406 LYS A CA 1
ATOM 3069 C C . LYS A 1 406 ? 4.938 18.371 -16.440 1.00 86.94 406 LYS A C 1
ATOM 3071 O O . LYS A 1 406 ? 4.616 19.546 -16.314 1.00 86.94 406 LYS A O 1
ATOM 3076 N N . LEU A 1 407 ? 4.156 17.369 -16.018 1.00 87.94 407 LEU A N 1
ATOM 3077 C CA . LEU A 1 407 ? 2.835 17.548 -15.388 1.00 87.94 407 LEU A CA 1
ATOM 3078 C C . LEU A 1 407 ? 2.914 18.357 -14.093 1.00 87.94 407 LEU A C 1
ATOM 3080 O O . LEU A 1 407 ? 2.211 19.353 -13.950 1.00 87.94 407 LEU A O 1
ATOM 3084 N N . VAL A 1 408 ? 3.799 17.969 -13.168 1.00 83.25 408 VAL A N 1
ATOM 3085 C CA . VAL A 1 408 ? 3.989 18.702 -11.903 1.00 83.25 408 VAL A CA 1
ATOM 3086 C C . VAL A 1 408 ? 4.460 20.131 -12.163 1.00 83.25 408 VAL A C 1
ATOM 3088 O O . VAL A 1 408 ? 4.058 21.035 -11.448 1.00 83.25 408 VAL A O 1
ATOM 3091 N N . LYS A 1 409 ? 5.294 20.350 -13.187 1.00 85.12 409 LYS A N 1
ATOM 3092 C CA . LYS A 1 409 ? 5.766 21.690 -13.561 1.00 85.12 409 LYS A CA 1
ATOM 3093 C C . LYS A 1 409 ? 4.679 22.542 -14.229 1.00 85.12 409 LYS A C 1
ATOM 3095 O O . LYS A 1 409 ? 4.756 23.761 -14.158 1.00 85.12 409 LYS A O 1
ATOM 3100 N N . SER A 1 410 ? 3.722 21.915 -14.910 1.00 83.06 410 SER A N 1
ATOM 3101 C CA . SER A 1 410 ? 2.647 22.615 -15.619 1.00 83.06 410 SER A CA 1
ATOM 3102 C C . SER A 1 410 ? 1.518 23.106 -14.713 1.00 83.06 410 SER A C 1
ATOM 3104 O O . SER A 1 410 ? 0.663 23.835 -15.194 1.00 83.06 410 SER A O 1
ATOM 3106 N N . ASP A 1 411 ? 1.475 22.664 -13.451 1.00 78.69 411 ASP A N 1
ATOM 3107 C CA . ASP A 1 411 ? 0.359 22.827 -12.504 1.00 78.69 411 ASP A CA 1
ATOM 3108 C C . ASP A 1 411 ? -1.015 22.273 -12.979 1.00 78.69 411 ASP A C 1
ATOM 3110 O O . ASP A 1 411 ? -1.935 22.144 -12.173 1.00 78.69 411 ASP A O 1
ATOM 3114 N N . ASP A 1 412 ? -1.146 21.818 -14.234 1.00 82.75 412 ASP A N 1
ATOM 3115 C CA . ASP A 1 412 ? -2.336 21.180 -14.818 1.00 82.75 412 ASP A CA 1
ATOM 3116 C C . ASP A 1 412 ? -2.229 19.642 -14.827 1.00 82.75 412 ASP A C 1
ATOM 3118 O O . ASP A 1 412 ? -1.916 18.992 -15.828 1.00 82.75 412 ASP A O 1
ATOM 3122 N N . ILE A 1 413 ? -2.530 19.015 -13.688 1.00 86.12 413 ILE A N 1
ATOM 3123 C CA . ILE A 1 413 ? -2.462 17.554 -13.526 1.00 86.12 413 ILE A CA 1
ATOM 3124 C C . ILE A 1 413 ? -3.764 16.892 -14.014 1.00 86.12 413 ILE A C 1
ATOM 3126 O O . ILE A 1 413 ? -4.584 16.420 -13.231 1.00 86.12 413 ILE A O 1
ATOM 3130 N N . LYS A 1 414 ? -3.983 16.883 -15.333 1.00 88.62 414 LYS A N 1
ATOM 3131 C CA . LYS A 1 414 ? -5.172 16.293 -15.979 1.00 88.62 414 LYS A CA 1
ATOM 3132 C C . LYS A 1 414 ? -4.779 15.307 -17.076 1.00 88.62 414 LYS A C 1
ATOM 3134 O O . LYS A 1 414 ? -3.727 15.451 -17.693 1.00 88.62 414 LYS A O 1
ATOM 3139 N N . ALA A 1 415 ? -5.641 14.323 -17.346 1.00 84.31 415 ALA A N 1
ATOM 3140 C CA . ALA A 1 415 ? -5.369 13.283 -18.344 1.00 84.31 415 ALA A CA 1
ATOM 3141 C C . ALA A 1 415 ? -5.072 13.874 -19.733 1.00 84.31 415 ALA A C 1
ATOM 3143 O O . ALA A 1 415 ? -4.078 13.506 -20.344 1.00 84.31 415 ALA A O 1
ATOM 3144 N N . TRP A 1 416 ? -5.849 14.866 -20.185 1.00 87.06 416 TRP A N 1
ATOM 3145 C CA . TRP A 1 416 ? -5.600 15.530 -21.471 1.00 87.06 416 TRP A CA 1
ATOM 3146 C C . TRP A 1 416 ? -4.219 16.202 -21.535 1.00 87.06 416 TRP A C 1
ATOM 3148 O O . TRP A 1 416 ? -3.556 16.116 -22.564 1.00 87.06 416 TRP A O 1
ATOM 3158 N N . LYS A 1 417 ? -3.749 16.806 -20.432 1.00 90.06 417 LYS A N 1
ATOM 3159 C CA . LYS A 1 417 ? -2.429 17.445 -20.370 1.00 90.06 417 LYS A CA 1
ATOM 3160 C C . LYS A 1 417 ? -1.314 16.407 -20.386 1.00 90.06 417 LYS A C 1
ATOM 3162 O O . LYS A 1 417 ? -0.285 16.614 -21.018 1.00 90.06 417 LYS A O 1
ATOM 3167 N N . ALA A 1 418 ? -1.532 15.267 -19.733 1.00 87.38 418 ALA A N 1
ATOM 3168 C CA . ALA A 1 418 ? -0.607 14.141 -19.784 1.00 87.38 418 ALA A CA 1
ATOM 3169 C C . ALA A 1 418 ? -0.482 13.580 -21.210 1.00 87.38 418 ALA A C 1
ATOM 3171 O O . ALA A 1 418 ? 0.627 13.270 -21.636 1.00 87.38 418 ALA A O 1
ATOM 3172 N N . THR A 1 419 ? -1.591 13.504 -21.956 1.00 81.69 419 THR A N 1
ATOM 3173 C CA . THR A 1 419 ? -1.599 13.124 -23.377 1.00 81.69 419 THR A CA 1
ATOM 3174 C C . THR A 1 419 ? -0.889 14.155 -24.253 1.00 81.69 419 THR A C 1
ATOM 3176 O O . THR A 1 419 ? -0.079 13.769 -25.083 1.00 81.69 419 THR A O 1
ATOM 3179 N N . GLU A 1 420 ? -1.138 15.453 -24.054 1.00 87.75 420 GLU A N 1
ATOM 3180 C CA . GLU A 1 420 ? -0.440 16.531 -24.775 1.00 87.75 420 GLU A CA 1
ATOM 3181 C C . GLU A 1 420 ? 1.076 16.449 -24.558 1.00 87.75 420 GLU A C 1
ATOM 3183 O O . GLU A 1 420 ? 1.833 16.365 -25.517 1.00 87.75 420 GLU A O 1
ATOM 3188 N N . ILE A 1 421 ? 1.515 16.360 -23.299 1.00 88.00 421 ILE A N 1
ATOM 3189 C CA . ILE A 1 421 ? 2.934 16.243 -22.944 1.00 88.00 421 ILE A CA 1
ATOM 3190 C C . ILE A 1 421 ? 3.559 14.977 -23.544 1.00 88.00 421 ILE A C 1
ATOM 3192 O O . ILE A 1 421 ? 4.714 15.010 -23.966 1.00 88.00 421 ILE A O 1
ATOM 3196 N N . LEU A 1 422 ? 2.830 13.858 -23.550 1.00 82.25 422 LEU A N 1
ATOM 3197 C CA . LEU A 1 422 ? 3.295 12.616 -24.161 1.00 82.25 422 LEU A CA 1
ATOM 3198 C C . LEU A 1 422 ? 3.462 12.775 -25.677 1.00 82.25 422 LEU A C 1
ATOM 3200 O O . LEU A 1 422 ? 4.521 12.434 -26.194 1.00 82.25 422 LEU A O 1
ATOM 3204 N N . ASN A 1 423 ? 2.474 13.353 -26.361 1.00 74.06 423 ASN A N 1
ATOM 3205 C CA . ASN A 1 423 ? 2.543 13.625 -27.796 1.00 74.06 423 ASN A CA 1
ATOM 3206 C C . ASN A 1 423 ? 3.688 14.587 -28.130 1.00 74.06 423 ASN A C 1
ATOM 3208 O O . ASN A 1 423 ? 4.380 14.386 -29.119 1.00 74.06 423 ASN A O 1
ATOM 3212 N N . ASP A 1 424 ? 3.927 15.606 -27.304 1.00 76.81 424 ASP A N 1
ATOM 3213 C CA . ASP A 1 424 ? 5.051 16.526 -27.479 1.00 76.81 424 ASP A CA 1
ATOM 3214 C C . ASP A 1 424 ? 6.389 15.806 -27.326 1.00 76.81 424 ASP A C 1
ATOM 3216 O O . ASP A 1 424 ? 7.287 16.020 -28.128 1.00 76.81 424 ASP A O 1
ATOM 3220 N N . LEU A 1 425 ? 6.531 14.920 -26.335 1.00 73.94 425 LEU A N 1
ATOM 3221 C CA . LEU A 1 425 ? 7.738 14.106 -26.159 1.00 73.94 425 LEU A CA 1
ATOM 3222 C C . LEU A 1 425 ? 7.939 13.117 -27.319 1.00 73.94 425 LEU A C 1
ATOM 3224 O O . LEU A 1 425 ? 9.069 12.883 -27.750 1.00 73.94 425 LEU A O 1
ATOM 3228 N N . GLU A 1 426 ? 6.855 12.553 -27.850 1.00 64.75 426 GLU A N 1
ATOM 3229 C CA . GLU A 1 426 ? 6.875 11.703 -29.042 1.00 64.75 426 GLU A CA 1
ATOM 3230 C C . GLU A 1 426 ? 7.248 12.499 -30.300 1.00 64.75 426 GLU A C 1
ATOM 3232 O O . GLU A 1 426 ? 8.093 12.056 -31.076 1.00 64.75 426 GLU A O 1
ATOM 3237 N N . ASN A 1 427 ? 6.708 13.705 -30.468 1.00 56.53 427 ASN A N 1
ATOM 3238 C CA . ASN A 1 427 ? 7.015 14.599 -31.581 1.00 56.53 427 ASN A CA 1
ATOM 3239 C C . ASN A 1 427 ? 8.433 15.173 -31.489 1.00 56.53 427 ASN A C 1
ATOM 3241 O O . ASN A 1 427 ? 9.131 15.203 -32.496 1.00 56.53 427 ASN A O 1
ATOM 3245 N N . GLU A 1 428 ? 8.901 15.575 -30.304 1.00 60.47 428 GLU A N 1
ATOM 3246 C CA . GLU A 1 428 ? 10.293 15.973 -30.043 1.00 60.47 428 GLU A CA 1
ATOM 3247 C C . GLU A 1 428 ? 11.245 14.827 -30.416 1.00 60.47 428 GLU A C 1
ATOM 3249 O O . GLU A 1 428 ? 12.278 15.057 -31.050 1.00 60.47 428 GLU A O 1
ATOM 3254 N N . ARG A 1 429 ? 10.870 13.578 -30.106 1.00 59.25 429 ARG A N 1
ATOM 3255 C CA . ARG A 1 429 ? 11.622 12.388 -30.518 1.00 59.25 429 ARG A CA 1
ATOM 3256 C C . ARG A 1 429 ? 11.642 12.236 -32.039 1.00 59.25 429 ARG A C 1
ATOM 3258 O O . ARG A 1 429 ? 12.724 12.079 -32.596 1.00 59.25 429 ARG A O 1
ATOM 3265 N N . VAL A 1 430 ? 10.500 12.337 -32.719 1.00 50.72 430 VAL A N 1
ATOM 3266 C CA . VAL A 1 430 ? 10.421 12.266 -34.192 1.00 50.72 430 VAL A CA 1
ATOM 3267 C C . VAL A 1 430 ? 11.210 13.402 -34.858 1.00 50.72 430 VAL A C 1
ATOM 3269 O O . VAL A 1 430 ? 11.965 13.154 -35.792 1.00 50.72 430 VAL A O 1
ATOM 3272 N N . LEU A 1 431 ? 11.122 14.629 -34.345 1.00 46.94 431 LEU A N 1
ATOM 3273 C CA . LEU A 1 431 ? 11.849 15.797 -34.856 1.00 46.94 431 LEU A CA 1
ATOM 3274 C C . LEU A 1 431 ? 13.365 15.685 -34.638 1.00 46.94 431 LEU A C 1
ATOM 3276 O O . LEU A 1 431 ? 14.140 16.084 -35.504 1.00 46.94 431 LEU A O 1
ATOM 3280 N N . SER A 1 432 ? 13.808 15.080 -33.530 1.00 50.69 432 SER A N 1
ATOM 3281 C CA . SER A 1 432 ? 15.233 14.800 -33.286 1.00 50.69 432 SER A CA 1
ATOM 3282 C C . SER A 1 432 ? 15.839 13.787 -34.272 1.00 50.69 432 SER A C 1
ATOM 3284 O O . SER A 1 432 ? 17.061 13.721 -34.421 1.00 50.69 432 SER A O 1
ATOM 3286 N N . LEU A 1 433 ? 14.991 13.033 -34.980 1.00 50.91 433 LEU A N 1
ATOM 3287 C CA . LEU A 1 433 ? 15.371 11.996 -35.936 1.00 50.91 433 LEU A CA 1
ATOM 3288 C C . LEU A 1 433 ? 15.446 12.489 -37.395 1.00 50.91 433 LEU A C 1
ATOM 3290 O O . LEU A 1 433 ? 15.946 11.748 -38.237 1.00 50.91 433 LEU A O 1
ATOM 3294 N N . VAL A 1 434 ? 15.029 13.726 -37.699 1.00 50.41 434 VAL A N 1
ATOM 3295 C CA . VAL A 1 434 ? 14.879 14.262 -39.076 1.00 50.41 434 VAL A CA 1
ATOM 3296 C C . VAL A 1 434 ? 16.203 14.369 -39.868 1.00 50.41 434 VAL A C 1
ATOM 3298 O O . VAL A 1 434 ? 16.174 14.433 -41.089 1.00 50.41 434 VAL A O 1
ATOM 3301 N N . ASP A 1 435 ? 17.362 14.264 -39.207 1.00 60.09 435 ASP A N 1
ATOM 3302 C CA . ASP A 1 435 ? 18.707 14.249 -39.829 1.00 60.09 435 ASP A CA 1
ATOM 3303 C C . ASP A 1 435 ? 19.505 12.952 -39.566 1.00 60.09 435 ASP A C 1
ATOM 3305 O O . ASP A 1 435 ? 20.726 12.916 -39.757 1.00 60.09 435 ASP A O 1
ATOM 3309 N N . SER A 1 436 ? 18.867 11.908 -39.035 1.00 73.62 436 SER A N 1
ATOM 3310 C CA . SER A 1 436 ? 19.566 10.676 -38.649 1.00 73.62 436 SER A CA 1
ATOM 3311 C C . SER A 1 436 ? 19.741 9.719 -39.823 1.00 73.62 436 SER A C 1
ATOM 3313 O O . SER A 1 436 ? 18.885 9.612 -40.696 1.00 73.62 436 SER A O 1
ATOM 3315 N N . GLU A 1 437 ? 20.838 8.970 -39.808 1.00 85.38 437 GLU A N 1
ATOM 3316 C CA . GLU A 1 437 ? 21.022 7.835 -40.702 1.00 85.38 437 GLU A CA 1
ATOM 3317 C C . GLU A 1 437 ? 20.364 6.600 -40.093 1.00 85.38 437 GLU A C 1
ATOM 3319 O O . GLU A 1 437 ? 20.662 6.217 -38.956 1.00 85.38 437 GLU A O 1
ATOM 3324 N N . PHE A 1 438 ? 19.450 5.990 -40.843 1.00 85.88 438 PHE A N 1
ATOM 3325 C CA . PHE A 1 438 ? 18.622 4.898 -40.347 1.00 85.88 438 PHE A CA 1
ATOM 3326 C C . PHE A 1 438 ? 19.147 3.528 -40.756 1.00 85.88 438 PHE A C 1
ATOM 3328 O O . PHE A 1 438 ? 19.828 3.372 -41.769 1.00 85.88 438 PHE A O 1
ATOM 3335 N N . SER A 1 439 ? 18.775 2.510 -39.991 1.00 89.12 439 SER A N 1
ATOM 3336 C CA . SER A 1 439 ? 18.920 1.100 -40.343 1.00 89.12 439 SER A CA 1
ATOM 3337 C C . SER A 1 439 ? 17.672 0.313 -39.943 1.00 89.12 439 SER A C 1
ATOM 3339 O O . SER A 1 439 ? 16.842 0.770 -39.147 1.00 89.12 439 SER A O 1
ATOM 3341 N N . ALA A 1 440 ? 17.524 -0.877 -40.522 1.00 88.88 440 ALA A N 1
ATOM 3342 C CA . ALA A 1 440 ? 16.411 -1.760 -40.207 1.00 88.88 440 ALA A CA 1
ATOM 3343 C C . ALA A 1 440 ? 16.748 -2.725 -39.055 1.00 88.88 440 ALA A C 1
ATOM 3345 O O . ALA A 1 440 ? 17.893 -3.136 -38.871 1.00 88.88 440 ALA A O 1
ATOM 3346 N N . GLY A 1 441 ? 15.735 -3.123 -38.288 1.00 89.31 441 GLY A N 1
ATOM 3347 C CA . GLY A 1 441 ? 15.782 -4.312 -37.436 1.00 89.31 441 GLY A CA 1
ATOM 3348 C C . GLY A 1 441 ? 15.407 -5.575 -38.211 1.00 89.31 441 GLY A C 1
ATOM 3349 O O . GLY A 1 441 ? 15.101 -5.513 -39.403 1.0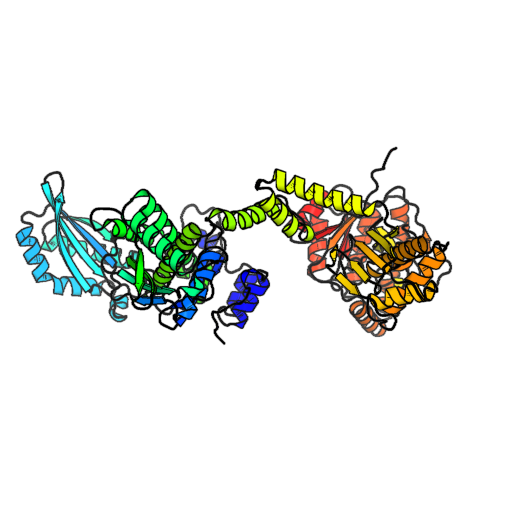0 89.31 441 GLY A O 1
ATOM 3350 N N . LYS A 1 442 ? 15.371 -6.716 -37.518 1.00 90.19 442 LYS A N 1
ATOM 3351 C CA . LYS A 1 442 ? 15.056 -8.028 -38.095 1.00 90.19 442 LYS A CA 1
ATOM 3352 C C . LYS A 1 442 ? 13.903 -8.717 -37.392 1.00 90.19 442 LYS A C 1
ATOM 3354 O O . LYS A 1 442 ? 13.886 -8.818 -36.170 1.00 90.19 442 LYS A O 1
ATOM 3359 N N . ILE A 1 443 ? 13.033 -9.325 -38.189 1.00 92.00 443 ILE A N 1
ATOM 3360 C CA . ILE A 1 443 ? 12.106 -10.366 -37.754 1.00 92.00 443 ILE A CA 1
ATOM 3361 C C . ILE A 1 443 ? 12.372 -11.604 -38.609 1.00 92.00 443 ILE A C 1
ATOM 3363 O O . ILE A 1 443 ? 12.359 -11.509 -39.835 1.00 92.00 443 ILE A O 1
ATOM 3367 N N . ILE A 1 444 ? 12.611 -12.762 -37.988 1.00 93.31 444 ILE A N 1
ATOM 3368 C CA . ILE A 1 444 ? 12.608 -14.033 -38.722 1.00 93.31 444 ILE A CA 1
ATOM 3369 C C . ILE A 1 444 ? 11.182 -14.573 -38.648 1.00 93.31 444 ILE A C 1
ATOM 3371 O O . ILE A 1 444 ? 10.611 -14.751 -37.572 1.00 93.31 444 ILE A O 1
ATOM 3375 N N . LEU A 1 445 ? 10.576 -14.772 -39.813 1.00 93.69 445 LEU A N 1
ATOM 3376 C CA . LEU A 1 445 ? 9.257 -15.379 -39.897 1.00 93.69 445 LEU A CA 1
ATOM 3377 C C . LEU A 1 445 ? 9.382 -16.892 -39.796 1.00 93.69 445 LEU A C 1
ATOM 3379 O O . LEU A 1 445 ? 8.640 -17.495 -39.028 1.00 93.69 445 LEU A O 1
ATOM 3383 N N . LEU A 1 446 ? 10.337 -17.484 -40.520 1.00 95.56 446 LEU A N 1
ATOM 3384 C CA . LEU A 1 446 ? 10.574 -18.928 -40.588 1.00 95.56 446 LEU A CA 1
ATOM 3385 C C . LEU A 1 446 ? 12.076 -19.204 -40.756 1.00 95.56 446 LEU A C 1
ATOM 3387 O O . LEU A 1 446 ? 12.776 -18.418 -41.396 1.00 95.56 446 LEU A O 1
ATOM 3391 N N . GLY A 1 447 ? 12.573 -20.326 -40.233 1.00 91.00 447 GLY A N 1
ATOM 3392 C CA . GLY A 1 447 ? 13.968 -20.747 -40.427 1.00 91.00 447 GLY A CA 1
ATOM 3393 C C . GLY A 1 447 ? 14.925 -20.431 -39.280 1.00 91.00 447 GLY A C 1
ATOM 3394 O O . GLY A 1 447 ? 16.145 -20.505 -39.463 1.00 91.00 447 GLY A O 1
ATOM 3395 N N . GLU A 1 448 ? 14.411 -20.086 -38.095 1.00 89.19 448 GLU A N 1
ATOM 3396 C CA . GLU A 1 448 ? 15.235 -19.962 -36.892 1.00 89.19 448 GLU A CA 1
ATOM 3397 C C . GLU A 1 448 ? 16.035 -21.233 -36.621 1.00 89.19 448 GLU A C 1
ATOM 3399 O O . GLU A 1 448 ? 15.547 -22.346 -36.814 1.00 89.19 448 GLU A O 1
ATOM 3404 N N . HIS A 1 449 ? 17.268 -21.050 -36.137 1.00 85.94 449 HIS A N 1
ATOM 3405 C CA . HIS A 1 449 ? 18.277 -22.091 -35.892 1.00 85.94 449 HIS A CA 1
ATOM 3406 C C . HIS A 1 449 ? 18.742 -22.842 -37.146 1.00 85.94 449 HIS A C 1
ATOM 3408 O O . HIS A 1 449 ? 19.949 -22.957 -37.346 1.00 85.94 449 HIS A O 1
ATOM 3414 N N . ALA A 1 450 ? 17.842 -23.247 -38.042 1.00 87.69 450 ALA A N 1
ATOM 3415 C CA . ALA A 1 450 ? 18.146 -23.972 -39.275 1.00 87.69 450 ALA A CA 1
ATOM 3416 C C . ALA A 1 450 ? 19.099 -23.192 -40.209 1.00 87.69 450 ALA A C 1
ATOM 3418 O O . ALA A 1 450 ? 19.968 -23.790 -40.847 1.00 87.69 450 ALA A O 1
ATOM 3419 N N . ALA A 1 451 ? 19.019 -21.854 -40.226 1.00 85.38 451 ALA A N 1
ATOM 3420 C CA . ALA A 1 451 ? 19.917 -20.993 -41.008 1.00 85.38 451 ALA A CA 1
ATOM 3421 C C . ALA A 1 451 ? 21.412 -21.211 -40.712 1.00 85.38 451 ALA A C 1
ATOM 3423 O O . ALA A 1 451 ? 22.259 -21.092 -41.600 1.00 85.38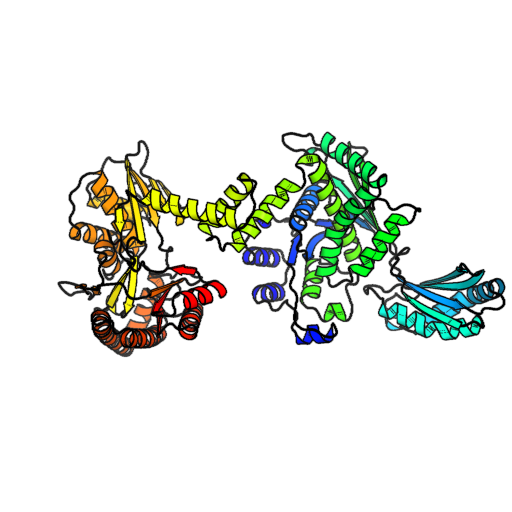 451 ALA A O 1
ATOM 3424 N N . VAL A 1 452 ? 21.759 -21.535 -39.461 1.00 81.62 452 VAL A N 1
ATOM 3425 C CA . VAL A 1 452 ? 23.153 -21.783 -39.052 1.00 81.62 452 VAL A CA 1
ATOM 3426 C C . VAL A 1 452 ? 23.693 -23.065 -39.697 1.00 81.62 452 VAL A C 1
ATOM 3428 O O . VAL A 1 452 ? 24.882 -23.125 -40.018 1.00 81.62 452 VAL A O 1
ATOM 3431 N N . TYR A 1 453 ? 22.802 -24.024 -39.964 1.00 84.81 453 TYR A N 1
ATOM 3432 C CA . TYR A 1 453 ? 23.063 -25.331 -40.574 1.00 84.81 453 TYR A CA 1
ATOM 3433 C C . TYR A 1 453 ? 22.849 -25.334 -42.103 1.00 84.81 453 TYR A C 1
ATOM 3435 O O . TYR A 1 453 ? 22.645 -26.383 -42.708 1.00 84.81 453 TYR A O 1
ATOM 3443 N N . GLY A 1 454 ? 22.887 -24.162 -42.753 1.00 86.19 454 GLY A N 1
ATOM 3444 C CA . GLY A 1 454 ? 22.833 -24.046 -44.220 1.00 86.19 454 GLY A CA 1
ATOM 3445 C C . GLY A 1 454 ? 21.434 -24.148 -44.839 1.00 86.19 454 GLY A C 1
ATOM 3446 O O . GLY A 1 454 ? 21.318 -24.256 -46.062 1.00 86.19 454 GLY A O 1
ATOM 3447 N N . LYS A 1 455 ? 20.378 -24.113 -44.018 1.00 92.31 455 LYS A N 1
ATOM 3448 C CA . LYS A 1 455 ? 18.979 -24.091 -44.470 1.00 92.31 455 LYS A CA 1
ATOM 3449 C C . LYS A 1 455 ? 18.480 -22.668 -44.724 1.00 92.31 455 LYS A C 1
ATOM 3451 O O . LYS A 1 455 ? 19.144 -21.694 -44.362 1.00 92.31 455 LYS A O 1
ATOM 3456 N N . HIS A 1 456 ? 17.314 -22.556 -45.349 1.00 94.50 456 HIS A N 1
ATOM 3457 C CA . HIS A 1 456 ? 16.676 -21.289 -45.666 1.00 94.50 456 HIS A CA 1
ATOM 3458 C C . HIS A 1 456 ? 16.035 -20.645 -44.431 1.00 94.50 456 HIS A C 1
ATOM 3460 O O . HIS A 1 456 ? 15.371 -21.312 -43.630 1.00 94.50 456 HIS A O 1
ATOM 3466 N N . ALA A 1 457 ? 16.166 -19.323 -44.328 1.00 94.38 457 ALA A N 1
ATOM 3467 C CA . ALA A 1 457 ? 15.428 -18.502 -43.378 1.00 94.38 457 ALA A CA 1
ATOM 3468 C C . ALA A 1 457 ? 14.756 -17.316 -44.060 1.00 94.38 457 ALA A C 1
ATOM 3470 O O . ALA A 1 457 ? 15.395 -16.533 -44.760 1.00 94.38 457 ALA A O 1
ATOM 3471 N N . LEU A 1 458 ? 13.455 -17.191 -43.827 1.00 95.19 458 LEU A N 1
ATOM 3472 C CA . LEU A 1 458 ? 12.622 -16.100 -44.298 1.00 95.19 458 LEU A CA 1
ATOM 3473 C C . LEU A 1 458 ? 12.614 -14.985 -43.251 1.00 95.19 458 LEU A C 1
ATOM 3475 O O . LEU A 1 458 ? 12.140 -15.194 -42.132 1.00 95.19 458 LEU A O 1
ATOM 3479 N N . ALA A 1 459 ? 13.100 -13.801 -43.614 1.00 93.56 459 ALA A N 1
ATOM 3480 C CA . ALA A 1 459 ? 13.151 -12.652 -42.718 1.00 93.56 459 ALA A CA 1
ATOM 3481 C C . ALA A 1 459 ? 12.597 -11.382 -43.365 1.00 93.56 459 ALA A C 1
ATOM 3483 O O . ALA A 1 459 ? 12.737 -11.164 -44.569 1.00 93.56 459 ALA A O 1
ATOM 3484 N N . VAL A 1 460 ? 11.989 -10.535 -42.535 1.00 93.06 460 VAL A N 1
ATOM 3485 C CA . VAL A 1 460 ? 11.405 -9.248 -42.927 1.00 93.06 460 VAL A CA 1
ATOM 3486 C C . VAL A 1 460 ? 11.955 -8.114 -42.054 1.00 93.06 460 VAL A C 1
ATOM 3488 O O . VAL A 1 460 ? 12.237 -8.336 -40.867 1.00 93.06 460 VAL A O 1
ATOM 3491 N N . PRO A 1 461 ? 12.153 -6.910 -42.618 1.00 90.31 461 PRO A N 1
ATOM 3492 C CA . PRO A 1 461 ? 12.752 -5.784 -41.911 1.00 90.31 461 PRO A CA 1
ATOM 3493 C C . PRO A 1 461 ? 11.782 -5.116 -40.936 1.00 90.31 461 PRO A C 1
ATOM 3495 O O . PRO A 1 461 ? 10.588 -4.991 -41.195 1.00 90.31 461 PRO A O 1
ATOM 3498 N N . VAL A 1 462 ? 12.333 -4.595 -39.839 1.00 87.19 462 VAL A N 1
ATOM 3499 C CA . VAL A 1 462 ? 11.701 -3.511 -39.075 1.00 87.19 462 VAL A CA 1
ATOM 3500 C C . VAL A 1 462 ? 12.286 -2.212 -39.611 1.00 87.19 462 VAL A C 1
ATOM 3502 O O . VAL A 1 462 ? 13.409 -1.859 -39.261 1.00 87.19 462 VAL A O 1
ATOM 3505 N N . LEU A 1 463 ? 11.587 -1.537 -40.518 1.00 83.94 463 LEU A N 1
ATOM 3506 C CA . LEU A 1 463 ? 12.108 -0.325 -41.155 1.00 83.94 463 LEU A CA 1
ATOM 3507 C C . LEU A 1 463 ? 12.317 0.802 -40.133 1.00 83.94 463 LEU A C 1
ATOM 3509 O O . LEU A 1 463 ? 11.552 0.924 -39.177 1.00 83.94 463 LEU A O 1
ATOM 3513 N N . ASN A 1 464 ? 13.355 1.618 -40.350 1.00 81.00 464 ASN A N 1
ATOM 3514 C CA . ASN A 1 464 ? 13.705 2.785 -39.526 1.00 81.00 464 ASN A CA 1
ATOM 3515 C C . ASN A 1 464 ? 13.802 2.484 -38.020 1.00 81.00 464 ASN A C 1
ATOM 3517 O O . ASN A 1 464 ? 13.452 3.309 -37.178 1.00 81.00 464 ASN A O 1
ATOM 3521 N N . ALA A 1 465 ? 14.262 1.282 -37.671 1.00 83.25 465 ALA A N 1
ATOM 3522 C CA . ALA A 1 465 ? 14.252 0.816 -36.293 1.00 83.25 465 ALA A CA 1
ATOM 3523 C C . ALA A 1 465 ? 15.331 1.470 -35.421 1.00 83.25 465 ALA A C 1
ATOM 3525 O O . ALA A 1 465 ? 15.145 1.612 -34.210 1.00 83.25 465 ALA A O 1
ATOM 3526 N N . VAL A 1 466 ? 16.453 1.854 -36.033 1.00 87.38 466 VAL A N 1
ATOM 3527 C CA . VAL A 1 466 ? 17.557 2.548 -35.369 1.00 87.38 466 VAL A CA 1
ATOM 3528 C C . VAL A 1 466 ? 17.958 3.751 -36.206 1.00 87.38 466 VAL A C 1
ATOM 3530 O O . VAL A 1 466 ? 18.159 3.618 -37.409 1.00 87.38 466 VAL A O 1
ATOM 3533 N N . GLY A 1 467 ? 18.088 4.910 -35.565 1.00 88.44 467 GLY A N 1
ATOM 3534 C CA . GLY A 1 467 ? 18.651 6.124 -36.148 1.00 88.44 467 GLY A CA 1
ATOM 3535 C C . GLY A 1 467 ? 19.933 6.515 -35.423 1.00 88.44 467 GLY A C 1
ATOM 3536 O O . GLY A 1 467 ? 19.999 6.431 -34.194 1.00 88.44 467 GLY A O 1
ATOM 3537 N N . ALA A 1 468 ? 20.951 6.946 -36.164 1.00 90.62 468 ALA A N 1
ATOM 3538 C CA . ALA A 1 468 ? 22.189 7.460 -35.594 1.00 90.62 468 ALA A CA 1
ATOM 3539 C C . ALA A 1 468 ? 22.593 8.802 -36.212 1.00 90.62 468 ALA A C 1
ATOM 3541 O O . ALA A 1 468 ? 22.424 9.040 -37.407 1.00 90.62 468 ALA A O 1
ATOM 3542 N N . LYS A 1 469 ? 23.188 9.666 -35.388 1.00 90.31 469 LYS A N 1
ATOM 3543 C CA . LYS A 1 469 ? 23.788 10.937 -35.800 1.00 90.31 469 LYS A CA 1
ATOM 3544 C C . LYS A 1 469 ? 25.180 11.061 -35.199 1.00 90.31 469 LYS A C 1
ATOM 3546 O O . LYS A 1 469 ? 25.345 10.922 -33.986 1.00 90.31 469 LYS A O 1
ATOM 3551 N N . ALA A 1 470 ? 26.168 11.340 -36.042 1.00 90.25 470 ALA A N 1
ATOM 3552 C CA . ALA A 1 470 ? 27.546 11.573 -35.634 1.00 90.25 470 ALA A CA 1
ATOM 3553 C C . ALA A 1 470 ? 27.910 13.052 -35.818 1.00 90.25 470 ALA A C 1
ATOM 3555 O O . ALA A 1 470 ? 27.536 13.675 -36.809 1.00 90.25 470 ALA A O 1
ATOM 3556 N N . SER A 1 471 ? 28.651 13.615 -34.867 1.00 89.62 471 SER A N 1
ATOM 3557 C CA . SER A 1 471 ? 29.212 14.966 -34.957 1.00 89.62 471 SER A CA 1
ATOM 3558 C C . SER A 1 471 ? 30.624 15.011 -34.385 1.00 89.62 471 SER A C 1
ATOM 3560 O O . SER A 1 471 ? 30.956 14.236 -33.487 1.00 89.62 471 SER A O 1
ATOM 3562 N N . LEU A 1 472 ? 31.448 15.951 -34.849 1.00 89.44 472 LEU A N 1
ATOM 3563 C CA . LEU A 1 472 ? 32.787 16.168 -34.298 1.00 89.44 472 LEU A CA 1
ATOM 3564 C C . LEU A 1 472 ? 32.728 16.568 -32.814 1.00 89.44 472 LEU A C 1
ATOM 3566 O O . LEU A 1 472 ? 31.846 17.312 -32.382 1.00 89.44 472 LEU A O 1
ATOM 3570 N N . SER A 1 473 ? 33.683 16.075 -32.030 1.00 87.19 473 SER A N 1
ATOM 3571 C CA . SER A 1 473 ? 33.850 16.375 -30.609 1.00 87.19 473 SER A CA 1
ATOM 3572 C C . SER A 1 473 ? 35.249 16.912 -30.329 1.00 87.19 473 SER A C 1
ATOM 3574 O O . SER A 1 473 ? 36.222 16.495 -30.947 1.00 87.19 473 SER A O 1
ATOM 3576 N N . LYS A 1 474 ? 35.355 17.827 -29.359 1.00 79.06 474 LYS A N 1
ATOM 3577 C CA . LYS A 1 474 ? 36.641 18.397 -28.916 1.00 79.06 474 LYS A CA 1
ATOM 3578 C C . LYS A 1 474 ? 37.411 17.487 -27.947 1.00 79.06 474 LYS A C 1
ATOM 3580 O O . LYS A 1 474 ? 38.602 17.686 -27.757 1.00 79.06 474 LYS A O 1
ATOM 3585 N N . ASN A 1 475 ? 36.722 16.535 -27.313 1.00 79.62 475 ASN A N 1
ATOM 3586 C CA . ASN A 1 475 ? 37.263 15.650 -26.269 1.00 79.62 475 ASN A CA 1
ATOM 3587 C C . ASN A 1 475 ? 37.321 14.204 -26.791 1.00 79.62 475 ASN A C 1
ATOM 3589 O O . ASN A 1 475 ? 37.418 14.028 -27.986 1.00 79.62 475 ASN A O 1
ATOM 3593 N N . LYS A 1 476 ? 37.238 13.167 -25.945 1.00 85.69 476 LYS A N 1
ATOM 3594 C CA . LYS A 1 476 ? 37.159 11.757 -26.389 1.00 85.69 476 LYS A CA 1
ATOM 3595 C C . LYS A 1 476 ? 35.872 11.451 -27.174 1.00 85.69 476 LYS A C 1
ATOM 3597 O O . LYS A 1 476 ? 34.840 12.091 -26.942 1.00 85.69 476 LYS A O 1
ATOM 3602 N N . THR A 1 477 ? 35.908 10.404 -28.002 1.00 87.69 477 THR A N 1
ATOM 3603 C CA . THR A 1 477 ? 34.706 9.822 -28.618 1.00 87.69 477 THR A CA 1
ATOM 3604 C C . THR A 1 477 ? 33.704 9.353 -27.560 1.00 87.69 477 THR A C 1
ATOM 3606 O O . THR A 1 477 ? 34.070 8.698 -26.581 1.00 87.69 477 THR A O 1
ATOM 3609 N N . LYS A 1 478 ? 32.425 9.679 -27.753 1.00 89.44 478 LYS A N 1
ATOM 3610 C CA . LYS A 1 478 ? 31.319 9.299 -26.868 1.00 89.44 478 LYS A CA 1
ATOM 3611 C C . LYS A 1 478 ? 30.150 8.763 -27.674 1.00 89.44 478 LYS A C 1
ATOM 3613 O O . LYS A 1 478 ? 29.793 9.342 -28.696 1.00 89.44 478 LYS A O 1
ATOM 3618 N N . ILE A 1 479 ? 29.523 7.712 -27.160 1.00 87.50 479 ILE A N 1
ATOM 3619 C CA . ILE A 1 479 ? 28.241 7.215 -27.647 1.00 87.50 479 ILE A CA 1
ATOM 3620 C C . ILE A 1 479 ? 27.160 7.442 -26.597 1.00 87.50 479 ILE A C 1
ATOM 3622 O O . ILE A 1 479 ? 27.373 7.204 -25.404 1.00 87.50 479 ILE A O 1
ATOM 3626 N N . ASN A 1 480 ? 26.006 7.901 -27.060 1.00 84.12 480 ASN A N 1
ATOM 3627 C CA . ASN A 1 480 ? 24.799 8.049 -26.274 1.00 84.12 480 ASN A CA 1
ATOM 3628 C C . ASN A 1 480 ? 23.669 7.250 -26.931 1.00 84.12 480 ASN A C 1
ATOM 3630 O O . ASN A 1 480 ? 23.327 7.515 -28.081 1.00 84.12 480 ASN A O 1
ATOM 3634 N N . ILE A 1 481 ? 23.106 6.285 -26.205 1.00 81.06 481 ILE A N 1
ATOM 3635 C CA . ILE A 1 481 ? 21.890 5.563 -26.590 1.00 81.06 481 ILE A CA 1
ATOM 3636 C C . ILE A 1 481 ? 20.809 5.906 -25.575 1.00 81.06 481 ILE A C 1
ATOM 3638 O O . ILE A 1 481 ? 20.801 5.369 -24.460 1.00 81.06 481 ILE A O 1
ATOM 3642 N N . ASN A 1 482 ? 19.909 6.804 -25.969 1.00 68.75 482 ASN A N 1
ATOM 3643 C CA . ASN A 1 482 ? 18.931 7.410 -25.069 1.00 68.75 482 ASN A CA 1
ATOM 3644 C C . ASN A 1 482 ? 18.002 6.356 -24.448 1.00 68.75 482 ASN A C 1
ATOM 3646 O O . ASN A 1 482 ? 17.880 6.278 -23.229 1.00 68.75 482 ASN A O 1
ATOM 3650 N N . GLU A 1 483 ? 17.406 5.481 -25.262 1.00 70.06 483 GLU A N 1
ATOM 3651 C CA . GLU A 1 483 ? 16.419 4.494 -24.800 1.00 70.06 483 GLU A CA 1
ATOM 3652 C C . GLU A 1 483 ? 17.019 3.404 -23.905 1.00 70.06 483 GLU A C 1
ATOM 3654 O O . GLU A 1 483 ? 16.296 2.708 -23.193 1.00 70.06 483 GLU A O 1
ATOM 3659 N N . TRP A 1 484 ? 18.343 3.242 -23.922 1.00 71.81 484 TRP A N 1
ATOM 3660 C CA . TRP A 1 484 ? 19.051 2.292 -23.062 1.00 71.81 484 TRP A CA 1
ATOM 3661 C C . TRP A 1 484 ? 19.705 2.965 -21.850 1.00 71.81 484 TRP A C 1
ATOM 3663 O O . TRP A 1 484 ? 20.375 2.277 -21.079 1.00 71.81 484 TRP A O 1
ATOM 3673 N N . ASN A 1 485 ? 19.530 4.284 -21.676 1.00 69.81 485 ASN A N 1
ATOM 3674 C CA . ASN A 1 485 ? 20.227 5.097 -20.674 1.00 69.81 485 ASN A CA 1
ATOM 3675 C C . ASN A 1 485 ? 21.749 4.857 -20.678 1.00 69.81 485 ASN A C 1
ATOM 3677 O O . ASN A 1 485 ? 22.389 4.782 -19.627 1.00 69.81 485 ASN A O 1
ATOM 3681 N N . LEU A 1 486 ? 22.331 4.691 -21.870 1.00 75.81 486 LEU A N 1
ATOM 3682 C CA . LEU A 1 486 ? 23.738 4.345 -22.035 1.00 75.81 486 LEU A CA 1
ATOM 3683 C C . LEU A 1 486 ? 24.519 5.550 -22.547 1.00 75.81 486 LEU A C 1
ATOM 3685 O O . LEU A 1 486 ? 24.428 5.894 -23.720 1.00 75.81 486 LEU A O 1
ATOM 3689 N N . ILE A 1 487 ? 25.362 6.121 -21.689 1.00 84.12 487 ILE A N 1
ATOM 3690 C CA . ILE A 1 487 ? 26.374 7.105 -22.081 1.00 84.12 487 ILE A CA 1
ATOM 3691 C C . ILE A 1 487 ? 27.739 6.481 -21.812 1.00 84.12 487 ILE A C 1
ATOM 3693 O O . ILE A 1 487 ? 28.090 6.230 -20.658 1.00 84.12 487 ILE A O 1
ATOM 3697 N N . LYS A 1 488 ? 28.516 6.218 -22.867 1.00 84.94 488 LYS A N 1
ATOM 3698 C CA . LYS A 1 488 ? 29.846 5.603 -22.749 1.00 84.94 488 LYS A CA 1
ATOM 3699 C C . LYS A 1 488 ? 30.884 6.422 -23.511 1.00 84.94 488 LYS A C 1
ATOM 3701 O O . LYS A 1 488 ? 30.664 6.811 -24.655 1.00 84.94 488 LYS A O 1
ATOM 3706 N N . SER A 1 489 ? 32.021 6.678 -22.867 1.00 86.94 489 SER A N 1
ATOM 3707 C CA . SER A 1 489 ? 33.212 7.188 -23.558 1.00 86.94 489 SER A CA 1
ATOM 3708 C C . SER A 1 489 ? 33.982 6.005 -24.137 1.00 86.94 489 SER A C 1
ATOM 3710 O O . SER A 1 489 ? 34.119 4.987 -23.461 1.00 86.94 489 SER A O 1
ATOM 3712 N N . ILE A 1 490 ? 34.443 6.130 -25.376 1.00 86.44 490 ILE A N 1
ATOM 3713 C CA . ILE A 1 490 ? 35.115 5.055 -26.106 1.00 86.44 490 ILE A CA 1
ATOM 3714 C C . ILE A 1 490 ? 36.622 5.255 -26.024 1.00 86.44 490 ILE A C 1
ATOM 3716 O O . ILE A 1 490 ? 37.124 6.358 -26.251 1.00 86.44 490 ILE A O 1
ATOM 3720 N N . GLU A 1 491 ? 37.329 4.181 -25.695 1.00 84.44 491 GLU A N 1
ATOM 3721 C CA . GLU A 1 491 ? 38.788 4.122 -25.691 1.00 84.44 491 GLU A CA 1
ATOM 3722 C C . GLU A 1 491 ? 39.237 3.253 -26.865 1.00 84.44 491 GLU A C 1
ATOM 3724 O O . GLU A 1 491 ? 38.645 2.203 -27.110 1.00 84.44 491 GLU A O 1
ATOM 3729 N N . ARG A 1 492 ? 40.252 3.698 -27.615 1.00 81.56 492 ARG A N 1
ATOM 3730 C CA . ARG A 1 492 ? 40.672 3.071 -28.885 1.00 81.56 492 ARG A CA 1
ATOM 3731 C C . ARG A 1 492 ? 41.201 1.640 -28.735 1.00 81.56 492 ARG A C 1
ATOM 3733 O O . ARG A 1 492 ? 41.188 0.884 -29.694 1.00 81.56 492 ARG A O 1
ATOM 3740 N N . GLU A 1 493 ? 41.626 1.269 -27.532 1.00 81.62 493 GLU A N 1
ATOM 3741 C CA . GLU A 1 493 ? 42.190 -0.047 -27.210 1.00 81.62 493 GLU A CA 1
ATOM 3742 C C . GLU A 1 493 ? 41.134 -1.029 -26.655 1.00 81.62 493 GLU A C 1
ATOM 3744 O O . GLU A 1 493 ? 41.397 -2.224 -26.528 1.00 81.62 493 GLU A O 1
ATOM 3749 N N . ASP A 1 494 ? 39.920 -0.555 -26.339 1.00 82.44 494 ASP A N 1
ATOM 3750 C CA . ASP A 1 494 ? 38.845 -1.377 -25.771 1.00 82.44 494 ASP A CA 1
ATOM 3751 C C . ASP A 1 494 ? 37.992 -2.019 -26.875 1.00 82.44 494 ASP A C 1
ATOM 3753 O O . ASP A 1 494 ? 37.116 -1.380 -27.461 1.00 82.44 494 ASP A O 1
ATOM 3757 N N . TYR A 1 495 ? 38.197 -3.314 -27.122 1.00 82.50 495 TYR A N 1
ATOM 3758 C CA . TYR A 1 495 ? 37.392 -4.097 -28.068 1.00 82.50 495 TYR A CA 1
ATOM 3759 C C . TYR A 1 495 ? 36.215 -4.843 -27.422 1.00 82.50 495 TYR A C 1
ATOM 3761 O O . TYR A 1 495 ? 35.635 -5.746 -28.024 1.00 82.50 495 TYR A O 1
ATOM 3769 N N . SER A 1 496 ? 35.816 -4.470 -26.203 1.00 77.75 496 SER A N 1
ATOM 3770 C CA . SER A 1 496 ? 34.698 -5.110 -25.508 1.00 77.75 496 SER A CA 1
ATOM 3771 C C . SER A 1 496 ? 33.347 -4.435 -25.791 1.00 77.75 496 SER A C 1
ATOM 3773 O O . SER A 1 496 ? 33.197 -3.206 -25.790 1.00 77.75 496 SER A O 1
ATOM 3775 N N . GLY A 1 497 ? 32.314 -5.256 -26.010 1.00 81.50 497 GLY A N 1
ATOM 3776 C CA . GLY A 1 497 ? 30.930 -4.807 -26.177 1.00 81.50 497 GLY A CA 1
ATOM 3777 C C . GLY A 1 497 ? 30.772 -3.720 -27.246 1.00 81.50 497 GLY A C 1
ATOM 3778 O O . GLY A 1 497 ? 31.221 -3.871 -28.377 1.00 81.50 497 GLY A O 1
ATOM 3779 N N . ILE A 1 498 ? 30.134 -2.602 -26.882 1.00 82.88 498 ILE A N 1
ATOM 3780 C CA . ILE A 1 498 ? 29.878 -1.497 -27.819 1.00 82.88 498 ILE A CA 1
ATOM 3781 C C . ILE A 1 498 ? 31.142 -0.716 -28.214 1.00 82.88 498 ILE A C 1
ATOM 3783 O O . ILE A 1 498 ? 31.168 -0.128 -29.291 1.00 82.88 498 ILE A O 1
ATOM 3787 N N . SER A 1 499 ? 32.192 -0.728 -27.379 1.00 85.25 499 SER A N 1
ATOM 3788 C CA . SER A 1 499 ? 33.477 -0.108 -27.732 1.00 85.25 499 SER A CA 1
ATOM 3789 C C . SER A 1 499 ? 34.122 -0.849 -28.897 1.00 85.25 499 SER A C 1
ATOM 3791 O O . SER A 1 499 ? 34.561 -0.216 -29.850 1.00 85.25 499 SER A O 1
ATOM 3793 N N . GLY A 1 500 ? 34.075 -2.187 -28.870 1.00 84.94 500 GLY A N 1
ATOM 3794 C CA . GLY A 1 500 ? 34.586 -3.019 -29.956 1.00 84.94 500 GLY A CA 1
ATOM 3795 C C . GLY A 1 500 ? 33.866 -2.797 -31.277 1.00 84.94 500 GLY A C 1
ATOM 3796 O O . GLY A 1 500 ? 34.527 -2.722 -32.307 1.00 84.94 500 GLY A O 1
ATOM 3797 N N . ILE A 1 501 ? 32.544 -2.600 -31.258 1.00 86.75 501 ILE A N 1
ATOM 3798 C CA . ILE A 1 501 ? 31.785 -2.236 -32.466 1.00 86.75 501 ILE A CA 1
ATOM 3799 C C . ILE A 1 501 ? 32.309 -0.913 -33.041 1.00 86.75 501 ILE A C 1
ATOM 3801 O O . ILE A 1 501 ? 32.647 -0.853 -34.217 1.00 86.75 501 ILE A O 1
ATOM 3805 N N . ILE A 1 502 ? 32.428 0.131 -32.215 1.00 88.56 502 ILE A N 1
ATOM 3806 C CA . ILE A 1 502 ? 32.858 1.462 -32.670 1.00 88.56 502 ILE A CA 1
ATOM 3807 C C . ILE A 1 502 ? 34.305 1.448 -33.168 1.00 88.56 502 ILE A C 1
ATOM 3809 O O . ILE A 1 502 ? 34.575 2.001 -34.229 1.00 88.56 502 ILE A O 1
ATOM 3813 N N . ASN A 1 503 ? 35.219 0.792 -32.451 1.00 88.44 503 ASN A N 1
ATOM 3814 C CA . ASN A 1 503 ? 36.617 0.693 -32.868 1.00 88.44 503 ASN A CA 1
ATOM 3815 C C . ASN A 1 503 ? 36.763 -0.136 -34.155 1.00 88.44 503 ASN A C 1
ATOM 3817 O O . ASN A 1 503 ? 37.459 0.295 -35.063 1.00 88.44 503 ASN A O 1
ATOM 3821 N N . THR A 1 504 ? 36.005 -1.229 -34.317 1.00 87.94 504 THR A N 1
ATOM 3822 C CA . THR A 1 504 ? 35.968 -1.996 -35.583 1.00 87.94 504 THR A CA 1
ATOM 3823 C C . THR A 1 504 ? 35.489 -1.134 -36.755 1.00 87.94 504 THR A C 1
ATOM 3825 O O . THR A 1 504 ? 36.029 -1.229 -37.858 1.00 87.94 504 THR A O 1
ATOM 3828 N N . ILE A 1 505 ? 34.480 -0.282 -36.529 1.00 90.38 505 ILE A N 1
ATOM 3829 C CA . ILE A 1 505 ? 33.997 0.671 -37.537 1.00 90.38 505 ILE A CA 1
ATOM 3830 C C . ILE A 1 505 ? 35.091 1.690 -37.857 1.00 90.38 505 ILE A C 1
ATOM 3832 O O . ILE A 1 505 ? 35.356 1.938 -39.025 1.00 90.38 505 ILE A O 1
ATOM 3836 N N . PHE A 1 506 ? 35.745 2.261 -36.847 1.00 89.88 506 PHE A N 1
ATOM 3837 C CA . PHE A 1 506 ? 36.806 3.242 -37.061 1.00 89.88 506 PHE A CA 1
ATOM 3838 C C . PHE A 1 506 ? 37.996 2.667 -37.824 1.00 89.88 506 PHE A C 1
ATOM 3840 O O . PHE A 1 506 ? 38.449 3.310 -38.765 1.00 89.88 506 PHE A O 1
ATOM 3847 N N . ASP A 1 507 ? 38.443 1.460 -37.486 1.00 88.69 507 ASP A N 1
ATOM 3848 C CA . ASP A 1 507 ? 39.525 0.775 -38.194 1.00 88.69 507 ASP A CA 1
ATOM 3849 C C . ASP A 1 507 ? 39.141 0.482 -39.647 1.00 88.69 507 ASP A C 1
ATOM 3851 O O . ASP A 1 507 ? 39.912 0.736 -40.568 1.00 88.69 507 ASP A O 1
ATOM 3855 N N . SER A 1 508 ? 37.913 0.000 -39.870 1.00 88.25 508 SER A N 1
ATOM 3856 C CA . SER A 1 508 ? 37.417 -0.324 -41.215 1.00 88.25 508 SER A CA 1
ATOM 3857 C C . SER A 1 508 ? 37.211 0.904 -42.105 1.00 88.25 508 SER A C 1
ATOM 3859 O O . SER A 1 508 ? 37.176 0.770 -43.328 1.00 88.25 508 SER A O 1
ATOM 3861 N N . LEU A 1 509 ? 37.019 2.073 -41.488 1.00 88.12 509 LEU A N 1
ATOM 3862 C CA . LEU A 1 509 ? 36.865 3.372 -42.142 1.00 88.12 509 LEU A CA 1
ATOM 3863 C C . LEU A 1 509 ? 38.158 4.206 -42.120 1.00 88.12 509 LEU A C 1
ATOM 3865 O O . LEU A 1 509 ? 38.125 5.365 -42.521 1.00 88.12 509 LEU A O 1
ATOM 3869 N N . GLU A 1 510 ? 39.269 3.638 -41.637 1.00 87.50 510 GLU A N 1
ATOM 3870 C CA . GLU A 1 510 ? 40.587 4.286 -41.534 1.00 87.50 510 GLU A CA 1
ATOM 3871 C C . GLU A 1 510 ? 40.577 5.612 -40.737 1.00 87.50 510 GLU A C 1
ATOM 3873 O O . GLU A 1 510 ? 41.327 6.553 -41.007 1.00 87.50 510 GLU A O 1
ATOM 3878 N N . ILE A 1 511 ? 39.726 5.704 -39.710 1.00 84.94 511 ILE A N 1
ATOM 3879 C CA . ILE A 1 511 ? 39.569 6.903 -38.877 1.00 84.94 511 ILE A CA 1
ATOM 3880 C C . ILE A 1 511 ? 40.573 6.877 -37.723 1.00 84.94 511 ILE A C 1
ATOM 3882 O O . ILE A 1 511 ? 40.293 6.297 -36.671 1.00 84.94 511 ILE A O 1
ATOM 3886 N N . ASN A 1 512 ? 41.693 7.586 -37.865 1.00 76.31 512 ASN A N 1
ATOM 3887 C CA . ASN A 1 512 ? 42.763 7.593 -36.857 1.00 76.31 512 ASN A CA 1
ATOM 3888 C C . ASN A 1 512 ? 42.655 8.748 -35.837 1.00 76.31 512 ASN A C 1
ATOM 3890 O O . ASN A 1 512 ? 42.703 8.498 -34.635 1.00 76.31 512 ASN A O 1
ATOM 3894 N N . ASP A 1 513 ? 42.377 9.982 -36.280 1.00 77.19 513 ASP A N 1
ATOM 3895 C CA . ASP A 1 513 ? 42.531 11.192 -35.440 1.00 77.19 513 ASP A CA 1
ATOM 3896 C C . ASP A 1 513 ? 41.228 11.961 -35.145 1.00 77.19 513 ASP A C 1
ATOM 3898 O O . ASP A 1 513 ? 41.249 13.121 -34.728 1.00 77.19 513 ASP A O 1
ATOM 3902 N N . LEU A 1 514 ? 40.063 11.337 -35.348 1.00 84.19 514 LEU A N 1
ATOM 3903 C CA . LEU A 1 514 ? 38.771 11.975 -35.075 1.00 84.19 514 LEU A CA 1
ATOM 3904 C C . LEU A 1 514 ? 38.173 11.527 -33.745 1.00 84.19 514 LEU A C 1
ATOM 3906 O O . LEU A 1 514 ? 38.123 10.337 -33.417 1.00 84.19 514 LEU A O 1
ATOM 3910 N N . ASN A 1 515 ? 37.634 12.508 -33.025 1.00 89.25 515 ASN A N 1
ATOM 3911 C CA . ASN A 1 515 ? 36.789 12.288 -31.867 1.00 89.25 515 ASN A CA 1
ATOM 3912 C C . ASN A 1 515 ? 35.344 12.634 -32.199 1.00 89.25 515 ASN A C 1
ATOM 3914 O O . ASN A 1 515 ? 35.058 13.744 -32.651 1.00 89.25 515 ASN A O 1
ATOM 3918 N N . LEU A 1 516 ? 34.425 11.705 -31.943 1.00 90.31 516 LEU A N 1
ATOM 3919 C CA . LEU A 1 516 ? 33.029 11.833 -32.360 1.00 90.31 516 LEU A CA 1
ATOM 3920 C C . LEU A 1 516 ? 32.067 11.804 -31.174 1.00 90.31 516 LEU A C 1
ATOM 3922 O O . LEU A 1 516 ? 32.275 11.098 -30.193 1.00 90.31 516 LEU A O 1
ATOM 3926 N N . THR A 1 517 ? 30.971 12.544 -31.272 1.00 89.56 517 THR A N 1
ATOM 3927 C CA . THR A 1 517 ? 29.779 12.313 -30.452 1.00 89.56 517 THR A CA 1
ATOM 3928 C C . THR A 1 517 ? 28.750 11.609 -31.319 1.00 89.56 517 THR A C 1
ATOM 3930 O O . THR A 1 517 ? 28.322 12.155 -32.332 1.00 89.56 517 THR A O 1
ATOM 3933 N N . ILE A 1 518 ? 28.392 10.387 -30.936 1.00 89.88 518 ILE A N 1
ATOM 3934 C CA . ILE A 1 518 ? 27.459 9.527 -31.660 1.00 89.88 518 ILE A CA 1
ATOM 3935 C C . ILE A 1 518 ? 26.195 9.408 -30.816 1.00 89.88 518 ILE A C 1
ATOM 3937 O O . ILE A 1 518 ? 26.222 8.834 -29.729 1.00 89.88 518 ILE A O 1
ATOM 3941 N N . ASN A 1 519 ? 25.090 9.958 -31.305 1.00 87.25 519 ASN A N 1
ATOM 3942 C CA . ASN A 1 519 ? 23.782 9.811 -30.679 1.00 87.25 519 ASN A CA 1
ATOM 3943 C C . ASN A 1 519 ? 22.992 8.757 -31.447 1.00 87.25 519 ASN A C 1
ATOM 3945 O O . ASN A 1 519 ? 22.839 8.871 -32.661 1.00 87.25 519 ASN A O 1
ATOM 3949 N N . VAL A 1 520 ? 22.503 7.745 -30.742 1.00 86.69 520 VAL A N 1
ATOM 3950 C CA . VAL A 1 520 ? 21.709 6.648 -31.293 1.00 86.69 520 VAL A CA 1
ATOM 3951 C C . VAL A 1 520 ? 20.349 6.647 -30.615 1.00 86.69 520 VAL A C 1
ATOM 3953 O O . VAL A 1 520 ? 20.253 6.774 -29.394 1.00 86.69 520 VAL A O 1
ATOM 3956 N N . SER A 1 521 ? 19.309 6.484 -31.421 1.00 81.75 521 SER A N 1
ATOM 3957 C CA . SER A 1 521 ? 17.939 6.275 -30.965 1.00 81.75 521 SER A CA 1
ATOM 3958 C C . SER A 1 521 ? 17.400 4.980 -31.562 1.00 81.75 521 SER A C 1
ATOM 3960 O O . SER A 1 521 ? 17.659 4.682 -32.728 1.00 81.75 521 SER A O 1
ATOM 3962 N N . THR A 1 522 ? 16.678 4.187 -30.776 1.00 82.75 522 THR A N 1
ATOM 3963 C CA . THR A 1 522 ? 16.203 2.860 -31.200 1.00 82.75 522 THR A CA 1
ATOM 3964 C C . THR A 1 522 ? 14.814 2.536 -30.659 1.00 82.75 522 THR A C 1
ATOM 3966 O O . THR A 1 522 ? 14.500 2.809 -29.501 1.00 82.75 522 THR A O 1
ATOM 3969 N N . ILE A 1 523 ? 13.982 1.902 -31.488 1.00 78.31 523 ILE A N 1
ATOM 3970 C CA . ILE A 1 523 ? 12.719 1.270 -31.057 1.00 78.31 523 ILE A CA 1
ATOM 3971 C C . ILE A 1 523 ? 12.907 -0.212 -30.706 1.00 78.31 523 ILE A C 1
ATOM 3973 O O . ILE A 1 523 ? 11.988 -0.850 -30.198 1.00 78.31 523 ILE A O 1
ATOM 3977 N N . LEU A 1 524 ? 14.084 -0.779 -30.994 1.00 81.44 524 LEU A N 1
ATOM 3978 C CA . LEU A 1 524 ? 14.390 -2.179 -30.727 1.00 81.44 524 LEU A CA 1
ATOM 3979 C C . LEU A 1 524 ? 14.856 -2.351 -29.275 1.00 81.44 524 LEU A C 1
ATOM 3981 O O . LEU A 1 524 ? 15.869 -1.754 -28.880 1.00 81.44 524 LEU A O 1
ATOM 3985 N N . PRO A 1 525 ? 14.197 -3.212 -28.482 1.00 75.81 525 PRO A N 1
ATOM 3986 C CA . PRO A 1 525 ? 14.672 -3.531 -27.149 1.00 75.81 525 PRO A CA 1
ATOM 3987 C C . PRO A 1 525 ? 16.002 -4.292 -27.191 1.00 75.81 525 PRO A C 1
ATOM 3989 O O . PRO A 1 525 ? 16.363 -4.970 -28.162 1.00 75.81 525 PRO A O 1
ATOM 3992 N N . ARG A 1 526 ? 16.767 -4.169 -26.105 1.00 77.12 526 ARG A N 1
ATOM 3993 C CA . ARG A 1 526 ? 18.084 -4.795 -25.976 1.00 77.12 526 ARG A CA 1
ATOM 3994 C C . ARG A 1 526 ? 17.943 -6.296 -25.711 1.00 77.12 526 ARG A C 1
ATOM 3996 O O . ARG A 1 526 ? 17.283 -6.694 -24.760 1.00 77.12 526 ARG A O 1
ATOM 4003 N N . GLY A 1 527 ? 18.618 -7.124 -26.511 1.00 71.44 527 GLY A N 1
ATOM 4004 C CA . GLY A 1 527 ? 18.737 -8.567 -26.247 1.00 71.44 527 GLY A CA 1
ATOM 4005 C C . GLY A 1 527 ? 17.467 -9.389 -26.497 1.00 71.44 527 GLY A C 1
ATOM 4006 O O . GLY A 1 527 ? 17.287 -10.424 -25.862 1.00 71.44 527 GLY A O 1
ATOM 4007 N N . MET A 1 528 ? 16.597 -8.938 -27.409 1.00 80.12 528 MET A N 1
ATOM 4008 C CA . MET A 1 528 ? 15.294 -9.568 -27.685 1.00 80.12 528 MET A CA 1
ATOM 4009 C C . MET A 1 528 ? 15.209 -10.288 -29.042 1.00 80.12 528 MET A C 1
ATOM 4011 O O . MET A 1 528 ? 14.118 -10.593 -29.516 1.00 80.12 528 MET A O 1
ATOM 4015 N N . GLY A 1 529 ? 16.347 -10.549 -29.694 1.00 77.62 529 GLY A N 1
ATOM 4016 C CA . GLY A 1 529 ? 16.396 -11.323 -30.943 1.00 77.62 529 GLY A CA 1
ATOM 4017 C C . GLY A 1 529 ? 16.008 -10.567 -32.222 1.00 77.62 529 GLY A C 1
ATOM 4018 O O . GLY A 1 529 ? 15.946 -11.187 -33.280 1.00 77.62 529 GLY A O 1
ATOM 4019 N N . LEU A 1 530 ? 15.805 -9.244 -32.154 1.00 84.12 530 LEU A N 1
ATOM 4020 C CA . LEU A 1 530 ? 15.407 -8.400 -33.295 1.00 84.12 530 LEU A CA 1
ATOM 4021 C C . LEU A 1 530 ? 16.574 -7.784 -34.096 1.00 84.12 530 LEU A C 1
ATOM 4023 O O . LEU A 1 530 ? 16.381 -6.826 -34.842 1.00 84.12 530 LEU A O 1
ATOM 4027 N N . GLY A 1 531 ? 17.802 -8.283 -33.926 1.00 83.94 531 GLY A N 1
ATOM 4028 C CA . GLY A 1 531 ? 18.973 -7.768 -34.652 1.00 83.94 531 GLY A CA 1
ATOM 4029 C C . GLY A 1 531 ? 19.462 -6.384 -34.198 1.00 83.94 531 GLY A C 1
ATOM 4030 O O . GLY A 1 531 ? 20.099 -5.680 -34.974 1.00 83.94 531 GLY A O 1
ATOM 4031 N N . SER A 1 532 ? 19.193 -5.969 -32.951 1.00 84.44 532 SER A N 1
ATOM 4032 C CA . SER A 1 532 ? 19.536 -4.621 -32.455 1.00 84.44 532 SER A CA 1
ATOM 4033 C C . SER A 1 532 ? 21.034 -4.281 -32.566 1.00 84.44 532 SER A C 1
ATOM 4035 O O . SER A 1 532 ? 21.375 -3.129 -32.805 1.00 84.44 532 SER A O 1
ATOM 4037 N N . SER A 1 533 ? 21.929 -5.265 -32.410 1.00 84.75 533 SER A N 1
ATOM 4038 C CA . SER A 1 533 ? 23.391 -5.086 -32.532 1.00 84.75 533 SER A CA 1
ATOM 4039 C C . SER A 1 533 ? 23.811 -4.735 -33.965 1.00 84.75 533 SER A C 1
ATOM 4041 O O . SER A 1 533 ? 24.450 -3.703 -34.199 1.00 84.75 533 SER A O 1
ATOM 4043 N N . ALA A 1 534 ? 23.371 -5.543 -34.931 1.00 88.12 534 ALA A N 1
ATOM 4044 C CA . ALA A 1 534 ? 23.603 -5.307 -36.349 1.00 88.12 534 ALA A CA 1
ATOM 4045 C C . ALA A 1 534 ? 22.984 -3.977 -36.812 1.00 88.12 534 ALA A C 1
ATOM 4047 O O . ALA A 1 534 ? 23.650 -3.188 -37.481 1.00 88.12 534 ALA A O 1
ATOM 4048 N N . ALA A 1 535 ? 21.751 -3.681 -36.385 1.00 89.88 535 ALA A N 1
ATOM 4049 C CA . ALA A 1 535 ? 21.063 -2.438 -36.720 1.00 89.88 535 ALA A CA 1
ATOM 4050 C C . ALA A 1 535 ? 21.823 -1.202 -36.207 1.00 89.88 535 ALA A C 1
ATOM 4052 O O . ALA A 1 535 ? 22.067 -0.265 -36.970 1.00 89.88 535 ALA A O 1
ATOM 4053 N N . ILE A 1 536 ? 22.269 -1.211 -34.947 1.00 90.38 536 ILE A N 1
ATOM 4054 C CA . ILE A 1 536 ? 23.092 -0.127 -34.388 1.00 90.38 536 ILE A CA 1
ATOM 4055 C C . ILE A 1 536 ? 24.407 0.016 -35.155 1.00 90.38 536 ILE A C 1
ATOM 4057 O O . ILE A 1 536 ? 24.779 1.136 -35.499 1.00 90.38 536 ILE A O 1
ATOM 4061 N N . SER A 1 537 ? 25.079 -1.092 -35.475 1.00 91.62 537 SER A N 1
ATOM 4062 C CA . SER A 1 537 ? 26.330 -1.059 -36.242 1.00 91.62 537 SER A CA 1
ATOM 4063 C C . SER A 1 537 ? 26.128 -0.387 -37.603 1.00 91.62 537 SER A C 1
ATOM 4065 O O . SER A 1 537 ? 26.840 0.559 -37.922 1.00 91.62 537 SER A O 1
ATOM 4067 N N . VAL A 1 538 ? 25.105 -0.790 -38.367 1.00 93.12 538 VAL A N 1
ATOM 4068 C CA . VAL A 1 538 ? 24.782 -0.194 -39.678 1.00 93.12 538 VAL A CA 1
ATOM 4069 C C . VAL A 1 538 ? 24.454 1.297 -39.564 1.00 93.12 538 VAL A C 1
ATOM 4071 O O . VAL A 1 538 ? 24.969 2.090 -40.351 1.00 93.12 538 VAL A O 1
ATOM 4074 N N . ALA A 1 539 ? 23.622 1.693 -38.593 1.00 91.75 539 ALA A N 1
ATOM 4075 C CA . ALA A 1 539 ? 23.244 3.096 -38.411 1.00 91.75 539 ALA A CA 1
ATOM 4076 C C . ALA A 1 539 ? 24.471 3.963 -38.083 1.00 91.75 539 ALA A C 1
ATOM 4078 O O . ALA A 1 539 ? 24.649 5.033 -38.662 1.00 91.75 539 ALA A O 1
ATOM 4079 N N . ILE A 1 540 ? 25.362 3.476 -37.210 1.00 92.62 540 ILE A N 1
ATOM 4080 C CA . ILE A 1 540 ? 26.609 4.171 -36.873 1.00 92.62 540 ILE A CA 1
ATOM 4081 C C . ILE A 1 540 ? 27.534 4.258 -38.090 1.00 92.62 540 ILE A C 1
ATOM 4083 O O . ILE A 1 540 ? 28.047 5.341 -38.355 1.00 92.62 540 ILE A O 1
ATOM 4087 N N . ILE A 1 541 ? 27.727 3.169 -38.847 1.00 93.00 541 ILE A N 1
ATOM 4088 C CA . ILE A 1 541 ? 28.564 3.180 -40.060 1.00 93.00 541 ILE A CA 1
ATOM 4089 C C . ILE A 1 541 ? 28.059 4.249 -41.031 1.00 93.00 541 ILE A C 1
ATOM 4091 O O . ILE A 1 541 ? 28.854 5.062 -41.493 1.00 93.00 541 ILE A O 1
ATOM 4095 N N . ARG A 1 542 ? 26.745 4.307 -41.290 1.00 92.62 542 ARG A N 1
ATOM 4096 C CA . ARG A 1 542 ? 26.142 5.327 -42.163 1.00 92.62 542 ARG A CA 1
ATOM 4097 C C . ARG A 1 542 ? 26.362 6.742 -41.633 1.00 92.62 542 ARG A C 1
ATOM 4099 O O . ARG A 1 542 ? 26.838 7.600 -42.372 1.00 92.62 542 ARG A O 1
ATOM 4106 N N . ALA A 1 543 ? 26.080 6.976 -40.351 1.00 91.12 543 ALA A N 1
ATOM 4107 C CA . ALA A 1 543 ? 26.227 8.290 -39.726 1.00 91.12 543 ALA A CA 1
ATOM 4108 C C . ALA A 1 543 ? 27.679 8.792 -39.749 1.00 91.12 543 ALA A C 1
ATOM 4110 O O . ALA A 1 543 ? 27.929 9.965 -40.020 1.00 91.12 543 ALA A O 1
ATOM 4111 N N . VAL A 1 544 ? 28.637 7.903 -39.479 1.00 91.31 544 VAL A N 1
ATOM 4112 C CA . VAL A 1 544 ? 30.067 8.222 -39.504 1.00 91.31 544 VAL A CA 1
ATOM 4113 C C . VAL A 1 544 ? 30.551 8.423 -40.939 1.00 91.31 544 VAL A C 1
ATOM 4115 O O . VAL A 1 544 ? 31.202 9.428 -41.197 1.00 91.31 544 VAL A O 1
ATOM 4118 N N . SER A 1 545 ? 30.182 7.540 -41.875 1.00 89.94 545 SER A N 1
ATOM 4119 C CA . SER A 1 545 ? 30.520 7.653 -43.304 1.00 89.94 545 SER A CA 1
ATOM 4120 C C . SER A 1 545 ? 30.044 8.979 -43.891 1.00 89.94 545 SER A C 1
ATOM 4122 O O . SER A 1 545 ? 30.797 9.642 -44.597 1.00 89.94 545 SER A O 1
ATOM 4124 N N . LYS A 1 546 ? 28.821 9.403 -43.544 1.00 89.38 546 LYS A N 1
ATOM 4125 C CA . LYS A 1 546 ? 28.266 10.698 -43.948 1.00 89.38 546 LYS A CA 1
ATOM 4126 C C . LYS A 1 546 ? 29.036 11.875 -43.352 1.00 89.38 546 LYS A C 1
ATOM 4128 O O . LYS A 1 546 ? 29.266 12.851 -44.053 1.00 89.38 546 LYS A O 1
ATOM 4133 N N . LEU A 1 547 ? 29.447 11.787 -42.085 1.00 89.12 547 LEU A N 1
ATOM 4134 C CA . LEU A 1 547 ? 30.215 12.847 -41.421 1.00 89.12 547 LEU A CA 1
ATOM 4135 C C . LEU A 1 547 ? 31.604 13.048 -42.044 1.00 89.12 547 LEU A C 1
ATOM 4137 O O . LEU A 1 547 ? 32.067 14.181 -42.119 1.00 89.12 547 LEU A O 1
ATOM 4141 N N . ILE A 1 548 ? 32.268 11.965 -42.453 1.00 88.06 548 ILE A N 1
ATOM 4142 C CA . ILE A 1 548 ? 33.597 12.018 -43.084 1.00 88.06 548 ILE A CA 1
ATOM 4143 C C . ILE A 1 548 ? 33.529 12.138 -44.615 1.00 88.06 548 ILE A C 1
ATOM 4145 O O . ILE A 1 548 ? 34.561 12.042 -45.271 1.00 88.06 548 ILE A O 1
ATOM 4149 N N . GLU A 1 549 ? 32.325 12.294 -45.177 1.00 85.12 549 GLU A N 1
ATOM 4150 C CA . GLU A 1 549 ? 32.063 12.348 -46.623 1.00 85.12 549 GLU A CA 1
ATOM 4151 C C . GLU A 1 549 ? 32.635 11.145 -47.405 1.00 85.12 549 GLU A C 1
ATOM 4153 O O . GLU A 1 549 ? 32.931 11.229 -48.598 1.00 85.12 549 GLU A O 1
ATOM 4158 N N . ALA A 1 550 ? 32.759 9.987 -46.749 1.00 83.44 550 ALA A N 1
ATOM 4159 C CA . ALA A 1 550 ? 33.187 8.756 -47.396 1.00 83.44 550 ALA A CA 1
ATOM 4160 C C . ALA A 1 550 ? 32.021 8.166 -48.194 1.00 83.44 550 ALA A C 1
ATOM 4162 O O . ALA A 1 550 ? 30.957 7.862 -47.647 1.00 83.44 550 ALA A O 1
ATOM 4163 N N . ASN A 1 551 ? 32.226 7.978 -49.497 1.00 79.00 551 ASN A N 1
ATOM 4164 C CA . ASN A 1 551 ? 31.238 7.368 -50.379 1.00 79.00 551 ASN A CA 1
ATOM 4165 C C . ASN A 1 551 ? 31.380 5.839 -50.351 1.00 79.00 551 ASN A C 1
ATOM 4167 O O . ASN A 1 551 ? 32.120 5.252 -51.142 1.00 79.00 551 ASN A O 1
ATOM 4171 N N . ILE A 1 552 ? 30.720 5.202 -49.385 1.00 88.19 552 ILE A N 1
ATOM 4172 C CA . ILE A 1 552 ? 30.832 3.763 -49.126 1.00 88.19 552 ILE A CA 1
ATOM 4173 C C . ILE A 1 552 ? 29.589 3.052 -49.650 1.00 88.19 552 ILE A C 1
ATOM 4175 O O . ILE A 1 552 ? 28.463 3.442 -49.342 1.00 88.19 552 ILE A O 1
ATOM 4179 N N . SER A 1 553 ? 29.787 1.988 -50.432 1.00 89.94 553 SER A N 1
ATOM 4180 C CA . SER A 1 553 ? 28.676 1.202 -50.970 1.00 89.94 553 SER A CA 1
ATOM 4181 C C . SER A 1 553 ? 27.943 0.426 -49.867 1.00 89.94 553 SER A C 1
ATOM 4183 O O . SER A 1 553 ? 28.517 0.101 -48.822 1.00 89.94 553 SER A O 1
ATOM 4185 N N . SER A 1 554 ? 26.671 0.085 -50.096 1.00 86.38 554 SER A N 1
ATOM 4186 C CA . SER A 1 554 ? 25.885 -0.686 -49.117 1.00 86.38 554 SER A CA 1
ATOM 4187 C C . SER A 1 554 ? 26.487 -2.071 -48.856 1.00 86.38 554 SER A C 1
ATOM 4189 O O . SER A 1 554 ? 26.428 -2.565 -47.735 1.00 86.38 554 SER A O 1
ATOM 4191 N N . GLU A 1 555 ? 27.150 -2.668 -49.846 1.00 87.81 555 GLU A N 1
ATOM 4192 C CA . GLU A 1 555 ? 27.888 -3.926 -49.707 1.00 87.81 555 GLU A CA 1
ATOM 4193 C C . GLU A 1 555 ? 29.039 -3.778 -48.711 1.00 87.81 555 GLU A C 1
ATOM 4195 O O . GLU A 1 555 ? 29.168 -4.581 -47.790 1.00 87.81 555 GLU A O 1
ATOM 4200 N N . LYS A 1 556 ? 29.819 -2.698 -48.817 1.00 89.44 556 LYS A N 1
ATOM 4201 C CA . LYS A 1 556 ? 30.917 -2.442 -47.883 1.00 89.44 556 LYS A CA 1
ATOM 4202 C C . LYS A 1 556 ? 30.405 -2.130 -46.473 1.00 89.44 556 LYS A C 1
ATOM 4204 O O . LYS A 1 556 ? 30.998 -2.595 -45.503 1.00 89.44 556 LYS A O 1
ATOM 4209 N N . ILE A 1 557 ? 29.285 -1.411 -46.335 1.00 91.19 557 ILE A N 1
ATOM 4210 C CA . ILE A 1 557 ? 28.613 -1.211 -45.034 1.00 91.19 557 ILE A CA 1
ATOM 4211 C C . ILE A 1 557 ? 28.201 -2.562 -44.434 1.00 91.19 557 ILE A C 1
ATOM 4213 O O . ILE A 1 557 ? 28.409 -2.803 -43.243 1.00 91.19 557 ILE A O 1
ATOM 4217 N N . ASN A 1 558 ? 27.639 -3.450 -45.256 1.00 90.31 558 ASN A N 1
ATOM 4218 C CA . ASN A 1 558 ? 27.228 -4.784 -44.842 1.00 90.31 558 ASN A CA 1
ATOM 4219 C C . ASN A 1 558 ? 28.416 -5.645 -44.377 1.00 90.31 558 ASN A C 1
ATOM 4221 O O . ASN A 1 558 ? 28.303 -6.330 -43.361 1.00 90.31 558 ASN A O 1
ATOM 4225 N N . ASP A 1 559 ? 29.561 -5.571 -45.062 1.00 89.25 559 ASP A N 1
ATOM 4226 C CA . ASP A 1 559 ? 30.788 -6.298 -44.701 1.00 89.25 559 ASP A CA 1
ATOM 4227 C C . ASP A 1 559 ? 31.379 -5.833 -43.360 1.00 89.25 559 ASP A C 1
ATOM 4229 O O . ASP A 1 559 ? 31.812 -6.646 -42.533 1.00 89.25 559 ASP A O 1
ATOM 4233 N N . ILE A 1 560 ? 31.374 -4.518 -43.111 1.00 90.69 560 ILE A N 1
ATOM 4234 C CA . ILE A 1 560 ? 31.815 -3.950 -41.829 1.00 90.69 560 ILE A CA 1
ATOM 4235 C C . ILE A 1 560 ? 30.860 -4.391 -40.714 1.00 90.69 560 ILE A C 1
ATOM 4237 O O . ILE A 1 560 ? 31.306 -4.898 -39.685 1.00 90.69 560 ILE A O 1
ATOM 4241 N N . ALA A 1 561 ? 29.545 -4.289 -40.933 1.00 90.12 561 ALA A N 1
ATOM 4242 C CA . ALA A 1 561 ? 28.546 -4.746 -39.969 1.00 90.12 561 ALA A CA 1
ATOM 4243 C C . ALA A 1 561 ? 28.654 -6.258 -39.682 1.00 90.12 561 ALA A C 1
ATOM 424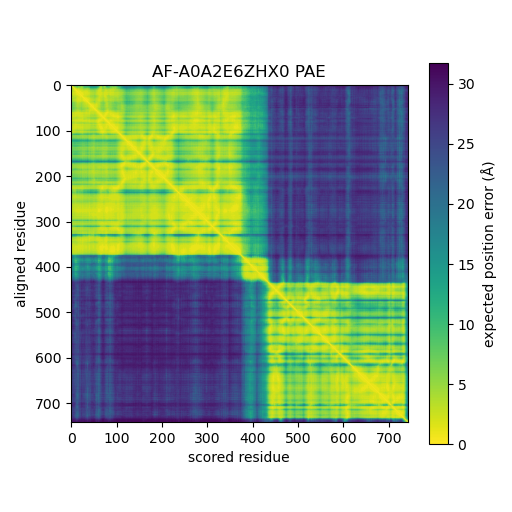5 O O . ALA A 1 561 ? 28.525 -6.675 -38.531 1.00 90.12 561 ALA A O 1
ATOM 4246 N N . PHE A 1 562 ? 28.957 -7.082 -40.691 1.00 88.81 562 PHE A N 1
ATOM 4247 C CA . PHE A 1 562 ? 29.219 -8.514 -40.512 1.00 88.81 562 PHE A CA 1
ATOM 4248 C C . PHE A 1 562 ? 30.455 -8.771 -39.637 1.00 88.81 562 PHE A C 1
ATOM 4250 O O . PHE A 1 562 ? 30.448 -9.670 -38.794 1.00 88.81 562 PHE A O 1
ATOM 4257 N N . SER A 1 563 ? 31.500 -7.956 -39.792 1.00 87.25 563 SER A N 1
ATOM 4258 C CA . SER A 1 563 ? 32.712 -8.022 -38.966 1.00 87.25 563 SER A CA 1
ATOM 4259 C C . SER A 1 563 ? 32.425 -7.650 -37.505 1.00 87.25 563 SER A C 1
ATOM 4261 O O . SER A 1 563 ? 32.874 -8.355 -36.597 1.00 87.25 563 SER A O 1
ATOM 4263 N N . CYS A 1 564 ? 31.599 -6.624 -37.266 1.00 86.75 564 CYS A N 1
ATOM 4264 C CA . CYS A 1 564 ? 31.109 -6.273 -35.927 1.00 86.75 564 CYS A CA 1
ATOM 4265 C C . CYS A 1 564 ? 30.302 -7.419 -35.290 1.00 86.75 564 CYS A C 1
ATOM 4267 O O . CYS A 1 564 ? 30.509 -7.753 -34.123 1.00 86.75 564 CYS A O 1
ATOM 4269 N N . GLU A 1 565 ? 29.428 -8.078 -36.055 1.00 84.50 565 GLU A N 1
ATOM 4270 C CA . GLU A 1 565 ? 28.654 -9.230 -35.574 1.00 84.50 565 GLU A CA 1
ATOM 4271 C C . GLU A 1 565 ? 29.542 -10.449 -35.281 1.00 84.50 565 GLU A C 1
ATOM 4273 O O . GLU A 1 565 ? 29.299 -11.185 -34.323 1.00 84.50 565 GLU A O 1
ATOM 4278 N N . LYS A 1 566 ? 30.614 -10.654 -36.057 1.00 83.94 566 LYS A N 1
ATOM 4279 C CA . LYS A 1 566 ? 31.599 -11.713 -35.802 1.00 83.94 566 LYS A CA 1
ATOM 4280 C C . LYS A 1 566 ? 32.344 -11.483 -34.487 1.00 83.94 566 LYS A C 1
ATOM 4282 O O . LYS A 1 566 ? 32.543 -12.436 -33.737 1.00 83.94 566 LYS A O 1
ATOM 4287 N N . LEU A 1 567 ? 32.689 -10.233 -34.183 1.00 80.75 567 LEU A N 1
ATOM 4288 C CA . LEU A 1 567 ? 33.281 -9.845 -32.901 1.00 80.75 567 LEU A CA 1
ATOM 4289 C C . LEU A 1 567 ? 32.307 -10.084 -31.730 1.00 80.75 567 LEU A C 1
ATOM 4291 O O . LEU A 1 567 ? 32.712 -10.595 -30.689 1.00 80.75 567 LEU A O 1
ATOM 4295 N N . ALA A 1 568 ? 31.021 -9.764 -31.903 1.00 70.19 568 ALA A N 1
ATOM 4296 C CA . ALA A 1 568 ? 30.015 -9.880 -30.844 1.00 70.19 568 ALA A CA 1
ATOM 4297 C C . ALA A 1 568 ? 29.518 -11.320 -30.589 1.00 70.19 568 ALA A C 1
ATOM 4299 O O . ALA A 1 568 ? 29.216 -11.678 -29.448 1.00 70.19 568 ALA A O 1
ATOM 4300 N N . HIS A 1 569 ? 29.396 -12.142 -31.637 1.00 65.75 569 HIS A N 1
ATOM 4301 C CA . HIS A 1 569 ? 28.690 -13.431 -31.595 1.00 65.75 569 HIS A CA 1
ATOM 4302 C C . HIS A 1 569 ? 29.511 -14.628 -32.107 1.00 65.75 569 HIS A C 1
ATOM 4304 O O . HIS A 1 569 ? 29.030 -15.763 -32.077 1.00 65.75 569 HIS A O 1
ATOM 4310 N N . GLY A 1 570 ? 30.749 -14.413 -32.561 1.00 69.75 570 GLY A N 1
ATOM 4311 C CA . GLY A 1 570 ? 31.688 -15.453 -32.992 1.00 69.75 570 GLY A CA 1
ATOM 4312 C C . GLY A 1 570 ? 31.378 -16.049 -34.370 1.00 69.75 570 GLY A C 1
ATOM 4313 O O . GLY A 1 570 ? 32.176 -15.916 -35.294 1.00 69.75 570 GLY A O 1
ATOM 4314 N N . SER A 1 571 ? 30.229 -16.715 -34.525 1.00 68.31 571 SER A N 1
ATOM 4315 C CA . SER A 1 571 ? 29.803 -17.382 -35.774 1.00 68.31 571 SER A CA 1
ATOM 4316 C C . SER A 1 571 ? 28.424 -16.903 -36.254 1.00 68.31 571 SER A C 1
ATOM 4318 O O . SER A 1 571 ? 27.469 -17.686 -36.251 1.00 68.31 571 SER A O 1
ATOM 4320 N N . PRO A 1 572 ? 28.284 -15.628 -36.667 1.00 74.81 572 PRO A N 1
ATOM 4321 C CA . PRO A 1 572 ? 27.016 -15.102 -37.168 1.00 74.81 572 PRO A CA 1
ATOM 4322 C C . PRO A 1 572 ? 26.575 -15.824 -38.451 1.00 74.81 572 PRO A C 1
ATOM 4324 O O . PRO A 1 572 ? 27.397 -16.284 -39.247 1.00 74.81 572 PRO A O 1
ATOM 4327 N N . SER A 1 573 ? 25.261 -15.925 -38.673 1.00 75.50 573 SER A N 1
ATOM 4328 C CA . SER A 1 573 ? 24.718 -16.476 -39.923 1.00 75.50 573 SER A CA 1
ATOM 4329 C C . SER A 1 573 ? 24.900 -15.520 -41.101 1.00 75.50 573 SER A C 1
ATOM 4331 O O . SER A 1 573 ? 25.076 -15.994 -42.215 1.00 75.50 573 SER A O 1
ATOM 4333 N N . GLY A 1 574 ? 24.895 -14.205 -40.854 1.00 83.00 574 GLY A N 1
ATOM 4334 C CA . GLY A 1 574 ? 24.949 -13.154 -41.877 1.00 83.00 574 GLY A CA 1
ATOM 4335 C C . GLY A 1 574 ? 23.589 -12.526 -42.211 1.00 83.00 574 GLY A C 1
ATOM 4336 O O . GLY A 1 574 ? 23.526 -11.577 -42.992 1.00 83.00 574 GLY A O 1
ATOM 4337 N N . ILE A 1 575 ? 22.495 -13.037 -41.633 1.00 87.62 575 ILE A N 1
ATOM 4338 C CA . ILE A 1 575 ? 21.138 -12.541 -41.910 1.00 87.62 575 ILE A CA 1
ATOM 4339 C C . ILE A 1 575 ? 20.873 -11.174 -41.260 1.00 87.62 575 ILE A C 1
ATOM 4341 O O . ILE A 1 575 ? 20.268 -10.310 -41.888 1.00 87.62 575 ILE A O 1
ATOM 4345 N N . ASP A 1 576 ? 21.360 -10.959 -40.033 1.00 88.12 576 ASP A N 1
ATOM 4346 C CA . ASP A 1 576 ? 21.084 -9.762 -39.231 1.00 88.12 576 ASP A CA 1
ATOM 4347 C C . ASP A 1 576 ? 21.680 -8.503 -39.880 1.00 88.12 576 ASP A C 1
ATOM 4349 O O . ASP A 1 576 ? 20.949 -7.557 -40.158 1.00 88.12 576 ASP A O 1
ATOM 4353 N N . ASN A 1 577 ? 22.975 -8.512 -40.215 1.00 89.19 577 ASN A N 1
ATOM 4354 C CA . ASN A 1 577 ? 23.640 -7.399 -40.903 1.00 89.19 577 ASN A CA 1
ATOM 4355 C C . ASN A 1 577 ? 23.047 -7.131 -42.292 1.00 89.19 577 ASN A C 1
ATOM 4357 O O . ASN A 1 577 ? 22.791 -5.974 -42.622 1.00 89.19 577 ASN A O 1
ATOM 4361 N N . THR A 1 578 ? 22.765 -8.186 -43.066 1.00 89.62 578 THR A N 1
ATOM 4362 C CA . THR A 1 578 ? 22.222 -8.056 -44.425 1.00 89.62 578 THR A CA 1
ATOM 4363 C C . THR A 1 578 ? 20.865 -7.366 -44.385 1.00 89.62 578 THR A C 1
ATOM 4365 O O . THR A 1 578 ? 20.648 -6.365 -45.067 1.00 89.62 578 THR A O 1
ATOM 4368 N N . LEU A 1 579 ? 19.961 -7.844 -43.532 1.00 89.56 579 LEU A N 1
ATOM 4369 C CA . LEU A 1 579 ? 18.634 -7.262 -43.416 1.00 89.56 579 LEU A CA 1
ATOM 4370 C C . LEU A 1 579 ? 18.681 -5.834 -42.846 1.00 89.56 579 LEU A C 1
ATOM 4372 O O . LEU A 1 579 ? 18.003 -4.950 -43.366 1.00 89.56 579 LEU A O 1
ATOM 4376 N N . SER A 1 580 ? 19.517 -5.587 -41.831 1.00 90.38 580 SER A N 1
ATOM 4377 C CA . SER A 1 580 ? 19.702 -4.255 -41.247 1.00 90.38 580 SER A CA 1
ATOM 4378 C C . SER A 1 580 ? 20.275 -3.235 -42.227 1.00 90.38 580 SER A C 1
ATOM 4380 O O . SER A 1 580 ? 19.905 -2.059 -42.168 1.00 90.38 580 SER A O 1
ATOM 4382 N N . CYS A 1 581 ? 21.162 -3.675 -43.123 1.00 89.56 581 CYS A N 1
ATOM 4383 C CA . CYS A 1 581 ? 21.758 -2.842 -44.155 1.00 89.56 581 CYS A CA 1
ATOM 4384 C C . CYS A 1 581 ? 20.752 -2.537 -45.267 1.00 89.56 581 CYS A C 1
ATOM 4386 O O . CYS A 1 581 ? 20.423 -1.375 -45.497 1.00 89.56 581 CYS A O 1
ATOM 4388 N N . PHE A 1 582 ? 20.219 -3.556 -45.935 1.00 88.75 582 PHE A N 1
ATOM 4389 C CA . PHE A 1 582 ? 19.421 -3.335 -47.141 1.00 88.75 582 PHE A CA 1
ATOM 4390 C C . PHE A 1 582 ? 17.963 -2.966 -46.848 1.00 88.75 582 PHE A C 1
ATOM 4392 O O . PHE A 1 582 ? 17.331 -2.319 -47.677 1.00 88.75 582 PHE A O 1
ATOM 4399 N N . GLY A 1 583 ? 17.419 -3.350 -45.688 1.00 87.81 583 GLY A N 1
ATOM 4400 C CA . GLY A 1 583 ? 16.040 -3.030 -45.311 1.00 87.81 583 GLY A CA 1
ATOM 4401 C C . GLY A 1 583 ? 14.991 -3.669 -46.225 1.00 87.81 583 GLY A C 1
ATOM 4402 O O . GLY A 1 583 ? 13.918 -3.105 -46.404 1.00 87.81 583 GLY A O 1
ATOM 4403 N N . ARG A 1 584 ? 15.293 -4.828 -46.822 1.00 89.94 584 ARG A N 1
ATOM 4404 C CA . ARG A 1 584 ? 14.388 -5.566 -47.721 1.00 89.94 584 ARG A CA 1
ATOM 4405 C C . ARG A 1 584 ? 14.092 -6.946 -47.159 1.00 89.94 584 ARG A C 1
ATOM 4407 O O . ARG A 1 584 ? 14.946 -7.521 -46.493 1.00 89.94 584 ARG A O 1
ATOM 4414 N N . SER A 1 585 ? 12.910 -7.485 -47.441 1.00 92.06 585 SER A N 1
ATOM 4415 C CA . SER A 1 585 ? 12.571 -8.869 -47.096 1.00 92.06 585 SER A CA 1
ATOM 4416 C C . SER A 1 585 ? 13.437 -9.842 -47.893 1.00 92.06 585 SER A C 1
ATOM 4418 O O . SER A 1 585 ? 13.655 -9.638 -49.089 1.00 92.06 585 SER A O 1
ATOM 4420 N N . ILE A 1 586 ? 13.940 -10.894 -47.244 1.00 93.06 586 ILE A N 1
ATOM 4421 C CA . ILE A 1 586 ? 14.866 -11.847 -47.867 1.00 93.06 586 ILE A CA 1
ATOM 4422 C C . ILE A 1 586 ? 14.557 -13.296 -47.498 1.00 93.06 586 ILE A C 1
ATOM 4424 O O . ILE A 1 586 ? 14.119 -13.601 -46.386 1.00 93.06 586 ILE A O 1
ATOM 4428 N N . LEU A 1 587 ? 14.876 -14.193 -48.427 1.00 94.12 587 LEU A N 1
ATOM 4429 C CA . LEU A 1 587 ? 15.093 -15.608 -48.162 1.00 94.12 587 LEU A CA 1
ATOM 4430 C C . LEU A 1 587 ? 16.603 -15.859 -48.106 1.00 94.12 587 LEU A C 1
ATOM 4432 O O . LEU A 1 587 ? 17.281 -15.846 -49.130 1.00 94.12 587 LEU A O 1
ATOM 4436 N N . PHE A 1 588 ? 17.136 -16.044 -46.904 1.00 92.19 588 PHE A N 1
ATOM 4437 C CA . PHE A 1 588 ? 18.565 -16.190 -46.642 1.00 92.19 588 PHE A CA 1
ATOM 4438 C C . PHE A 1 588 ? 18.994 -17.660 -46.630 1.00 92.19 588 PHE A C 1
ATOM 4440 O O . PHE A 1 588 ? 18.317 -18.485 -46.021 1.00 92.19 588 PHE A O 1
ATOM 4447 N N . GLN A 1 589 ? 20.152 -17.977 -47.216 1.00 90.69 589 GLN A N 1
ATOM 4448 C CA . GLN A 1 589 ? 20.796 -19.285 -47.125 1.00 90.69 589 GLN A CA 1
ATOM 4449 C C . GLN A 1 589 ? 22.315 -19.141 -46.956 1.00 90.69 589 GLN A C 1
ATOM 4451 O O . GLN A 1 589 ? 23.026 -18.622 -47.821 1.00 90.69 589 GLN A O 1
ATOM 4456 N N . LYS A 1 590 ? 22.837 -19.661 -45.841 1.00 82.50 590 LYS A N 1
ATOM 4457 C CA . LYS A 1 590 ? 24.275 -19.647 -45.546 1.00 82.50 590 LYS A CA 1
ATOM 4458 C C . LYS A 1 590 ? 25.049 -20.497 -46.568 1.00 82.50 590 LYS A C 1
ATOM 4460 O O . LYS A 1 590 ? 24.582 -21.558 -46.967 1.00 82.50 590 LYS A O 1
ATOM 4465 N N . ASN A 1 591 ? 26.256 -20.060 -46.937 1.00 78.25 591 ASN A N 1
ATOM 4466 C CA . ASN A 1 591 ? 27.184 -20.748 -47.856 1.00 78.25 591 ASN A CA 1
ATOM 4467 C C . ASN A 1 591 ? 26.722 -20.877 -49.326 1.00 78.25 591 ASN A C 1
ATOM 4469 O O . ASN A 1 591 ? 27.293 -21.670 -50.073 1.00 78.25 591 ASN A O 1
ATOM 4473 N N . LYS A 1 592 ? 25.736 -20.087 -49.766 1.00 78.19 592 LYS A N 1
ATOM 4474 C CA . LYS A 1 592 ? 25.366 -19.925 -51.183 1.00 78.19 592 LYS A CA 1
ATOM 4475 C C . LYS A 1 592 ? 25.839 -18.559 -51.692 1.00 78.19 592 LYS A C 1
ATOM 4477 O O . LYS A 1 592 ? 25.978 -17.638 -50.896 1.00 78.19 592 LYS A O 1
ATOM 4482 N N . SER A 1 593 ? 26.107 -18.420 -52.990 1.00 72.94 593 SER A N 1
ATOM 4483 C CA . SER A 1 593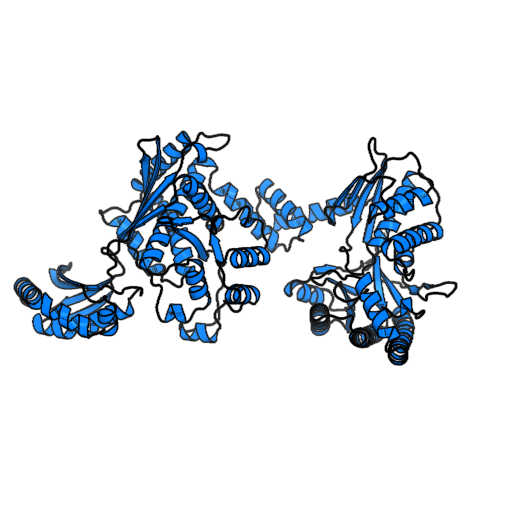 ? 26.424 -17.125 -53.611 1.00 72.94 593 SER A CA 1
ATOM 4484 C C . SER A 1 593 ? 25.469 -16.866 -54.786 1.00 72.94 593 SER A C 1
ATOM 4486 O O . SER A 1 593 ? 25.511 -17.638 -55.747 1.00 72.94 593 SER A O 1
ATOM 4488 N N . PRO A 1 594 ? 24.589 -15.843 -54.719 1.00 76.88 594 PRO A N 1
ATOM 4489 C CA . PRO A 1 594 ? 24.330 -14.985 -53.555 1.00 76.88 594 PRO A CA 1
ATOM 4490 C C . PRO A 1 594 ? 23.732 -15.773 -52.372 1.00 76.88 594 PRO A C 1
ATOM 4492 O O . PRO A 1 594 ? 23.059 -16.787 -52.555 1.00 76.88 594 PRO A O 1
ATOM 4495 N N . ASN A 1 595 ? 23.995 -15.309 -51.147 1.00 80.81 595 ASN A N 1
ATOM 4496 C CA . ASN A 1 595 ? 23.542 -15.931 -49.891 1.00 80.81 595 ASN A CA 1
ATOM 4497 C C . ASN A 1 595 ? 22.112 -15.528 -49.493 1.00 80.81 595 ASN A C 1
ATOM 4499 O O . ASN A 1 595 ? 21.635 -15.913 -48.427 1.00 80.81 595 ASN A O 1
ATOM 4503 N N . TYR A 1 596 ? 21.416 -14.758 -50.328 1.00 87.69 596 TYR A N 1
ATOM 4504 C CA . TYR A 1 596 ? 20.016 -14.406 -50.141 1.00 87.69 596 TYR A CA 1
ATOM 4505 C C . TYR A 1 596 ? 19.312 -14.157 -51.478 1.00 87.69 596 TYR A C 1
ATOM 4507 O O . TYR A 1 596 ? 19.938 -13.800 -52.475 1.00 87.69 596 TYR A O 1
ATOM 4515 N N . GLU A 1 597 ? 17.993 -14.313 -51.470 1.00 90.31 597 GLU A N 1
ATOM 4516 C CA . GLU A 1 597 ? 17.073 -13.868 -52.515 1.00 90.31 597 GLU A CA 1
ATOM 4517 C C . GLU A 1 597 ? 16.184 -12.759 -51.946 1.00 90.31 597 GLU A C 1
ATOM 4519 O O . GLU A 1 597 ? 15.669 -12.889 -50.834 1.00 90.31 597 GLU A O 1
ATOM 4524 N N . ILE A 1 598 ? 15.996 -11.671 -52.693 1.00 89.81 598 ILE A N 1
ATOM 4525 C CA . ILE A 1 598 ? 15.097 -10.586 -52.290 1.00 89.81 598 ILE A CA 1
ATOM 4526 C C . ILE A 1 598 ? 13.652 -10.996 -52.562 1.00 89.81 598 ILE A C 1
ATOM 4528 O O . ILE A 1 598 ? 13.315 -11.496 -53.635 1.00 89.81 598 ILE A O 1
ATOM 4532 N N . ILE A 1 599 ? 12.792 -10.745 -51.582 1.00 89.88 599 ILE A N 1
ATOM 4533 C CA . ILE A 1 599 ? 11.351 -10.911 -51.702 1.00 89.88 599 ILE A CA 1
ATOM 4534 C C . ILE A 1 599 ? 10.741 -9.522 -51.844 1.00 89.88 599 ILE A C 1
ATOM 4536 O O . ILE A 1 599 ? 10.671 -8.764 -50.878 1.00 89.88 599 ILE A O 1
ATOM 4540 N N . GLU A 1 600 ? 10.326 -9.200 -53.064 1.00 85.44 600 GLU A N 1
ATOM 4541 C CA . GLU A 1 600 ? 9.592 -7.974 -53.366 1.00 85.44 600 GLU A CA 1
ATOM 4542 C C . GLU A 1 600 ? 8.200 -8.039 -52.736 1.00 85.44 600 GLU A C 1
ATOM 4544 O O . GLU A 1 600 ? 7.460 -8.993 -52.981 1.00 85.44 600 GLU A O 1
ATOM 4549 N N . LEU A 1 601 ? 7.869 -7.043 -51.911 1.00 83.81 601 LEU A N 1
ATOM 4550 C CA . LEU A 1 601 ? 6.572 -6.897 -51.255 1.00 83.81 601 LEU A CA 1
ATOM 4551 C C . LEU A 1 601 ? 6.080 -5.466 -51.444 1.00 83.81 601 LEU A C 1
ATOM 4553 O O . LEU A 1 601 ? 6.854 -4.530 -51.244 1.00 83.81 601 LEU A O 1
ATOM 4557 N N . ASP A 1 602 ? 4.798 -5.315 -51.770 1.00 77.00 602 ASP A N 1
ATOM 4558 C CA . ASP A 1 602 ? 4.150 -4.001 -51.847 1.00 77.00 602 ASP A CA 1
ATOM 4559 C C . ASP A 1 602 ? 4.007 -3.376 -50.453 1.00 77.00 602 ASP A C 1
ATOM 4561 O O . ASP A 1 602 ? 4.278 -2.194 -50.253 1.00 77.00 602 ASP A O 1
ATOM 4565 N N . GLU A 1 603 ? 3.633 -4.196 -49.468 1.00 79.50 603 GLU A N 1
ATOM 4566 C CA . GLU A 1 603 ? 3.524 -3.814 -48.064 1.00 79.50 603 GLU A CA 1
ATOM 4567 C C . GLU A 1 603 ? 4.069 -4.929 -47.165 1.00 79.50 603 GLU A C 1
ATOM 4569 O O . GLU A 1 603 ? 4.039 -6.117 -47.503 1.00 79.50 603 GLU A O 1
ATOM 4574 N N . LEU A 1 604 ? 4.585 -4.548 -45.993 1.00 83.38 604 LEU A N 1
ATOM 4575 C CA . LEU A 1 604 ? 4.958 -5.530 -44.982 1.00 83.38 604 LEU A CA 1
ATOM 4576 C C . LEU A 1 604 ? 3.700 -6.220 -44.438 1.00 83.38 604 LEU A C 1
ATOM 4578 O O . LEU A 1 604 ? 2.687 -5.550 -44.221 1.00 83.38 604 LEU A O 1
ATOM 4582 N N . PRO A 1 605 ? 3.764 -7.535 -44.161 1.00 86.88 605 PRO A N 1
ATOM 4583 C CA . PRO A 1 605 ? 2.637 -8.248 -43.581 1.00 86.88 605 PRO A CA 1
ATOM 4584 C C . PRO A 1 605 ? 2.216 -7.612 -42.243 1.00 86.88 605 PRO A C 1
ATOM 4586 O O . PRO A 1 605 ? 3.060 -7.052 -41.531 1.00 86.88 605 PRO A O 1
ATOM 4589 N N . PRO A 1 606 ? 0.930 -7.720 -41.867 1.00 90.25 606 PRO A N 1
ATOM 4590 C CA . PRO A 1 606 ? 0.381 -7.127 -40.650 1.00 90.25 606 PRO A CA 1
ATOM 4591 C C . PRO A 1 606 ? 0.874 -7.890 -39.415 1.00 90.25 606 PRO A C 1
ATOM 4593 O O . PRO A 1 606 ? 0.204 -8.774 -38.879 1.00 90.25 606 PRO A O 1
ATOM 4596 N N . LEU A 1 607 ? 2.094 -7.577 -38.989 1.00 93.00 607 LEU A N 1
ATOM 4597 C CA . LEU A 1 607 ? 2.783 -8.252 -37.899 1.00 93.00 607 LEU A CA 1
ATOM 4598 C C . LEU A 1 607 ? 2.679 -7.461 -36.596 1.00 93.00 607 LEU A C 1
ATOM 4600 O O . LEU A 1 607 ? 2.682 -6.233 -36.582 1.00 93.00 607 LEU A O 1
ATOM 4604 N N . LEU A 1 608 ? 2.681 -8.182 -35.482 1.00 93.31 608 LEU A N 1
ATOM 4605 C CA . LEU A 1 608 ? 2.850 -7.643 -34.141 1.00 93.31 608 LEU A CA 1
ATOM 4606 C C . LEU A 1 608 ? 3.951 -8.421 -33.428 1.00 93.31 608 LEU A C 1
ATOM 4608 O O . LEU A 1 608 ? 3.932 -9.651 -33.390 1.00 93.31 608 LEU A O 1
ATOM 4612 N N . ILE A 1 609 ? 4.903 -7.708 -32.839 1.00 93.12 609 ILE A N 1
ATOM 4613 C CA . ILE A 1 609 ? 5.963 -8.304 -32.033 1.00 93.12 609 ILE A CA 1
ATOM 4614 C C . ILE A 1 609 ? 5.586 -8.144 -30.566 1.00 93.12 609 ILE A C 1
ATOM 4616 O O . ILE A 1 609 ? 5.243 -7.043 -30.143 1.00 93.12 609 ILE A O 1
ATOM 4620 N N . GLY A 1 610 ? 5.662 -9.222 -29.792 1.00 91.31 610 GLY A N 1
ATOM 4621 C CA . GLY A 1 610 ? 5.530 -9.182 -28.336 1.00 91.31 610 GLY A CA 1
ATOM 4622 C C . GLY A 1 610 ? 6.873 -9.440 -27.665 1.00 91.31 610 GLY A C 1
ATOM 4623 O O . GLY A 1 610 ? 7.621 -10.306 -28.119 1.00 91.31 610 GLY A O 1
ATOM 4624 N N . PHE A 1 611 ? 7.158 -8.750 -26.562 1.00 89.19 611 PHE A N 1
ATOM 4625 C CA . PHE A 1 611 ? 8.387 -8.920 -25.784 1.00 89.19 611 PHE A CA 1
ATOM 4626 C C . PHE A 1 611 ? 8.138 -9.699 -24.496 1.00 89.19 611 PHE A C 1
ATOM 4628 O O . PHE A 1 611 ? 7.297 -9.321 -23.678 1.00 89.19 611 PHE A O 1
ATOM 4635 N N . SER A 1 612 ? 8.894 -10.779 -24.310 1.00 84.25 612 SER A N 1
ATOM 4636 C CA . SER A 1 612 ? 8.909 -11.538 -23.059 1.00 84.25 612 SER A CA 1
ATOM 4637 C C . SER A 1 612 ? 9.621 -10.755 -21.954 1.00 84.25 612 SER A C 1
ATOM 4639 O O . SER A 1 612 ? 10.381 -9.816 -22.207 1.00 84.25 612 SER A O 1
ATOM 4641 N N . ARG A 1 613 ? 9.417 -11.156 -20.696 1.00 76.12 613 ARG A N 1
ATOM 4642 C CA . ARG A 1 613 ? 9.985 -10.441 -19.535 1.00 76.12 613 ARG A CA 1
ATOM 4643 C C . ARG A 1 613 ? 11.464 -10.753 -19.297 1.00 76.12 613 ARG A C 1
ATOM 4645 O O . ARG A 1 613 ? 12.081 -10.181 -18.400 1.00 76.12 613 ARG A O 1
ATOM 4652 N N . ARG A 1 614 ? 12.027 -11.688 -20.066 1.00 73.31 614 ARG A N 1
ATOM 4653 C CA . ARG A 1 614 ? 13.409 -12.159 -19.951 1.00 73.31 614 ARG A CA 1
ATOM 4654 C C . ARG A 1 614 ? 14.117 -11.990 -21.289 1.00 73.31 614 ARG A C 1
ATOM 4656 O O . ARG A 1 614 ? 13.653 -12.474 -22.316 1.00 73.31 614 ARG A O 1
ATOM 4663 N N . SER A 1 615 ? 15.277 -11.345 -21.270 1.00 68.94 615 SER A N 1
ATOM 4664 C CA . SER A 1 615 ? 16.164 -11.298 -22.433 1.00 68.94 615 SER A CA 1
ATOM 4665 C C . SER A 1 615 ? 16.685 -12.695 -22.774 1.00 68.94 615 SER A C 1
ATOM 4667 O O . SER A 1 615 ? 17.041 -13.451 -21.869 1.00 68.94 615 SER A O 1
ATOM 4669 N N . SER A 1 616 ? 16.804 -13.015 -24.061 1.00 65.94 616 SER A N 1
ATOM 4670 C CA . SER A 1 616 ? 17.440 -14.257 -24.512 1.00 65.94 616 SER A CA 1
ATOM 4671 C C . SER A 1 616 ? 18.970 -14.151 -24.461 1.00 65.94 616 SER A C 1
ATOM 4673 O O . SER A 1 616 ? 19.545 -13.209 -25.015 1.00 65.94 616 SER A O 1
ATOM 4675 N N . HIS A 1 617 ? 19.653 -15.153 -23.902 1.00 65.69 617 HIS A N 1
ATOM 4676 C CA . HIS A 1 617 ? 21.100 -15.323 -24.077 1.00 65.69 617 HIS A CA 1
ATOM 4677 C C . HIS A 1 617 ? 21.386 -16.085 -25.379 1.00 65.69 617 HIS A C 1
ATOM 4679 O O . HIS A 1 617 ? 21.594 -17.297 -25.371 1.00 65.69 617 HIS A O 1
ATOM 4685 N N . THR A 1 618 ? 21.402 -15.367 -26.508 1.00 63.31 618 THR A N 1
ATOM 4686 C CA . THR A 1 618 ? 21.541 -15.943 -27.862 1.00 63.31 618 THR A CA 1
ATOM 4687 C C . THR A 1 618 ? 22.700 -16.931 -28.006 1.00 63.31 618 THR A C 1
ATOM 4689 O O . THR A 1 618 ? 22.523 -17.984 -28.609 1.00 63.31 618 THR A O 1
ATOM 4692 N N . ILE A 1 619 ? 23.864 -16.628 -27.424 1.00 63.69 619 ILE A N 1
ATOM 4693 C CA . ILE A 1 619 ? 25.059 -17.485 -27.513 1.00 63.69 619 ILE A CA 1
ATOM 4694 C C . ILE A 1 619 ? 24.834 -18.823 -26.801 1.00 63.69 619 ILE A C 1
ATOM 4696 O O . ILE A 1 619 ? 25.164 -19.873 -27.346 1.00 63.69 619 ILE A O 1
ATOM 4700 N N . GLN A 1 620 ? 24.240 -18.789 -25.607 1.00 71.94 620 GLN A N 1
ATOM 4701 C CA . GLN A 1 620 ? 23.979 -19.993 -24.826 1.00 71.94 620 GLN A CA 1
ATOM 4702 C C . GLN A 1 620 ? 22.953 -20.884 -25.530 1.00 71.94 620 GLN A C 1
ATOM 4704 O O . GLN A 1 620 ? 23.207 -22.065 -25.707 1.00 71.94 620 GLN A O 1
ATOM 4709 N N . GLN A 1 621 ? 21.853 -20.309 -26.026 1.00 78.44 621 GLN A N 1
ATOM 4710 C CA . GLN A 1 621 ? 20.803 -21.077 -26.705 1.00 78.44 621 GLN A CA 1
ATOM 4711 C C . GLN A 1 621 ? 21.301 -21.761 -27.981 1.00 78.44 621 GLN A C 1
ATOM 4713 O O . GLN A 1 621 ? 21.030 -22.940 -28.198 1.00 78.44 621 GLN A O 1
ATOM 4718 N N . VAL A 1 622 ? 22.079 -21.056 -28.809 1.00 74.25 622 VAL A N 1
ATOM 4719 C CA . VAL A 1 622 ? 22.691 -21.660 -30.004 1.00 74.25 622 VAL A CA 1
ATOM 4720 C C . VAL A 1 622 ? 23.695 -22.753 -29.611 1.00 74.25 622 VAL A C 1
ATOM 4722 O O . VAL A 1 622 ? 23.732 -23.805 -30.249 1.00 74.25 622 VAL A O 1
ATOM 4725 N N . GLY A 1 623 ? 24.474 -22.542 -28.545 1.00 79.06 623 GLY A N 1
ATOM 4726 C CA . GLY A 1 623 ? 25.395 -23.544 -28.001 1.00 79.06 623 GLY A CA 1
ATOM 4727 C C . GLY A 1 623 ? 24.690 -24.801 -27.481 1.00 79.06 623 GLY A C 1
ATOM 4728 O O . GLY A 1 623 ? 25.117 -25.914 -27.793 1.00 79.06 623 GLY A O 1
ATOM 4729 N N . ASP A 1 624 ? 23.585 -24.635 -26.756 1.00 83.69 624 ASP A N 1
ATOM 4730 C CA . ASP A 1 624 ? 22.777 -25.726 -26.204 1.00 83.69 624 ASP A CA 1
ATOM 4731 C C . ASP A 1 624 ? 22.136 -26.554 -27.325 1.00 83.69 624 ASP A C 1
ATOM 4733 O O . ASP A 1 624 ? 22.229 -27.785 -27.323 1.00 83.69 624 ASP A O 1
ATOM 4737 N N . VAL A 1 625 ? 21.568 -25.889 -28.340 1.00 85.44 625 VAL A N 1
ATOM 4738 C CA . VAL A 1 625 ? 21.038 -26.555 -29.540 1.00 85.44 625 VAL A CA 1
ATOM 4739 C C . VAL A 1 625 ? 22.144 -27.305 -30.275 1.00 85.44 625 VAL A C 1
ATOM 4741 O O . VAL A 1 625 ? 21.939 -28.459 -30.629 1.00 85.44 625 VAL A O 1
ATOM 4744 N N . ASN A 1 626 ? 23.328 -26.713 -30.457 1.00 85.38 626 ASN A N 1
ATOM 4745 C CA . ASN A 1 626 ? 24.458 -27.390 -31.101 1.00 85.38 626 ASN A CA 1
ATOM 4746 C C . ASN A 1 626 ? 24.931 -28.620 -30.297 1.00 85.38 626 ASN A C 1
ATOM 4748 O O . ASN A 1 626 ? 25.255 -29.662 -30.864 1.00 85.38 626 ASN A O 1
ATOM 4752 N N . SER A 1 627 ? 24.933 -28.542 -28.964 1.00 87.88 627 SER A N 1
ATOM 4753 C CA . SER A 1 627 ? 25.249 -29.681 -28.092 1.00 87.88 627 SER A CA 1
ATOM 4754 C C . SER A 1 627 ? 24.240 -30.823 -28.258 1.00 87.88 627 SER A C 1
ATOM 4756 O O . SER A 1 627 ? 24.633 -31.984 -28.392 1.00 87.88 627 SER A O 1
ATOM 4758 N N . ARG A 1 628 ? 22.937 -30.509 -28.315 1.00 91.06 628 ARG A N 1
ATOM 4759 C CA . ARG A 1 628 ? 21.876 -31.501 -28.560 1.00 91.06 628 ARG A CA 1
ATOM 4760 C C . ARG A 1 628 ? 21.903 -32.053 -29.987 1.00 91.06 628 ARG A C 1
ATOM 4762 O O . ARG A 1 628 ? 21.750 -33.261 -30.159 1.00 91.06 628 ARG A O 1
ATOM 4769 N N . TYR A 1 629 ? 22.174 -31.202 -30.974 1.00 88.81 629 TYR A N 1
ATOM 4770 C CA . TYR A 1 629 ? 22.356 -31.573 -32.375 1.00 88.81 629 TYR A CA 1
ATOM 4771 C C . TYR A 1 629 ? 23.452 -32.632 -32.524 1.00 88.81 629 TYR A C 1
ATOM 4773 O O . TYR A 1 629 ? 23.202 -33.699 -33.071 1.00 88.81 629 TYR A O 1
ATOM 4781 N N . ASN A 1 630 ? 24.636 -32.402 -31.944 1.00 88.44 630 ASN A N 1
ATOM 4782 C CA . ASN A 1 630 ? 25.752 -33.351 -32.035 1.00 88.44 630 ASN A CA 1
ATOM 4783 C C . ASN A 1 630 ? 25.458 -34.706 -31.365 1.00 88.44 630 ASN A C 1
ATOM 4785 O O . ASN A 1 630 ? 26.055 -35.713 -31.736 1.00 88.44 630 ASN A O 1
ATOM 4789 N N . LYS A 1 631 ? 24.534 -34.752 -30.395 1.00 90.75 631 LYS A N 1
ATOM 4790 C CA . LYS A 1 631 ? 24.096 -36.001 -29.748 1.00 90.75 631 LYS A CA 1
ATOM 4791 C C . LYS A 1 631 ? 23.032 -36.754 -30.552 1.00 90.75 631 LYS A C 1
ATOM 4793 O O . LYS A 1 631 ? 22.994 -37.975 -30.477 1.00 90.75 631 LYS A O 1
ATOM 4798 N N . ASN A 1 632 ? 22.184 -36.046 -31.302 1.00 90.31 632 ASN A N 1
ATOM 4799 C CA . ASN A 1 632 ? 21.009 -36.598 -31.991 1.00 90.31 632 ASN A CA 1
ATOM 4800 C C . ASN A 1 632 ? 20.894 -36.087 -33.438 1.00 90.31 632 ASN A C 1
ATOM 4802 O O . ASN A 1 632 ? 19.831 -35.637 -33.873 1.00 90.31 632 ASN A O 1
ATOM 4806 N N . MET A 1 633 ? 21.998 -36.154 -34.186 1.00 91.00 633 MET A N 1
ATOM 4807 C CA . MET A 1 633 ? 22.146 -35.490 -35.486 1.00 91.00 633 MET A CA 1
ATOM 4808 C C . MET A 1 633 ? 21.027 -35.832 -36.478 1.00 91.00 633 MET A C 1
ATOM 4810 O O . MET A 1 633 ? 20.411 -34.928 -37.030 1.00 91.00 633 MET A O 1
ATOM 4814 N N . SER A 1 634 ? 20.682 -37.114 -36.643 1.00 91.50 634 SER A N 1
ATOM 4815 C CA . SER A 1 634 ? 19.654 -37.538 -37.610 1.00 91.50 634 SER A CA 1
ATOM 4816 C C . SER A 1 634 ? 18.259 -36.978 -37.308 1.00 91.50 634 SER A C 1
ATOM 4818 O O . SER A 1 634 ? 17.517 -36.636 -38.229 1.00 91.50 634 SER A O 1
ATOM 4820 N N . GLN A 1 635 ? 17.896 -36.861 -36.027 1.00 92.19 635 GLN A N 1
ATOM 4821 C CA . GLN A 1 635 ? 16.604 -36.312 -35.609 1.00 92.19 635 GLN A CA 1
ATOM 4822 C C . GLN A 1 635 ? 16.554 -34.803 -35.844 1.00 92.19 635 GLN A C 1
ATOM 4824 O O . GLN A 1 635 ? 15.571 -34.294 -36.382 1.00 92.19 635 GLN A O 1
ATOM 4829 N N . TYR A 1 636 ? 17.624 -34.089 -35.488 1.00 92.75 636 TYR A N 1
ATOM 4830 C CA . TYR A 1 636 ? 17.694 -32.648 -35.703 1.00 92.75 636 TYR A CA 1
ATOM 4831 C C . TYR A 1 636 ? 17.779 -32.294 -37.191 1.00 92.75 636 TYR A C 1
ATOM 4833 O O . TYR A 1 636 ? 17.126 -31.345 -37.613 1.00 92.75 636 TYR A O 1
ATOM 4841 N N . ASP A 1 637 ? 18.491 -33.078 -38.003 1.00 92.50 637 ASP A N 1
ATOM 4842 C CA . ASP A 1 637 ? 18.507 -32.914 -39.459 1.00 92.50 637 ASP A CA 1
ATOM 4843 C C . ASP A 1 637 ? 17.106 -33.071 -40.056 1.00 92.50 637 ASP A C 1
ATOM 4845 O O . ASP A 1 637 ? 16.702 -32.275 -40.903 1.00 92.50 637 ASP A O 1
ATOM 4849 N N . ALA A 1 638 ? 16.322 -34.050 -39.590 1.00 94.88 638 ALA A N 1
ATOM 4850 C CA . ALA A 1 638 ? 14.936 -34.214 -40.024 1.00 94.88 638 ALA A CA 1
ATOM 4851 C C . ALA A 1 638 ? 14.062 -33.003 -39.649 1.00 94.88 638 ALA A C 1
ATOM 4853 O O . ALA A 1 638 ? 13.249 -32.564 -40.465 1.00 94.88 638 ALA A O 1
ATOM 4854 N N . ILE A 1 639 ? 14.248 -32.435 -38.452 1.00 95.44 639 ILE A N 1
ATOM 4855 C CA . ILE A 1 639 ? 13.554 -31.212 -38.021 1.00 95.44 639 ILE A CA 1
ATOM 4856 C C . ILE A 1 639 ? 13.990 -30.015 -38.876 1.00 95.44 639 ILE A C 1
ATOM 4858 O O . ILE A 1 639 ? 13.144 -29.295 -39.403 1.00 95.44 639 ILE A O 1
ATOM 4862 N N . PHE A 1 640 ? 15.293 -29.812 -39.079 1.00 95.19 640 PHE A N 1
ATOM 4863 C CA . PHE A 1 640 ? 15.811 -28.696 -39.870 1.00 95.19 640 PHE A CA 1
ATOM 4864 C C . PHE A 1 640 ? 15.448 -28.797 -41.352 1.00 95.19 640 PHE A C 1
ATOM 4866 O O . PHE A 1 640 ? 15.199 -27.767 -41.969 1.00 95.19 640 PHE A O 1
ATOM 4873 N N . ASN A 1 641 ? 15.341 -30.001 -41.920 1.00 95.50 641 ASN A N 1
ATOM 4874 C CA . ASN A 1 641 ? 14.820 -30.206 -43.275 1.00 95.50 641 ASN A CA 1
ATOM 4875 C C . ASN A 1 641 ? 13.334 -29.829 -43.386 1.00 95.50 641 ASN A C 1
ATOM 4877 O O . ASN A 1 641 ? 12.923 -29.260 -44.394 1.00 95.50 641 ASN A O 1
ATOM 4881 N N . GLN A 1 642 ? 12.525 -30.102 -42.357 1.00 96.94 642 GLN A N 1
ATOM 4882 C CA . GLN A 1 642 ? 11.128 -29.654 -42.330 1.00 96.94 642 GLN A CA 1
ATOM 4883 C C . GLN A 1 642 ? 11.026 -28.132 -42.200 1.00 96.94 642 GLN A C 1
ATOM 4885 O O . GLN A 1 642 ? 10.242 -27.508 -42.912 1.00 96.94 642 GLN A O 1
ATOM 4890 N N . ILE A 1 643 ? 11.844 -27.522 -41.335 1.00 96.31 643 ILE A N 1
ATOM 4891 C CA . ILE A 1 643 ? 11.925 -26.061 -41.217 1.00 96.31 643 ILE A CA 1
ATOM 4892 C C . ILE A 1 643 ? 12.358 -25.434 -42.554 1.00 96.31 643 ILE A C 1
ATOM 4894 O O . ILE A 1 643 ? 11.792 -24.423 -42.954 1.00 96.31 643 ILE A O 1
ATOM 4898 N N . ASP A 1 644 ? 13.303 -26.046 -43.273 1.00 96.25 644 ASP A N 1
ATOM 4899 C CA . ASP A 1 644 ? 13.770 -25.598 -44.593 1.00 96.25 644 ASP A CA 1
ATOM 4900 C C . ASP A 1 644 ? 12.648 -25.582 -45.648 1.00 96.25 644 ASP A C 1
ATOM 4902 O O . ASP A 1 644 ? 12.446 -24.577 -46.336 1.00 96.25 644 ASP A O 1
ATOM 4906 N N . ASP A 1 645 ? 11.871 -26.668 -45.733 1.00 96.94 645 ASP A N 1
ATOM 4907 C CA . ASP A 1 645 ? 10.714 -26.771 -46.631 1.00 96.94 645 ASP A CA 1
ATOM 4908 C C . ASP A 1 645 ? 9.638 -25.727 -46.286 1.00 96.94 645 ASP A C 1
ATOM 4910 O O . ASP A 1 645 ? 9.123 -25.034 -47.170 1.00 96.94 645 ASP A O 1
ATOM 4914 N N . ILE A 1 646 ? 9.351 -25.546 -44.993 1.00 96.88 646 ILE A N 1
ATOM 4915 C CA . ILE A 1 646 ? 8.408 -24.533 -44.507 1.00 96.88 646 ILE A CA 1
ATOM 4916 C C . ILE A 1 646 ? 8.901 -23.118 -44.840 1.00 96.88 646 ILE A C 1
ATOM 4918 O O . ILE A 1 646 ? 8.109 -22.321 -45.338 1.00 96.88 646 ILE A O 1
ATOM 4922 N N . SER A 1 647 ? 10.188 -22.804 -44.658 1.00 96.69 647 SER A N 1
ATOM 4923 C CA . SER A 1 647 ? 10.772 -21.510 -45.045 1.00 96.69 647 SER A CA 1
ATOM 4924 C C . SER A 1 647 ? 10.591 -21.221 -46.538 1.00 96.69 647 SER A C 1
ATOM 4926 O O . SER A 1 647 ? 10.180 -20.121 -46.912 1.00 96.69 647 SER A O 1
ATOM 4928 N N . CYS A 1 648 ? 10.834 -22.214 -47.401 1.00 95.50 648 CYS A N 1
ATOM 4929 C CA . CYS A 1 648 ? 10.655 -22.079 -48.848 1.00 95.50 648 CYS A CA 1
ATOM 4930 C C . CYS A 1 648 ? 9.182 -21.878 -49.239 1.00 95.50 648 CYS A C 1
ATOM 4932 O O . CYS A 1 648 ? 8.868 -21.041 -50.089 1.00 95.50 648 CYS A O 1
ATOM 4934 N N . LYS A 1 649 ? 8.262 -22.628 -48.621 1.00 97.12 649 LYS A N 1
ATOM 4935 C CA . LYS A 1 649 ? 6.813 -22.477 -48.836 1.00 97.12 649 LYS A CA 1
ATOM 4936 C C . LYS A 1 649 ? 6.301 -21.135 -48.321 1.00 97.12 649 LYS A C 1
ATOM 4938 O O . LYS A 1 649 ? 5.532 -20.476 -49.014 1.00 97.12 649 LYS A O 1
ATOM 4943 N N . GLY A 1 650 ? 6.777 -20.697 -47.160 1.00 96.31 650 GLY A N 1
ATOM 4944 C CA . GLY A 1 650 ? 6.420 -19.411 -46.576 1.00 96.31 650 GLY A CA 1
ATOM 4945 C C . GLY A 1 650 ? 6.893 -18.238 -47.424 1.00 96.31 650 GLY A C 1
ATOM 4946 O O . GLY A 1 650 ? 6.156 -17.272 -47.571 1.00 96.31 650 GLY A O 1
ATOM 4947 N N . ALA A 1 651 ? 8.062 -18.341 -48.068 1.00 95.06 651 ALA A N 1
ATOM 4948 C CA . ALA A 1 651 ? 8.517 -17.328 -49.019 1.00 95.06 651 ALA A CA 1
ATOM 4949 C C . ALA A 1 651 ? 7.563 -17.195 -50.219 1.00 95.06 651 ALA A C 1
ATOM 4951 O O . ALA A 1 651 ? 7.301 -16.083 -50.672 1.00 95.06 651 ALA A O 1
ATOM 4952 N N . LYS A 1 652 ? 7.005 -18.310 -50.714 1.00 94.69 652 LYS A N 1
ATOM 4953 C CA . LYS A 1 652 ? 5.984 -18.291 -51.777 1.00 94.69 652 LYS A CA 1
ATOM 4954 C C . LYS A 1 652 ? 4.674 -17.670 -51.289 1.00 94.69 652 LYS A C 1
ATOM 4956 O O . LYS A 1 652 ? 4.165 -16.788 -51.965 1.00 94.69 652 LYS A O 1
ATOM 4961 N N . ALA A 1 653 ? 4.185 -18.082 -50.117 1.00 94.94 653 ALA A N 1
ATOM 4962 C CA . ALA A 1 653 ? 2.961 -17.541 -49.520 1.00 94.94 653 ALA A CA 1
ATOM 4963 C C . ALA A 1 653 ? 3.067 -16.029 -49.262 1.00 94.94 653 ALA A C 1
ATOM 4965 O O . ALA A 1 653 ? 2.147 -15.276 -49.568 1.00 94.94 653 ALA A O 1
ATOM 4966 N N . LEU A 1 654 ? 4.226 -15.572 -48.774 1.00 92.69 654 LEU A N 1
ATOM 4967 C CA . LEU A 1 654 ? 4.499 -14.157 -48.549 1.00 92.69 654 LEU A CA 1
ATOM 4968 C C . LEU A 1 654 ? 4.507 -13.362 -49.867 1.00 92.69 654 LEU A C 1
ATOM 4970 O O . LEU A 1 654 ? 3.922 -12.288 -49.912 1.00 92.69 654 LEU A O 1
ATOM 4974 N N . LYS A 1 655 ? 5.091 -13.902 -50.951 1.00 91.06 655 LYS A N 1
ATOM 4975 C CA . LYS A 1 655 ? 5.061 -13.275 -52.291 1.00 91.06 655 LYS A CA 1
ATOM 4976 C C . LYS A 1 655 ? 3.647 -13.136 -52.862 1.00 91.06 655 LYS A C 1
ATOM 4978 O O . LYS A 1 655 ? 3.400 -12.224 -53.639 1.00 91.06 655 LYS A O 1
ATOM 4983 N N . THR A 1 656 ? 2.737 -14.047 -52.522 1.00 91.38 656 THR A N 1
ATOM 4984 C CA . THR A 1 656 ? 1.351 -14.040 -53.016 1.00 91.38 656 THR A CA 1
ATOM 4985 C C . THR A 1 656 ? 0.357 -13.414 -52.035 1.00 91.38 656 THR A C 1
ATOM 4987 O O . THR A 1 656 ? -0.841 -13.496 -52.283 1.00 91.38 656 THR A O 1
ATOM 4990 N N . ASN A 1 657 ? 0.827 -12.810 -50.932 1.00 90.81 657 ASN A N 1
ATOM 4991 C CA . ASN A 1 657 ? -0.002 -12.291 -49.833 1.00 90.81 657 ASN A CA 1
ATOM 4992 C C . ASN A 1 657 ? -1.004 -13.320 -49.261 1.00 90.81 657 ASN A C 1
ATOM 4994 O O . ASN A 1 657 ? -2.063 -12.956 -48.753 1.00 90.81 657 ASN A O 1
ATOM 4998 N N . ASP A 1 658 ? -0.667 -14.612 -49.316 1.00 94.62 658 ASP A N 1
ATOM 4999 C CA . ASP A 1 658 ? -1.468 -15.692 -48.730 1.00 94.62 658 ASP A CA 1
ATOM 5000 C C . ASP A 1 658 ? -1.144 -15.810 -47.233 1.00 94.62 658 ASP A C 1
ATOM 5002 O O . ASP A 1 658 ? -0.311 -16.613 -46.791 1.00 94.62 658 ASP A O 1
ATOM 5006 N N . TYR A 1 659 ? -1.749 -14.918 -46.447 1.00 94.69 659 TYR A N 1
ATOM 5007 C CA . TYR A 1 659 ? -1.491 -14.821 -45.013 1.00 94.69 659 TYR A CA 1
ATOM 5008 C C . TYR A 1 659 ? -2.024 -16.020 -44.225 1.00 94.69 659 TYR A C 1
ATOM 5010 O O . TYR A 1 659 ? -1.416 -16.370 -43.215 1.00 94.69 659 TYR A O 1
ATOM 5018 N N . ASP A 1 660 ? -3.077 -16.692 -44.694 1.00 95.50 660 ASP A N 1
ATOM 5019 C CA . ASP A 1 660 ? -3.591 -17.914 -44.066 1.00 95.50 660 ASP A CA 1
ATOM 5020 C C . ASP A 1 660 ? -2.579 -19.058 -44.185 1.00 95.50 660 ASP A C 1
ATOM 5022 O O . ASP A 1 660 ? -2.225 -19.689 -43.180 1.00 95.50 660 ASP A O 1
ATOM 5026 N N . ALA A 1 661 ? -2.028 -19.278 -45.385 1.00 96.50 661 ALA A N 1
ATOM 5027 C CA . ALA A 1 661 ? -0.965 -20.260 -45.579 1.00 96.50 661 ALA A CA 1
ATOM 5028 C C . ALA A 1 661 ? 0.288 -19.901 -44.765 1.00 96.50 661 ALA A C 1
ATOM 5030 O O . ALA A 1 661 ? 0.866 -20.766 -44.100 1.00 96.50 661 ALA A O 1
ATOM 5031 N N . LEU A 1 662 ? 0.696 -18.626 -44.764 1.00 96.81 662 LEU A N 1
ATOM 5032 C CA . LEU A 1 662 ? 1.845 -18.159 -43.985 1.00 96.81 662 LEU A CA 1
ATOM 5033 C C . LEU A 1 662 ? 1.634 -18.357 -42.475 1.00 96.81 662 LEU A C 1
ATOM 5035 O O . LEU A 1 662 ? 2.528 -18.861 -41.794 1.00 96.81 662 LEU A O 1
ATOM 5039 N N . GLY A 1 663 ? 0.456 -18.012 -41.952 1.00 97.06 663 GLY A N 1
ATOM 5040 C CA . GLY A 1 663 ? 0.103 -18.162 -40.542 1.00 97.06 663 GLY A CA 1
ATOM 5041 C C . GLY A 1 663 ? 0.093 -19.625 -40.093 1.00 97.06 663 GLY A C 1
ATOM 5042 O O . GLY A 1 663 ? 0.676 -19.963 -39.058 1.00 97.06 663 GLY A O 1
ATOM 5043 N N . GLY A 1 664 ? -0.465 -20.518 -40.918 1.00 97.50 664 GLY A N 1
ATOM 5044 C CA . GLY A 1 664 ? -0.408 -21.964 -40.697 1.00 97.50 664 GLY A CA 1
ATOM 5045 C C . GLY A 1 664 ? 1.029 -22.491 -40.629 1.00 97.50 664 GLY A C 1
ATOM 5046 O O . GLY A 1 664 ? 1.389 -23.207 -39.691 1.00 97.50 664 GLY A O 1
ATOM 5047 N N . LEU A 1 665 ? 1.883 -22.071 -41.566 1.00 98.19 665 LEU A N 1
ATOM 5048 C CA . LEU A 1 665 ? 3.305 -22.424 -41.586 1.00 98.19 665 LEU A CA 1
ATOM 5049 C C . LEU A 1 665 ? 4.065 -21.885 -40.362 1.00 98.19 665 LEU A C 1
ATOM 5051 O O . LEU A 1 665 ? 4.888 -22.607 -39.797 1.00 98.19 665 LEU A O 1
ATOM 5055 N N . MET A 1 666 ? 3.764 -20.666 -39.900 1.00 98.12 666 MET A N 1
ATOM 5056 C CA . MET A 1 666 ? 4.333 -20.108 -38.663 1.00 98.12 666 MET A CA 1
ATOM 5057 C C . MET A 1 666 ? 3.990 -20.969 -37.444 1.00 98.12 666 MET A C 1
ATOM 5059 O O . MET A 1 666 ? 4.860 -21.230 -36.610 1.00 98.12 666 MET A O 1
ATOM 5063 N N . ASN A 1 667 ? 2.748 -21.450 -37.346 1.00 97.88 667 ASN A N 1
ATOM 5064 C CA . ASN A 1 667 ? 2.317 -22.287 -36.227 1.00 97.88 667 ASN A CA 1
ATOM 5065 C C . ASN A 1 667 ? 3.012 -23.657 -36.228 1.00 97.88 667 ASN A C 1
ATOM 5067 O O . ASN A 1 667 ? 3.459 -24.107 -35.171 1.00 97.88 667 ASN A O 1
ATOM 5071 N N . ILE A 1 668 ? 3.165 -24.286 -37.400 1.00 97.69 668 ILE A N 1
ATOM 5072 C CA . ILE A 1 668 ? 3.915 -25.546 -37.548 1.00 97.69 668 ILE A CA 1
ATOM 5073 C C . ILE A 1 668 ? 5.387 -25.331 -37.185 1.00 97.69 668 ILE A C 1
ATOM 5075 O O . ILE A 1 668 ? 5.957 -26.098 -36.408 1.00 97.69 668 ILE A O 1
ATOM 5079 N N . CYS A 1 669 ? 5.993 -24.254 -37.693 1.00 97.31 669 CYS A N 1
ATOM 5080 C CA . CYS A 1 669 ? 7.376 -23.908 -37.389 1.00 97.31 669 CYS A CA 1
ATOM 5081 C C . CYS A 1 669 ? 7.592 -23.724 -35.879 1.00 97.31 669 CYS A C 1
ATOM 5083 O O . CYS A 1 669 ? 8.601 -24.187 -35.356 1.00 97.31 669 CYS A O 1
ATOM 5085 N N . HIS A 1 670 ? 6.644 -23.114 -35.154 1.00 97.31 670 HIS A N 1
ATOM 5086 C CA . HIS A 1 670 ? 6.724 -23.003 -33.691 1.00 97.31 670 HIS A CA 1
ATOM 5087 C C . HIS A 1 670 ? 6.778 -24.365 -32.995 1.00 97.31 670 HIS A C 1
ATOM 5089 O O . HIS A 1 670 ? 7.585 -24.556 -32.092 1.00 97.31 670 HIS A O 1
ATOM 5095 N N . GLY A 1 671 ? 5.965 -25.328 -33.440 1.00 96.69 671 GLY A N 1
ATOM 5096 C CA . GLY A 1 671 ? 5.994 -26.693 -32.907 1.00 96.69 671 GLY A CA 1
ATOM 5097 C C . GLY A 1 671 ? 7.353 -27.372 -33.110 1.00 96.69 671 GLY A C 1
ATOM 5098 O O . GLY A 1 671 ? 7.883 -27.984 -32.185 1.00 96.69 671 GLY A O 1
ATOM 5099 N N . LEU A 1 672 ? 7.965 -27.193 -34.286 1.00 96.19 672 LEU A N 1
ATOM 5100 C CA . LEU A 1 672 ? 9.315 -27.696 -34.578 1.00 96.19 672 LEU A CA 1
ATOM 5101 C C . LEU A 1 672 ? 10.392 -27.002 -33.727 1.00 96.19 672 LEU A C 1
ATOM 5103 O O . LEU A 1 672 ? 11.335 -27.650 -33.278 1.00 96.19 672 LEU A O 1
ATOM 5107 N N . LEU A 1 673 ? 10.237 -25.703 -33.456 1.00 94.38 673 LEU A N 1
ATOM 5108 C CA . LEU A 1 673 ? 11.122 -24.958 -32.556 1.00 94.38 673 LEU A CA 1
ATOM 5109 C C . LEU A 1 673 ? 10.960 -25.412 -31.095 1.00 94.38 673 LEU A C 1
ATOM 5111 O O . LEU A 1 673 ? 11.939 -25.516 -30.360 1.00 94.38 673 LEU A O 1
ATOM 5115 N N . ASN A 1 674 ? 9.745 -25.750 -30.670 1.00 93.06 674 ASN A N 1
ATOM 5116 C CA . ASN A 1 674 ? 9.513 -26.339 -29.354 1.00 93.06 674 ASN A CA 1
ATOM 5117 C C . ASN A 1 674 ? 10.225 -27.703 -29.224 1.00 93.06 674 ASN A C 1
ATOM 5119 O O . ASN A 1 674 ? 10.893 -27.946 -28.222 1.00 93.06 674 ASN A O 1
ATOM 5123 N N . ALA A 1 675 ? 10.206 -28.527 -30.281 1.00 93.31 675 ALA A N 1
ATOM 5124 C CA . ALA A 1 675 ? 10.872 -29.835 -30.312 1.00 93.31 675 ALA A CA 1
ATOM 5125 C C . ALA A 1 675 ? 12.408 -29.780 -30.169 1.00 93.31 675 ALA A C 1
ATOM 5127 O O . ALA A 1 675 ? 13.012 -30.758 -29.735 1.00 93.31 675 ALA A O 1
ATOM 5128 N N . ILE A 1 676 ? 13.047 -28.650 -30.497 1.00 91.81 676 ILE A N 1
ATOM 5129 C CA . ILE A 1 676 ? 14.491 -28.426 -30.267 1.00 91.81 676 ILE A CA 1
ATOM 5130 C C . ILE A 1 676 ? 14.788 -27.687 -28.947 1.00 91.81 676 ILE A C 1
ATOM 5132 O O . ILE A 1 676 ? 15.922 -27.255 -28.713 1.00 91.81 676 ILE A O 1
ATOM 5136 N N . GLU A 1 677 ? 13.773 -27.557 -28.085 1.00 91.00 677 GLU A N 1
ATOM 5137 C CA . GLU A 1 677 ? 13.842 -27.006 -26.727 1.00 91.00 677 GLU A CA 1
ATOM 5138 C C . GLU A 1 677 ? 14.287 -25.536 -26.660 1.00 91.00 677 GLU A C 1
ATOM 5140 O O . GLU A 1 677 ? 15.047 -25.149 -25.770 1.00 91.00 677 GLU A O 1
ATOM 5145 N N . VAL A 1 678 ? 13.832 -24.699 -27.601 1.00 90.25 678 VAL A N 1
ATOM 5146 C CA . VAL A 1 678 ? 14.162 -23.255 -27.598 1.00 90.25 678 VAL A CA 1
ATOM 5147 C C . VAL A 1 678 ? 13.001 -22.355 -27.163 1.00 90.25 678 VAL A C 1
ATOM 5149 O O . VAL A 1 678 ? 13.187 -21.150 -26.988 1.00 90.25 678 VAL A O 1
ATOM 5152 N N . SER A 1 679 ? 11.806 -22.909 -26.947 1.00 91.50 679 SER A N 1
ATOM 5153 C CA . SER A 1 679 ? 10.669 -22.165 -26.392 1.00 91.50 679 SER A CA 1
ATOM 5154 C C . SER A 1 679 ? 10.642 -22.211 -24.859 1.00 91.50 679 SER A C 1
ATOM 5156 O O . SER A 1 679 ? 11.301 -23.035 -24.231 1.00 91.50 679 SER A O 1
ATOM 5158 N N . THR A 1 680 ? 9.882 -21.311 -24.236 1.00 89.50 680 THR A N 1
ATOM 5159 C CA . THR A 1 680 ? 9.741 -21.217 -22.771 1.00 89.50 680 THR A CA 1
ATOM 5160 C C . THR A 1 680 ? 8.276 -21.021 -22.386 1.00 89.50 680 THR A C 1
ATOM 5162 O O . THR A 1 680 ? 7.520 -20.508 -23.209 1.00 89.50 680 THR A O 1
ATOM 5165 N N . PRO A 1 681 ? 7.868 -21.322 -21.136 1.00 89.94 681 PRO A N 1
ATOM 5166 C CA . PRO A 1 681 ? 6.491 -21.089 -20.692 1.00 89.94 681 PRO A CA 1
ATOM 5167 C C . PRO A 1 681 ? 6.002 -19.647 -20.901 1.00 89.94 681 PRO A C 1
ATOM 5169 O O . PRO A 1 681 ? 4.835 -19.442 -21.217 1.00 89.94 681 PRO A O 1
ATOM 5172 N N . ASP A 1 682 ? 6.889 -18.651 -20.775 1.00 88.75 682 ASP A N 1
ATOM 5173 C CA . ASP A 1 682 ? 6.544 -17.239 -21.008 1.00 88.75 682 ASP A CA 1
ATOM 5174 C C . ASP A 1 682 ? 6.249 -16.969 -22.495 1.00 88.75 682 ASP A C 1
ATOM 5176 O O . ASP A 1 682 ? 5.251 -16.333 -22.822 1.00 88.75 682 ASP A O 1
ATOM 5180 N N . LEU A 1 683 ? 7.066 -17.520 -23.405 1.00 92.56 683 LEU A N 1
ATOM 5181 C CA . LEU A 1 683 ? 6.839 -17.419 -24.854 1.00 92.56 683 LEU A CA 1
ATOM 5182 C C . LEU A 1 683 ? 5.568 -18.165 -25.282 1.00 92.56 683 LEU A C 1
ATOM 5184 O O . LEU A 1 683 ? 4.794 -17.629 -26.072 1.00 92.56 683 LEU A O 1
ATOM 5188 N N . GLU A 1 684 ? 5.327 -19.364 -24.743 1.00 94.69 684 GLU A N 1
ATOM 5189 C CA . GLU A 1 684 ? 4.106 -20.132 -25.022 1.00 94.69 684 GLU A CA 1
ATOM 5190 C C . GLU A 1 684 ? 2.855 -19.373 -24.570 1.00 94.69 684 GLU A C 1
ATOM 5192 O O . GLU A 1 684 ? 1.887 -19.277 -25.321 1.00 94.69 684 GLU A O 1
ATOM 5197 N N . ASN A 1 685 ? 2.888 -18.761 -23.382 1.00 94.06 685 ASN A N 1
ATOM 5198 C CA . ASN A 1 685 ? 1.779 -17.951 -22.891 1.00 94.06 685 ASN A CA 1
ATOM 5199 C C . ASN A 1 685 ? 1.470 -16.775 -23.832 1.00 94.06 685 ASN A C 1
ATOM 5201 O O . ASN A 1 685 ? 0.319 -16.561 -24.202 1.00 94.06 685 ASN A O 1
ATOM 5205 N N . MET A 1 686 ? 2.494 -16.043 -24.280 1.00 95.81 686 MET A N 1
ATOM 5206 C CA . MET A 1 686 ? 2.312 -14.938 -25.227 1.00 95.81 686 MET A CA 1
ATOM 5207 C C . MET A 1 686 ? 1.734 -15.404 -26.570 1.00 95.81 686 MET A C 1
ATOM 5209 O O . MET A 1 686 ? 0.875 -14.731 -27.138 1.00 95.81 686 MET A O 1
ATOM 5213 N N . ILE A 1 687 ? 2.193 -16.550 -27.082 1.00 97.38 687 ILE A N 1
ATOM 5214 C CA . ILE A 1 687 ? 1.707 -17.133 -28.341 1.00 97.38 687 ILE A CA 1
ATOM 5215 C C . ILE A 1 687 ? 0.247 -17.562 -28.207 1.00 97.38 687 ILE A C 1
ATOM 5217 O O . ILE A 1 687 ? -0.546 -17.288 -29.109 1.00 97.38 687 ILE A O 1
ATOM 5221 N N . ASN A 1 688 ? -0.122 -18.173 -27.079 1.00 96.94 688 ASN A N 1
ATOM 5222 C CA . ASN A 1 688 ? -1.502 -18.553 -26.790 1.00 96.94 688 ASN A CA 1
ATOM 5223 C C . ASN A 1 688 ? -2.406 -17.322 -26.724 1.00 96.94 688 ASN A C 1
ATOM 5225 O O . ASN A 1 688 ? -3.394 -17.267 -27.453 1.00 96.94 688 ASN A O 1
ATOM 5229 N N . ILE A 1 689 ? -2.009 -16.289 -25.970 1.00 95.56 689 ILE A N 1
ATOM 5230 C CA . ILE A 1 689 ? -2.739 -15.014 -25.912 1.00 95.56 689 ILE A CA 1
ATOM 5231 C C . ILE A 1 689 ? -2.924 -14.440 -27.319 1.00 95.56 689 ILE A C 1
ATOM 5233 O O . ILE A 1 689 ? -4.026 -14.018 -27.668 1.00 95.56 689 ILE A O 1
ATOM 5237 N N . ALA A 1 690 ? -1.874 -14.432 -28.145 1.00 96.94 690 ALA A N 1
ATOM 5238 C CA . ALA A 1 690 ? -1.963 -13.888 -29.494 1.00 96.94 690 ALA A CA 1
ATOM 5239 C C . ALA A 1 690 ? -2.967 -14.654 -30.368 1.00 96.94 690 ALA A C 1
ATOM 5241 O O . ALA A 1 690 ? -3.831 -14.039 -30.997 1.00 96.94 690 ALA A O 1
ATOM 5242 N N . ARG A 1 691 ? -2.897 -15.989 -30.370 1.00 96.69 691 ARG A N 1
ATOM 5243 C CA . ARG A 1 691 ? -3.780 -16.852 -31.170 1.00 96.69 691 ARG A CA 1
ATOM 5244 C C . ARG A 1 691 ? -5.235 -16.792 -30.700 1.00 96.69 691 ARG A C 1
ATOM 5246 O O . ARG A 1 691 ? -6.122 -16.586 -31.521 1.00 96.69 691 ARG A O 1
ATOM 5253 N N . GLU A 1 692 ? -5.487 -16.871 -29.392 1.00 96.00 692 GLU A N 1
ATOM 5254 C CA . GLU A 1 692 ? -6.838 -16.774 -28.808 1.00 96.00 692 GLU A CA 1
ATOM 5255 C C . GLU A 1 692 ? -7.520 -15.431 -29.106 1.00 96.00 692 GLU A C 1
ATOM 5257 O O . GLU A 1 692 ? -8.748 -15.329 -29.138 1.00 96.00 692 GLU A O 1
ATOM 5262 N N . ASN A 1 693 ? -6.727 -14.390 -29.365 1.00 94.50 693 ASN A N 1
ATOM 5263 C CA . ASN A 1 693 ? -7.223 -13.053 -29.662 1.00 94.50 693 ASN A CA 1
ATOM 5264 C C . ASN A 1 693 ? -7.241 -12.711 -31.158 1.00 94.50 693 ASN A C 1
ATOM 5266 O O . ASN A 1 693 ? -7.586 -11.581 -31.505 1.00 94.50 693 ASN A O 1
ATOM 5270 N N . GLY A 1 694 ? -6.976 -13.686 -32.033 1.00 92.88 694 GLY A N 1
ATOM 5271 C CA . GLY A 1 694 ? -7.200 -13.572 -33.475 1.00 92.88 694 GLY A CA 1
ATOM 5272 C C . GLY A 1 694 ? -5.943 -13.484 -34.336 1.00 92.88 694 GLY A C 1
ATOM 5273 O O . GLY A 1 694 ? -6.067 -13.134 -35.508 1.00 92.88 694 GLY A O 1
ATOM 5274 N N . ALA A 1 695 ? -4.749 -13.770 -33.808 1.00 96.88 695 ALA A N 1
ATOM 5275 C CA . ALA A 1 695 ? -3.577 -13.985 -34.656 1.00 96.88 695 ALA A CA 1
ATOM 5276 C C . ALA A 1 695 ? -3.703 -15.328 -35.397 1.00 96.88 695 ALA A C 1
ATOM 5278 O O . ALA A 1 695 ? -3.827 -16.377 -34.763 1.00 96.88 695 ALA A O 1
ATOM 5279 N N . ILE A 1 696 ? -3.624 -15.311 -36.729 1.00 96.31 696 ILE A N 1
ATOM 5280 C CA . ILE A 1 696 ? -3.714 -16.529 -37.558 1.00 96.31 696 ILE A CA 1
ATOM 5281 C C . ILE A 1 696 ? -2.422 -17.359 -37.510 1.00 96.31 696 ILE A C 1
ATOM 5283 O O . ILE A 1 696 ? -2.435 -18.577 -37.682 1.00 96.31 696 ILE A O 1
ATOM 5287 N N . GLY A 1 697 ? -1.296 -16.711 -37.204 1.00 97.12 697 GLY A N 1
ATOM 5288 C CA . GLY A 1 697 ? -0.011 -17.349 -36.949 1.00 97.12 697 GLY A CA 1
ATOM 5289 C C . GLY A 1 697 ? 0.730 -16.630 -35.837 1.00 97.12 697 GLY A C 1
ATOM 5290 O O . GLY A 1 697 ? 0.798 -15.407 -35.842 1.00 97.12 697 GLY A O 1
ATOM 5291 N N . ALA A 1 698 ? 1.305 -17.359 -34.886 1.00 97.44 698 ALA A N 1
ATOM 5292 C CA . ALA A 1 698 ? 2.180 -16.769 -33.875 1.00 97.44 698 ALA A CA 1
ATOM 5293 C C . ALA A 1 698 ? 3.282 -17.746 -33.480 1.00 97.44 698 ALA A C 1
ATOM 5295 O O . ALA A 1 698 ? 3.027 -18.945 -33.348 1.00 97.44 698 ALA A O 1
ATOM 5296 N N . LYS A 1 699 ? 4.504 -17.245 -33.307 1.00 96.38 699 LYS A N 1
ATOM 5297 C CA . LYS A 1 699 ? 5.661 -18.056 -32.917 1.00 96.38 699 LYS A CA 1
ATOM 5298 C C . LYS A 1 699 ? 6.757 -17.226 -32.271 1.00 96.38 699 LYS A C 1
ATOM 5300 O O . LYS A 1 699 ? 6.770 -16.004 -32.407 1.00 96.38 699 LYS A O 1
ATOM 5305 N N . LEU A 1 700 ? 7.710 -17.881 -31.614 1.00 94.06 700 LEU A N 1
ATOM 5306 C CA . LEU A 1 700 ? 8.937 -17.208 -31.179 1.00 94.06 700 LEU A CA 1
ATOM 5307 C C . LEU A 1 700 ? 9.726 -16.674 -32.388 1.00 94.06 700 LEU A C 1
ATOM 5309 O O . LEU A 1 700 ? 9.650 -17.244 -33.474 1.00 94.06 700 LEU A O 1
ATOM 5313 N N . THR A 1 701 ? 10.485 -15.594 -32.217 1.00 90.25 701 THR A N 1
ATOM 5314 C CA . THR A 1 701 ? 11.430 -15.078 -33.225 1.00 90.25 701 THR A CA 1
ATOM 5315 C C . THR A 1 701 ? 12.787 -14.826 -32.577 1.00 90.25 701 THR A C 1
ATOM 5317 O O . THR A 1 701 ? 12.874 -14.301 -31.466 1.00 90.25 701 THR A O 1
ATOM 5320 N N . GLY A 1 702 ? 13.861 -15.196 -33.275 1.00 85.88 702 GLY A N 1
ATOM 5321 C CA . GLY A 1 702 ? 15.229 -15.114 -32.764 1.00 85.88 702 GLY A CA 1
ATOM 5322 C C . GLY A 1 702 ? 15.740 -16.440 -32.195 1.00 85.88 702 GLY A C 1
ATOM 5323 O O . GLY A 1 702 ? 15.433 -17.509 -32.708 1.00 85.88 702 GLY A O 1
ATOM 5324 N N . SER A 1 703 ? 16.589 -16.374 -31.170 1.00 75.44 703 SER A N 1
ATOM 5325 C CA . SER A 1 703 ? 17.330 -17.531 -30.646 1.00 75.44 703 SER A CA 1
ATOM 5326 C C . SER A 1 703 ? 16.556 -18.391 -29.641 1.00 75.44 703 SER A C 1
ATOM 5328 O O . SER A 1 703 ? 16.951 -19.531 -29.412 1.00 75.44 703 SER A O 1
ATOM 5330 N N . GLY A 1 704 ? 15.454 -17.895 -29.075 1.00 75.00 704 GLY A N 1
ATOM 5331 C CA . GLY A 1 704 ? 14.689 -18.597 -28.039 1.00 75.00 704 GLY A CA 1
ATOM 5332 C C . GLY A 1 704 ? 15.256 -18.424 -26.621 1.00 75.00 704 GLY A C 1
ATOM 5333 O O . GLY A 1 704 ? 16.114 -17.576 -26.379 1.00 75.00 704 GLY A O 1
ATOM 5334 N N . GLY A 1 705 ? 14.738 -19.187 -25.651 1.00 59.22 705 GLY A N 1
ATOM 5335 C CA . GLY A 1 705 ? 15.125 -19.101 -24.229 1.00 59.22 705 GLY A CA 1
ATOM 5336 C C . GLY A 1 705 ? 14.668 -17.821 -23.505 1.00 59.22 705 GLY A C 1
ATOM 5337 O O . GLY A 1 705 ? 15.164 -17.510 -22.423 1.00 59.22 705 GLY A O 1
ATOM 5338 N N . GLY A 1 706 ? 13.757 -17.064 -24.121 1.00 67.88 706 GLY A N 1
ATOM 5339 C CA . GLY A 1 706 ? 13.383 -15.682 -23.804 1.00 67.88 706 GLY A CA 1
ATOM 5340 C C . GLY A 1 706 ? 13.307 -14.861 -25.099 1.00 67.88 706 GLY A C 1
ATOM 5341 O O . GLY A 1 706 ? 13.371 -15.425 -26.191 1.00 67.88 706 GLY A O 1
ATOM 5342 N N . GLY A 1 707 ? 13.204 -13.536 -25.010 1.00 82.31 707 GLY A N 1
ATOM 5343 C CA . GLY A 1 707 ? 13.219 -12.651 -26.180 1.00 82.31 707 GLY A CA 1
ATOM 5344 C C . GLY A 1 707 ? 11.831 -12.219 -26.654 1.00 82.31 707 GLY A C 1
ATOM 5345 O O . GLY A 1 707 ? 11.118 -11.551 -25.904 1.00 82.31 707 GLY A O 1
ATOM 5346 N N . SER A 1 708 ? 11.467 -12.560 -27.894 1.00 91.44 708 SER A N 1
ATOM 5347 C CA . SER A 1 708 ? 10.265 -12.035 -28.557 1.00 91.44 708 SER A CA 1
ATOM 5348 C C . SER A 1 708 ? 9.436 -13.110 -29.255 1.00 91.44 708 SER A C 1
ATOM 5350 O O . SER A 1 708 ? 9.957 -14.136 -29.697 1.00 91.44 708 SER A O 1
ATOM 5352 N N . ILE A 1 709 ? 8.152 -12.816 -29.439 1.00 95.38 709 ILE A N 1
ATOM 5353 C CA . ILE A 1 709 ? 7.269 -13.525 -30.367 1.00 95.38 709 ILE A CA 1
ATOM 5354 C C . ILE A 1 709 ? 6.928 -12.620 -31.547 1.00 95.38 709 ILE A C 1
ATOM 5356 O O . ILE A 1 709 ? 6.948 -11.397 -31.420 1.00 95.38 709 ILE A O 1
ATOM 5360 N N . VAL A 1 710 ? 6.574 -13.220 -32.675 1.00 96.25 710 VAL A N 1
ATOM 5361 C CA . VAL A 1 710 ? 5.952 -12.552 -33.817 1.00 96.25 710 VAL A CA 1
ATOM 5362 C C . VAL A 1 710 ? 4.579 -13.172 -34.056 1.00 96.25 710 VAL A C 1
ATOM 5364 O O . VAL A 1 710 ? 4.447 -14.396 -34.107 1.00 96.25 710 VAL A O 1
ATOM 5367 N N . ALA A 1 711 ? 3.565 -12.324 -34.191 1.00 97.31 711 ALA A N 1
ATOM 5368 C CA . ALA A 1 711 ? 2.189 -12.683 -34.499 1.00 97.31 711 ALA A CA 1
ATOM 5369 C C . ALA A 1 711 ? 1.755 -12.028 -35.818 1.00 97.31 711 ALA A C 1
ATOM 5371 O O . ALA A 1 711 ? 2.044 -10.856 -36.046 1.00 97.31 711 ALA A O 1
ATOM 5372 N N . LEU A 1 712 ? 1.077 -12.783 -36.678 1.00 96.75 712 LEU A N 1
ATOM 5373 C CA . LEU A 1 712 ? 0.469 -12.333 -37.927 1.00 96.75 712 LEU A CA 1
ATOM 5374 C C . LEU A 1 712 ? -1.022 -12.075 -37.681 1.00 96.75 712 LEU A C 1
ATOM 5376 O O . LEU A 1 712 ? -1.767 -13.002 -37.354 1.00 96.75 712 LEU A O 1
ATOM 5380 N N . CYS A 1 713 ? -1.439 -10.816 -37.816 1.00 94.94 713 CYS A N 1
ATOM 5381 C CA . CYS A 1 713 ? -2.743 -10.318 -37.377 1.00 94.94 713 CYS A CA 1
ATOM 5382 C C . CYS A 1 713 ? -3.423 -9.448 -38.458 1.00 94.94 713 CYS A C 1
ATOM 5384 O O . CYS A 1 713 ? -3.483 -8.230 -38.274 1.00 94.94 713 CYS A O 1
ATOM 5386 N N . PRO A 1 714 ? -3.952 -10.022 -39.559 1.00 89.19 714 PRO A N 1
ATOM 5387 C CA . PRO A 1 714 ? -4.575 -9.237 -40.632 1.00 89.19 714 PRO A CA 1
ATOM 5388 C C . PRO A 1 714 ? -5.697 -8.300 -40.171 1.00 89.19 714 PRO A C 1
ATOM 5390 O O . PRO A 1 714 ? -5.653 -7.113 -40.480 1.00 89.19 714 PRO A O 1
ATOM 5393 N N . ASP A 1 715 ? -6.621 -8.802 -39.344 1.00 88.62 715 ASP A N 1
ATOM 5394 C CA . ASP A 1 715 ? -7.824 -8.056 -38.928 1.00 88.62 715 ASP A CA 1
ATOM 5395 C C . ASP A 1 715 ? -7.920 -7.818 -37.409 1.00 88.62 715 ASP A C 1
ATOM 5397 O O . ASP A 1 715 ? -8.918 -7.310 -36.901 1.00 88.62 715 ASP A O 1
ATOM 5401 N N . SER A 1 716 ? -6.903 -8.219 -36.643 1.00 89.94 716 SER A N 1
ATOM 5402 C CA . SER A 1 716 ? -6.995 -8.348 -35.178 1.00 89.94 716 SER A CA 1
ATOM 5403 C C . SER A 1 716 ? -5.855 -7.672 -34.414 1.00 89.94 716 SER A C 1
ATOM 5405 O O . SER A 1 716 ? -5.761 -7.817 -33.194 1.00 89.94 716 SER A O 1
ATOM 5407 N N . ILE A 1 717 ? -4.993 -6.911 -35.097 1.00 87.56 717 ILE A N 1
ATOM 5408 C CA . ILE A 1 717 ? -3.746 -6.386 -34.519 1.00 87.56 717 ILE A CA 1
ATOM 5409 C C . ILE A 1 717 ? -3.965 -5.542 -33.251 1.00 87.56 717 ILE A C 1
ATOM 5411 O O . ILE A 1 717 ? -3.229 -5.699 -32.277 1.00 87.56 717 ILE A O 1
ATOM 5415 N N . ASP A 1 718 ? -5.008 -4.703 -33.219 1.00 80.81 718 ASP A N 1
ATOM 5416 C CA . ASP A 1 718 ? -5.354 -3.881 -32.050 1.00 80.81 718 ASP A CA 1
ATOM 5417 C C . ASP A 1 718 ? -5.824 -4.735 -30.868 1.00 80.81 718 ASP A C 1
ATOM 5419 O O . ASP A 1 718 ? -5.388 -4.525 -29.734 1.00 80.81 718 ASP A O 1
ATOM 5423 N N . LYS A 1 719 ? -6.665 -5.740 -31.140 1.00 85.69 719 LYS A N 1
ATOM 5424 C CA . LYS A 1 719 ? -7.189 -6.666 -30.131 1.00 85.69 719 LYS A CA 1
ATOM 5425 C C . LYS A 1 719 ? -6.064 -7.501 -29.523 1.00 85.69 719 LYS A C 1
ATOM 5427 O O . LYS A 1 719 ? -5.943 -7.574 -28.303 1.00 85.69 719 LYS A O 1
ATOM 5432 N N . VAL A 1 720 ? -5.204 -8.077 -30.363 1.00 88.31 720 VAL A N 1
ATOM 5433 C CA . VAL A 1 720 ? -4.059 -8.882 -29.920 1.00 88.31 720 VAL A CA 1
ATOM 5434 C C . VAL A 1 720 ? -3.085 -8.040 -29.090 1.00 88.31 720 VAL A C 1
ATOM 5436 O O . VAL A 1 720 ? -2.649 -8.474 -28.022 1.00 88.31 720 VAL A O 1
ATOM 5439 N N . GLN A 1 721 ? -2.789 -6.810 -29.523 1.00 87.38 721 GLN A N 1
ATOM 5440 C CA . GLN A 1 721 ? -1.945 -5.886 -28.766 1.00 87.38 721 GLN A CA 1
ATOM 5441 C C . GLN A 1 721 ? -2.542 -5.541 -27.399 1.00 87.38 721 GLN A C 1
ATOM 5443 O O . GLN A 1 721 ? -1.826 -5.535 -26.396 1.00 87.38 721 GLN A O 1
ATOM 5448 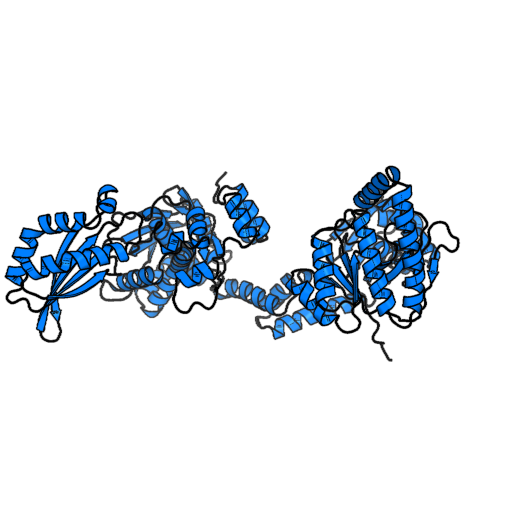N N . GLN A 1 722 ? -3.846 -5.264 -27.342 1.00 76.56 722 GLN A N 1
ATOM 5449 C CA . GLN A 1 722 ? -4.524 -4.964 -26.087 1.00 76.56 722 GLN A CA 1
ATOM 5450 C C . GLN A 1 722 ? -4.430 -6.134 -25.102 1.00 76.56 722 GLN A C 1
ATOM 5452 O O . GLN A 1 722 ? -4.098 -5.906 -23.937 1.00 76.56 722 GLN A O 1
ATOM 5457 N N . SER A 1 723 ? -4.673 -7.363 -25.558 1.00 84.25 723 SER A N 1
ATOM 5458 C CA . SER A 1 723 ? -4.617 -8.554 -24.706 1.00 84.25 723 SER A CA 1
ATOM 5459 C C . SER A 1 723 ? -3.200 -8.818 -24.185 1.00 84.25 723 SER A C 1
ATOM 5461 O O . SER A 1 723 ? -3.022 -9.049 -22.990 1.00 84.25 723 SER A O 1
ATOM 5463 N N . LEU A 1 724 ? -2.169 -8.668 -25.026 1.00 82.62 724 LEU A N 1
ATOM 5464 C CA . LEU A 1 724 ? -0.771 -8.769 -24.583 1.00 82.62 724 LEU A CA 1
ATOM 5465 C C . LEU A 1 724 ? -0.417 -7.702 -23.530 1.00 82.62 724 LEU A C 1
ATOM 5467 O O . LEU A 1 724 ? 0.207 -8.024 -22.518 1.00 82.62 724 LEU A O 1
ATOM 5471 N N . HIS A 1 725 ? -0.867 -6.455 -23.711 1.00 80.56 725 HIS A N 1
ATOM 5472 C CA . HIS A 1 725 ? -0.654 -5.378 -22.737 1.00 80.56 725 HIS A CA 1
ATOM 5473 C C . HIS A 1 725 ? -1.382 -5.624 -21.407 1.00 80.56 725 HIS A C 1
ATOM 5475 O O . HIS A 1 725 ? -0.819 -5.357 -20.346 1.00 80.56 725 HIS A O 1
ATOM 5481 N N . GLN A 1 726 ? -2.611 -6.150 -21.436 1.00 72.94 726 GLN A N 1
ATOM 5482 C CA . GLN A 1 726 ? -3.364 -6.508 -20.224 1.00 72.94 726 GLN A CA 1
ATOM 5483 C C . GLN A 1 726 ? -2.677 -7.621 -19.425 1.00 72.94 726 GLN A C 1
ATOM 5485 O O . GLN A 1 726 ? -2.692 -7.594 -18.197 1.00 72.94 726 GLN A O 1
ATOM 5490 N N . SER A 1 727 ? -2.005 -8.547 -20.109 1.00 77.75 727 SER A N 1
ATOM 5491 C CA . SER A 1 727 ? -1.162 -9.574 -19.488 1.00 77.75 727 SER A CA 1
ATOM 5492 C C . SER A 1 727 ? 0.240 -9.072 -19.099 1.00 77.75 727 SER A C 1
ATOM 5494 O O . SER A 1 727 ? 1.068 -9.849 -18.618 1.00 77.75 727 SER A O 1
ATOM 5496 N N . GLY A 1 728 ? 0.524 -7.776 -19.263 1.00 79.06 728 GLY A N 1
ATOM 5497 C CA . GLY A 1 728 ? 1.769 -7.138 -18.836 1.00 79.06 728 GLY A CA 1
ATOM 5498 C C . GLY A 1 728 ? 2.967 -7.373 -19.760 1.00 79.06 728 GLY A C 1
ATOM 5499 O O . GLY A 1 728 ? 4.102 -7.310 -19.284 1.00 79.06 728 GLY A O 1
ATOM 5500 N N . TYR A 1 729 ? 2.732 -7.675 -21.039 1.00 84.88 729 TYR A N 1
ATOM 5501 C CA . TYR A 1 729 ? 3.767 -7.732 -22.076 1.00 84.88 729 TYR A CA 1
ATOM 5502 C C . TYR A 1 729 ? 3.843 -6.411 -22.845 1.00 84.88 729 TYR A C 1
ATOM 5504 O O . TYR A 1 729 ? 2.843 -5.712 -22.992 1.00 84.88 729 TYR A O 1
ATOM 5512 N N . GLU A 1 730 ? 5.027 -6.069 -23.348 1.00 84.56 730 GLU A N 1
ATOM 5513 C CA . GLU A 1 730 ? 5.221 -4.929 -24.253 1.00 84.56 730 GLU A CA 1
ATOM 5514 C C . GLU A 1 730 ? 5.118 -5.401 -25.709 1.00 84.56 730 GLU A C 1
ATOM 5516 O O . GLU A 1 730 ? 5.393 -6.567 -26.007 1.00 84.56 730 GLU A O 1
ATOM 5521 N N . THR A 1 731 ? 4.728 -4.511 -26.624 1.00 88.25 731 THR A N 1
ATOM 5522 C CA . THR A 1 731 ? 4.601 -4.844 -28.050 1.00 88.25 731 THR A CA 1
ATOM 5523 C C . THR A 1 731 ? 5.242 -3.800 -28.960 1.00 88.25 731 THR A C 1
ATOM 5525 O O . THR A 1 731 ? 5.424 -2.646 -28.575 1.00 88.25 731 THR A O 1
ATOM 5528 N N . LEU A 1 732 ? 5.585 -4.213 -30.180 1.00 85.25 732 LEU A N 1
ATOM 5529 C CA . LEU A 1 732 ? 6.075 -3.355 -31.256 1.00 85.25 732 LEU A CA 1
ATOM 5530 C C . LEU A 1 732 ? 5.362 -3.718 -32.561 1.00 85.25 732 LEU A C 1
ATOM 5532 O O . LEU A 1 732 ? 5.331 -4.885 -32.953 1.00 85.25 732 LEU A O 1
ATOM 5536 N N . ARG A 1 733 ? 4.832 -2.712 -33.261 1.00 85.06 733 ARG A N 1
ATOM 5537 C CA . ARG A 1 733 ? 4.373 -2.863 -34.645 1.00 85.06 733 ARG A CA 1
ATOM 5538 C C . ARG A 1 733 ? 5.531 -2.516 -35.580 1.00 85.06 733 ARG A C 1
ATOM 5540 O O . ARG A 1 733 ? 5.976 -1.368 -35.549 1.00 85.06 733 ARG A O 1
ATOM 5547 N N . PRO A 1 734 ? 6.048 -3.455 -36.389 1.00 72.19 734 PRO A N 1
ATOM 5548 C CA . PRO A 1 734 ? 6.913 -3.087 -37.497 1.00 72.19 734 PRO A CA 1
ATOM 5549 C C . PRO A 1 734 ? 6.113 -2.166 -38.420 1.00 72.19 734 PRO A C 1
ATOM 5551 O O . PRO A 1 734 ? 4.973 -2.471 -38.761 1.00 72.19 734 PRO A O 1
ATOM 5554 N N . PHE A 1 735 ? 6.669 -0.995 -38.733 1.00 64.38 735 PHE A N 1
ATOM 5555 C CA . PHE A 1 735 ? 5.977 0.037 -39.501 1.00 64.38 735 PHE A CA 1
ATOM 5556 C C . PHE A 1 735 ? 5.409 -0.536 -40.807 1.00 64.38 735 PHE A C 1
ATOM 5558 O O . PHE A 1 735 ? 6.159 -0.883 -41.714 1.00 64.38 735 PHE A O 1
ATOM 5565 N N . VAL A 1 736 ? 4.079 -0.604 -40.899 1.00 47.94 736 VAL A N 1
ATOM 5566 C CA . VAL A 1 736 ? 3.357 -0.818 -42.154 1.00 47.94 736 VAL A CA 1
ATOM 5567 C C . VAL A 1 736 ? 3.259 0.557 -42.795 1.00 47.94 736 VAL A C 1
ATOM 5569 O O . VAL A 1 736 ? 2.666 1.468 -42.213 1.00 47.94 736 VAL A O 1
ATOM 5572 N N . SER A 1 737 ? 3.892 0.757 -43.946 1.00 35.00 737 SER A N 1
ATOM 5573 C CA . SER A 1 737 ? 3.759 2.002 -44.692 1.00 35.00 737 SER A CA 1
ATOM 5574 C C . SER A 1 737 ? 2.309 2.173 -45.146 1.00 35.00 737 SER A C 1
ATOM 5576 O O . SER A 1 737 ? 1.954 1.793 -46.254 1.00 35.00 737 SER A O 1
ATOM 5578 N N . ARG A 1 738 ? 1.458 2.809 -44.334 1.00 28.89 738 ARG A N 1
ATOM 5579 C CA . ARG A 1 738 ? 0.358 3.583 -44.911 1.00 28.89 738 ARG A CA 1
ATOM 5580 C C . ARG A 1 738 ? 1.015 4.777 -45.575 1.00 28.89 738 ARG A C 1
ATOM 5582 O O . ARG A 1 738 ? 1.572 5.626 -44.886 1.00 28.89 738 ARG A O 1
ATOM 5589 N N . GLY A 1 739 ? 1.039 4.747 -46.904 1.00 24.89 739 GLY A N 1
ATOM 5590 C CA . GLY A 1 739 ? 1.789 5.679 -47.730 1.00 24.89 739 GLY A CA 1
ATOM 5591 C C . GLY A 1 739 ? 1.714 7.121 -47.237 1.00 24.89 739 GLY A C 1
ATOM 5592 O O . GLY A 1 739 ? 0.631 7.672 -47.035 1.00 24.89 739 GLY A O 1
ATOM 5593 N N . LEU A 1 740 ? 2.884 7.749 -47.136 1.00 26.78 740 LEU A N 1
ATOM 5594 C CA . LEU A 1 740 ? 3.007 9.165 -47.452 1.00 26.78 740 LEU A CA 1
ATOM 5595 C C . LEU A 1 740 ? 2.599 9.303 -48.924 1.00 26.78 740 LEU A C 1
ATOM 5597 O O . LEU A 1 740 ? 3.417 9.154 -49.829 1.00 26.78 740 LEU A O 1
ATOM 5601 N N . LYS A 1 741 ? 1.296 9.464 -49.175 1.00 24.34 741 LYS A N 1
ATOM 5602 C CA . LYS A 1 741 ? 0.829 9.988 -50.452 1.00 24.34 741 LYS A CA 1
ATOM 5603 C C . LYS A 1 741 ? 1.001 11.503 -50.402 1.00 24.34 741 LYS A C 1
ATOM 5605 O O . LYS A 1 741 ? 0.243 12.178 -49.706 1.00 24.34 741 LYS A O 1
ATOM 5610 N N . ASN A 1 742 ? 1.961 11.924 -51.224 1.00 28.48 742 ASN A N 1
ATOM 5611 C CA . ASN A 1 742 ? 2.410 13.261 -51.619 1.00 28.48 742 ASN A CA 1
ATOM 5612 C C . ASN A 1 742 ? 3.401 13.946 -50.684 1.00 28.48 742 ASN A C 1
ATOM 5614 O O . ASN A 1 742 ? 2.983 14.459 -49.625 1.00 28.48 742 ASN A O 1
#